Protein 5JBO (pdb70)

Secondary structure (DSSP, 8-state):
----TT-EEEEE--HHHH---TTSTTPPPBHHHHHTT-SS-SSTT---SSTT-HHHHHHHHHHHHHHTT-SEEEEE--HHHHSTT--TTSPP-HHHHHHHHHHHHHHHHTT-EEEEEEESS--BHHHHHHH-GGG-HHHHHHHHHHHHHHHHHHHTTT--EEEEEE-HHHHHHHHHTS--STT---SS-SS-----TTTHHHHHHHHHHHHHHHHHHHHHHHTHHHH--EEEEEE---EEEESSTT-HHHHHHHHHHHIIIIIHHHIIIII--PSPHHHHHHHGGGSPPPPHHHHHHHTT----EEEEE---EEEEEE--SPPPTT--S-SEEEESB-TT--BSSEE-SSTT-EE-HHHHHHHHHHHHHHH---EEEEEE--PPTTGGG--HHHHT--HHHHHHHHHHHHHHHHHHHHH---EEEEEEE-SS----GGGTT-S---SEEE-TTT--EEE-HHHHHHHHHHHHHH-

Organism: Trichoderma harzianum (NCBI:txid5544)

Solvent-accessible surface area: 16666 Å² total; per-residue (Å²): 109,84,6,54,92,120,10,40,20,0,0,0,1,0,3,8,2,4,7,3,11,27,92,76,11,44,20,6,76,0,2,1,16,64,9,7,80,52,157,112,48,73,0,115,62,11,46,0,45,84,6,0,18,3,27,102,80,44,75,72,0,0,77,14,0,84,104,0,36,9,51,0,0,0,8,2,0,1,0,0,1,0,0,29,77,0,2,79,167,15,99,54,20,92,104,0,8,95,11,0,16,55,3,0,68,7,0,76,162,56,60,2,48,2,0,0,0,0,0,3,19,0,0,0,24,19,0,38,101,124,44,16,0,0,30,46,21,159,52,0,13,50,3,0,43,62,0,0,83,14,0,0,91,87,1,0,111,65,0,67,14,0,0,0,0,1,15,1,10,15,3,0,0,80,0,0,0,33,0,48,13,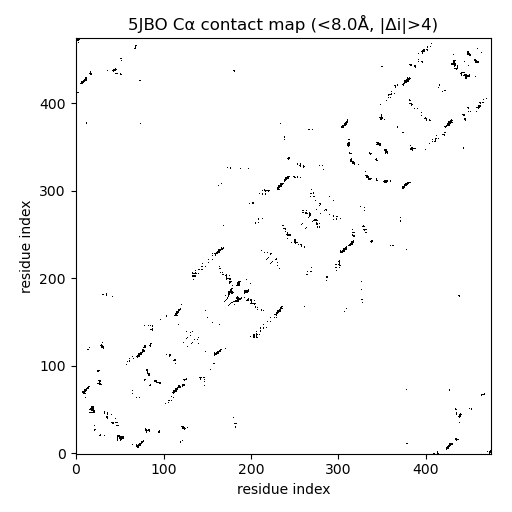0,24,7,48,0,63,87,38,193,63,121,40,136,28,54,0,28,46,18,0,0,58,0,0,19,0,0,0,0,0,2,4,56,0,5,18,7,0,31,167,61,20,58,93,91,13,100,13,33,0,0,1,0,4,24,4,29,20,4,38,20,73,30,66,81,21,92,126,0,101,116,0,4,61,41,5,5,47,0,10,2,1,1,1,0,21,0,4,11,79,49,49,53,5,10,67,25,0,102,189,44,4,42,150,62,8,23,74,16,56,118,69,15,46,61,37,8,96,64,12,74,4,39,0,1,0,1,1,0,24,1,0,27,16,0,62,18,61,118,54,133,58,65,55,44,23,30,36,0,10,7,65,68,55,42,98,31,97,107,36,49,92,10,16,110,110,13,24,32,153,104,0,16,17,4,35,105,17,0,62,90,1,0,30,36,1,55,62,70,12,57,35,39,0,8,0,0,8,0,0,0,3,6,60,44,2,97,88,55,79,37,89,100,1,41,92,5,84,35,0,32,103,3,0,45,17,0,0,38,5,0,6,68,0,43,89,118,45,47,2,80,5,82,0,0,0,0,9,0,2,0,0,3,0,27,18,18,68,2,51,35,22,27,6,0,0,0,16,0,46,64,129,85,21,120,9,28,36,0,102,0,0,62,34,0,65,84,26,0,59,108,18,55,117

CATH classification: 3.20.20.80

Sequence (475 aa):
LSLPKDFEWGFATAAYQIEGAVKEGGRGPSIWDTYCHLEPSRTNGANGDVACDHYHRYDEDFDLLTKYGAKAYRFSLSWSRIIPLGGRLDPINEEGIQFYSNLIDALLKRGVTPWVTLYHWDLPQALHDRYGGWLNVKEVQLDFERYARLCFERFGDRVKNWITINEPWIQSIYGYATGSNAPGRSSINKHSTEGDTTTEPWLAGKAQIMSHARAVAVYSKDFRASQKGQIGISLNGDYYEPWDSSDPRDKEAAERRMEFHIGWYANPIFLKKDYPASMRKQLGDRLPALTPADFAILNAGETDFYGMNYYTSQFARHYEGPVPKTDFLGAIHEHQENKDGSPVGEESGIFWLRSCPDMFRKHLARVHGLYGKPIYITENGCPCPGEDKMTCEEAINDPFRIQYFDSHLDSISKAISQDGVVVKGYFAWALLDNLEWSDGYGPRFGVTYTDYTTLKRTPKKSALVLKDMFADRQR

Foldseek 3Di:
DFDAPLAAEAFEDECLWAAACCVHLQFAAFLQQVQCPDVVHLQQNFGSNCWLNCLVVVLVLLVLRLLLVHQEYEYEQQCRLQFVLLALPGDGRVSSLVSVVVSLVSQVVSNHAYAYEHEELGHRVNCCVPPNALLPLVRNLNSLLSSLLVCCVSCLLRHFHYAYYAALLCCLCCDAQALSFPPRAHPPYPDDHHHYLLARSLSSLSSSLLSVLSSQLSCQVPNCVPSVHAYAHEHEDAQEDFLDNPDVLSRVQRVQLCLLRPVSRLCCQQVLDWRPPLCCVQNPVSNPGQDPVSSVSSVSGHHAAYAYAYFAHWYWYAADDDDDSSDRSRGTDTHQAGPVRHGQAPDACDHVGHQRLVSLLVVQLVVCVPRVHAYEHNEYFGHGHPVLVDDPVVRQACVPGLVSVVSNVVSVVCSVPPRVHRYRYHHYPRCWQTQPGSNGSSGTGHCWYADPVVSDTHGHPSSNCVVVSNVVSND

B-factor: mean 11.76, std 8.22, range [2.19, 51.19]

InterPro domains:
  IPR001360 Glycoside hydrolase family 1 [PF00232] (6-475)
  IPR001360 Glycoside hydrolase family 1 [PR00131] (306-320)
  IPR001360 Glycoside hydrolase family 1 [PR00131] (379-387)
  IPR001360 Glycoside hydrolase family 1 [PR00131] (402-413)
  IPR001360 Glycoside hydrolase family 1 [PR00131] (424-441)
  IPR001360 Glycoside hydrolase family 1 [PR00131] (448-460)
  IPR001360 Glycoside hydrolase family 1 [PTHR10353] (12-479)
  IPR017853 Glycoside hydrolase superfamily [SSF51445] (5-473)
  IPR033132 Glycosyl hydrolases family 1, N-terminal conserved site [PS00653] (11-25)

Nearest PDB structures (foldseek):
  5jbo-assembly1_A  TM=1.002E+00  e=4.110E-103  Trichoderma harzianum
  3wq4-assembly1_A  TM=9.571E-01  e=1.139E-53  Camellia sinensis
  7z1i-assembly2_C  TM=9.306E-01  e=2.490E-48  Arabidopsis thaliana
  1dwa-assembly1_M  TM=9.227E-01  e=1.539E-47  Sinapis alba
  1e4m-assembly1_M  TM=9.227E-01  e=2.166E-47  Sinapis alba

Structure (mmCIF, N/CA/C/O backbone):
data_5JBO
#
_entry.id   5JBO
#
_cell.length_a   57.519
_cell.length_b   78.142
_cell.length_c   100.272
_cell.angle_alpha   90.00
_cell.angle_beta   90.00
_cell.angle_gamma   90.00
#
_symmetry.space_group_name_H-M   'P 21 21 21'
#
loop_
_entity.id
_entity.type
_entity.pdbx_description
1 polymer Beta-glucosidase
2 water water
#
loop_
_atom_site.group_PDB
_atom_site.id
_atom_site.type_symbol
_atom_site.label_atom_id
_atom_site.label_alt_id
_atom_site.label_comp_id
_atom_site.label_asym_id
_atom_site.label_entity_id
_atom_site.label_seq_id
_atom_site.pdbx_PDB_ins_code
_atom_site.Cartn_x
_atom_site.Cartn_y
_atom_site.Cartn_z
_atom_site.occupancy
_atom_site.B_iso_or_equiv
_atom_site.auth_seq_id
_atom_site.auth_comp_id
_atom_site.auth_asym_id
_atom_site.auth_atom_id
_atom_site.pdbx_PDB_model_num
ATOM 1 N N . LEU A 1 6 ? 10.950 24.149 13.352 1.00 26.68 6 LEU A N 1
ATOM 2 C CA . LEU A 1 6 ? 11.599 23.355 12.314 1.00 25.98 6 LEU A CA 1
ATOM 3 C C . LEU A 1 6 ? 12.942 22.816 12.799 1.00 24.93 6 LEU A C 1
ATOM 4 O O . LEU A 1 6 ? 13.712 23.525 13.440 1.00 24.64 6 LEU A O 1
ATOM 9 N N . SER A 1 7 ? 13.217 21.560 12.463 1.00 25.11 7 SER A N 1
ATOM 10 C CA . SER A 1 7 ? 14.314 20.822 13.072 1.00 24.44 7 SER A CA 1
ATOM 11 C C . SER A 1 7 ? 15.675 21.259 12.531 1.00 21.97 7 SER A C 1
ATOM 12 O O . SER A 1 7 ? 15.805 21.765 11.414 1.00 20.75 7 SER A O 1
ATOM 15 N N . LEU A 1 8 ? 16.699 21.043 13.350 1.00 15.26 8 LEU A N 1
ATOM 16 C CA . LEU A 1 8 ? 18.088 21.285 13.002 1.00 14.64 8 LEU A CA 1
ATOM 17 C C . LEU A 1 8 ? 18.920 20.120 13.509 1.00 16.33 8 LEU A C 1
ATOM 18 O O . LEU A 1 8 ? 18.578 19.507 14.529 1.00 16.21 8 LEU A O 1
ATOM 23 N N . PRO A 1 9 ? 20.008 19.785 12.817 1.00 16.80 9 PRO A N 1
ATOM 24 C CA . PRO A 1 9 ? 20.827 18.643 13.236 1.00 17.90 9 PRO A CA 1
ATOM 25 C C . PRO A 1 9 ? 21.473 18.874 14.594 1.00 23.68 9 PRO A C 1
ATOM 26 O O . PRO A 1 9 ? 21.708 20.009 15.013 1.00 16.68 9 PRO A O 1
ATOM 30 N N . LYS A 1 10 ? 21.777 17.767 15.277 1.00 25.24 10 LYS A N 1
ATOM 31 C CA . LYS A 1 10 ? 22.318 17.851 16.630 1.00 26.39 10 LYS A CA 1
ATOM 32 C C . LYS A 1 10 ? 23.743 18.395 16.648 1.00 27.44 10 LYS A C 1
ATOM 33 O O . LYS A 1 10 ? 24.162 18.986 17.649 1.00 27.11 10 LYS A O 1
ATOM 35 N N . ASP A 1 11 ? 24.499 18.209 15.566 1.00 29.36 11 ASP A N 1
ATOM 36 C CA . ASP A 1 11 ? 25.876 18.688 15.477 1.00 32.03 11 ASP A CA 1
ATOM 37 C C . ASP A 1 11 ? 25.969 20.144 15.013 1.00 30.34 11 ASP A C 1
ATOM 38 O O . ASP A 1 11 ? 27.077 20.633 14.765 1.00 32.71 11 ASP A O 1
ATOM 43 N N . PHE A 1 12 ? 24.839 20.841 14.905 1.00 18.04 12 PHE A N 1
ATOM 44 C CA . PHE A 1 12 ? 24.828 22.225 14.447 1.00 15.97 12 PHE A CA 1
ATOM 45 C C . PHE A 1 12 ? 25.629 23.105 15.397 1.00 15.33 12 PHE A C 1
ATOM 46 O O . PHE A 1 12 ? 25.293 23.232 16.578 1.00 15.59 12 PHE A O 1
ATOM 54 N N . GLU A 1 13 ? 26.696 23.706 14.880 1.00 13.77 13 GLU A N 1
ATOM 55 C CA . GLU A 1 13 ? 27.621 24.492 15.688 1.00 12.99 13 GLU A CA 1
ATOM 56 C C . GLU A 1 13 ? 27.219 25.959 15.617 1.00 12.06 13 GLU A C 1
ATOM 57 O O . GLU A 1 13 ? 27.397 26.605 14.583 1.00 11.54 13 GLU A O 1
ATOM 63 N N . TRP A 1 14 ? 26.692 26.495 16.713 1.00 11.63 14 TRP A N 1
ATOM 64 C CA . TRP A 1 14 ? 26.170 27.852 16.701 1.00 10.91 14 TRP A CA 1
ATOM 65 C C . TRP A 1 14 ? 26.809 28.697 17.793 1.00 10.17 14 TRP A C 1
ATOM 66 O O . TRP A 1 14 ? 27.312 28.185 18.797 1.00 6.64 14 TRP A O 1
ATOM 77 N N . GLY A 1 15 ? 26.775 30.012 17.578 1.00 5.94 15 GLY A N 1
ATOM 78 C CA . GLY A 1 15 ? 27.322 30.950 18.538 1.00 5.67 15 GLY A CA 1
ATOM 79 C C . GLY A 1 15 ? 27.111 32.403 18.164 1.00 6.87 15 GLY A C 1
ATOM 80 O O . GLY A 1 15 ? 26.084 32.763 17.578 1.00 7.03 15 GLY A O 1
ATOM 81 N N . PHE A 1 16 ? 28.086 33.247 18.501 1.00 6.84 16 PHE A N 1
ATOM 82 C CA . PHE A 1 16 ? 28.016 34.680 18.256 1.00 5.63 16 PHE A CA 1
ATOM 83 C C . PHE A 1 16 ? 29.325 35.150 17.637 1.00 4.17 16 PHE A C 1
ATOM 84 O O . PHE A 1 16 ? 30.361 34.495 17.760 1.00 4.10 16 PHE A O 1
ATOM 92 N N . ALA A 1 17 ? 29.270 36.310 16.982 1.00 6.39 17 ALA A N 1
ATOM 93 C CA . ALA A 1 17 ? 30.383 36.827 16.200 1.00 5.83 17 ALA A CA 1
ATOM 94 C C . ALA A 1 17 ? 30.684 38.271 16.578 1.00 5.01 17 ALA A C 1
ATOM 95 O O . ALA A 1 17 ? 29.788 39.026 16.968 1.00 3.73 17 ALA A O 1
ATOM 97 N N . THR A 1 18 ? 31.963 38.642 16.460 1.00 4.57 18 THR A N 1
ATOM 98 C CA . THR A 1 18 ? 32.430 40.019 16.617 1.00 4.40 18 THR A CA 1
ATOM 99 C C . THR A 1 18 ? 33.542 40.278 15.605 1.00 4.17 18 THR A C 1
ATOM 100 O O . THR A 1 18 ? 33.946 39.386 14.853 1.00 4.04 18 THR A O 1
ATOM 104 N N . ALA A 1 19 ? 34.052 41.510 15.601 1.00 4.11 19 ALA A N 1
ATOM 105 C CA . ALA A 1 19 ? 35.207 41.885 14.796 1.00 4.26 19 ALA A CA 1
ATOM 106 C C . ALA A 1 19 ? 36.107 42.805 15.610 1.00 4.45 19 ALA A C 1
ATOM 107 O O . ALA A 1 19 ? 35.638 43.541 16.483 1.00 4.81 19 ALA A O 1
ATOM 109 N N . ALA A 1 20 ? 37.408 42.763 15.301 1.00 4.12 20 ALA A N 1
ATOM 110 C CA . ALA A 1 20 ? 38.416 43.376 16.166 1.00 3.24 20 ALA A CA 1
ATOM 111 C C . ALA A 1 20 ? 38.202 44.879 16.321 1.00 3.49 20 ALA A C 1
ATOM 112 O O . ALA A 1 20 ? 37.996 45.374 17.434 1.00 3.75 20 ALA A O 1
ATOM 114 N N . TYR A 1 21 ? 38.263 45.629 15.217 1.00 3.51 21 TYR A N 1
ATOM 115 C CA . TYR A 1 21 ? 38.168 47.083 15.323 1.00 13.41 21 TYR A CA 1
ATOM 116 C C . TYR A 1 21 ? 36.811 47.539 15.841 1.00 4.03 21 TYR A C 1
ATOM 117 O O . TYR A 1 21 ? 36.713 48.626 16.424 1.00 4.44 21 TYR A O 1
ATOM 126 N N . GLN A 1 22 ? 35.770 46.731 15.656 1.00 3.81 22 GLN A N 1
ATOM 127 C CA . GLN A 1 22 ? 34.441 47.123 16.095 1.00 5.36 22 GLN A CA 1
ATOM 128 C C . GLN A 1 22 ? 34.252 47.023 17.607 1.00 4.93 22 GLN A C 1
ATOM 129 O O . GLN A 1 22 ? 33.350 47.679 18.140 1.00 4.97 22 GLN A O 1
ATOM 135 N N . ILE A 1 23 ? 35.079 46.246 18.316 1.00 5.20 23 ILE A N 1
ATOM 136 C CA . ILE A 1 23 ? 34.844 46.034 19.745 1.00 5.57 23 ILE A CA 1
ATOM 137 C C . ILE A 1 23 ? 36.074 46.286 20.619 1.00 6.25 23 ILE A C 1
ATOM 138 O O . ILE A 1 23 ? 35.931 46.654 21.790 1.00 6.90 23 ILE A O 1
ATOM 143 N N . GLU A 1 24 ? 37.284 46.093 20.079 1.00 4.41 24 GLU A N 1
ATOM 144 C CA . GLU A 1 24 ? 38.465 45.958 20.938 1.00 4.61 24 GLU A CA 1
ATOM 145 C C . GLU A 1 24 ? 38.829 47.264 21.641 1.00 7.56 24 GLU A C 1
ATOM 146 O O . GLU A 1 24 ? 39.064 47.278 22.856 1.00 7.87 24 GLU A O 1
ATOM 152 N N . GLY A 1 25 ? 38.905 48.364 20.901 1.00 7.61 25 GLY A N 1
ATOM 153 C CA . GLY A 1 25 ? 39.555 49.519 21.491 1.00 5.86 25 GLY A CA 1
ATOM 154 C C . GLY A 1 25 ? 41.061 49.292 21.553 1.00 7.20 25 GLY A C 1
ATOM 155 O O . GLY A 1 25 ? 41.631 48.509 20.787 1.00 5.53 25 GLY A O 1
ATOM 156 N N . ALA A 1 26 ? 41.702 49.985 22.499 1.00 7.81 26 ALA A N 1
ATOM 157 C CA . ALA A 1 26 ? 43.145 49.866 22.737 1.00 6.74 26 ALA A CA 1
ATOM 158 C C . ALA A 1 26 ? 43.933 49.952 21.431 1.00 6.54 26 ALA A C 1
ATOM 159 O O . ALA A 1 26 ? 44.811 49.134 21.150 1.00 6.35 26 ALA A O 1
ATOM 161 N N . VAL A 1 27 ? 43.597 50.961 20.621 1.00 6.67 27 VAL A N 1
ATOM 162 C CA . VAL A 1 27 ? 44.123 51.047 19.259 1.00 9.41 27 VAL A CA 1
ATOM 163 C C . VAL A 1 27 ? 45.626 51.295 19.249 1.00 9.96 27 VAL A C 1
ATOM 164 O O . VAL A 1 27 ? 46.321 50.901 18.301 1.00 9.79 27 VAL A O 1
ATOM 168 N N . LYS A 1 28 ? 46.154 51.950 20.282 1.00 10.71 28 LYS A N 1
ATOM 169 C CA . LYS A 1 28 ? 47.574 52.267 20.370 1.00 11.53 28 LYS A CA 1
ATOM 170 C C . LYS A 1 28 ? 48.199 51.640 21.611 1.00 12.10 28 LYS A C 1
ATOM 171 O O . LYS A 1 28 ? 49.206 52.129 22.126 1.00 13.78 28 LYS A O 1
ATOM 173 N N . GLU A 1 29 ? 47.606 50.553 22.091 1.00 10.91 29 GLU A N 1
ATOM 174 C CA . GLU A 1 29 ? 48.035 49.866 23.298 1.00 10.73 29 GLU A CA 1
ATOM 175 C C . GLU A 1 29 ? 48.537 48.474 22.938 1.00 9.58 29 GLU A C 1
ATOM 176 O O . GLU A 1 29 ? 48.109 47.882 21.943 1.00 6.99 29 GLU A O 1
ATOM 182 N N . GLY A 1 30 ? 49.456 47.957 23.751 1.00 10.58 30 GLY A N 1
ATOM 183 C CA . GLY A 1 30 ? 49.973 46.624 23.524 1.00 7.69 30 GLY A CA 1
ATOM 184 C C . GLY A 1 30 ? 50.795 46.470 22.268 1.00 8.88 30 GLY A C 1
ATOM 185 O O . GLY A 1 30 ? 50.906 45.359 21.745 1.00 8.88 30 GLY A O 1
ATOM 186 N N . GLY A 1 31 ? 51.370 47.559 21.762 1.00 9.40 31 GLY A N 1
ATOM 187 C CA . GLY A 1 31 ? 52.219 47.505 20.590 1.00 9.80 31 GLY A CA 1
ATOM 188 C C . GLY A 1 31 ? 51.506 47.561 19.257 1.00 9.09 31 GLY A C 1
ATOM 189 O O . GLY A 1 31 ? 52.160 47.397 18.220 1.00 7.48 31 GLY A O 1
ATOM 190 N N . ARG A 1 32 ? 50.197 47.800 19.244 1.00 7.03 32 ARG A N 1
ATOM 191 C CA . ARG A 1 32 ? 49.450 47.786 17.994 1.00 6.54 32 ARG A CA 1
ATOM 192 C C . ARG A 1 32 ? 49.840 48.963 17.109 1.00 7.46 32 ARG A C 1
ATOM 193 O O . ARG A 1 32 ? 50.064 50.077 17.590 1.00 8.15 32 ARG A O 1
ATOM 201 N N . GLY A 1 33 ? 49.931 48.703 15.807 1.00 6.67 33 GLY A N 1
ATOM 202 C CA . GLY A 1 33 ? 50.121 49.743 14.825 1.00 7.23 33 GLY A CA 1
ATOM 203 C C . GLY A 1 33 ? 48.800 50.156 14.207 1.00 6.62 33 GLY A C 1
ATOM 204 O O . GLY A 1 33 ? 47.797 49.442 14.299 1.00 10.21 33 GLY A O 1
ATOM 205 N N . PRO A 1 34 ? 48.771 51.321 13.568 1.00 7.42 34 PRO A N 1
ATOM 206 C CA . PRO A 1 34 ? 47.502 51.832 13.038 1.00 6.79 34 PRO A CA 1
ATOM 207 C C . PRO A 1 34 ? 47.037 51.052 11.818 1.00 8.59 34 PRO A C 1
ATOM 208 O O . PRO A 1 34 ? 47.841 50.603 10.997 1.00 8.50 34 PRO A O 1
ATOM 212 N N . SER A 1 35 ? 45.721 50.892 11.715 1.00 5.89 35 SER A N 1
ATOM 213 C CA . SER A 1 35 ? 45.069 50.315 10.550 1.00 7.87 35 SER A CA 1
ATOM 214 C C . SER A 1 35 ? 44.482 51.422 9.682 1.00 7.79 35 SER A C 1
ATOM 215 O O . SER A 1 35 ? 44.427 52.590 10.072 1.00 7.91 35 SER A O 1
ATOM 218 N N . ILE A 1 36 ? 44.016 51.034 8.491 1.00 7.23 36 ILE A N 1
ATOM 219 C CA . ILE A 1 36 ? 43.406 52.006 7.593 1.00 5.94 36 ILE A CA 1
ATOM 220 C C . ILE A 1 36 ? 42.129 52.590 8.178 1.00 5.95 36 ILE A C 1
ATOM 221 O O . ILE A 1 36 ? 41.694 53.665 7.752 1.00 6.40 36 ILE A O 1
ATOM 226 N N . TRP A 1 37 ? 41.514 51.912 9.151 1.00 5.53 37 TRP A N 1
ATOM 227 C CA . TRP A 1 37 ? 40.345 52.474 9.818 1.00 6.45 37 TRP A CA 1
ATOM 228 C C . TRP A 1 37 ? 40.723 53.433 10.936 1.00 6.79 37 TRP A C 1
ATOM 229 O O . TRP A 1 37 ? 39.961 54.364 11.222 1.00 6.49 37 TRP A O 1
ATOM 240 N N . ASP A 1 38 ? 41.882 53.239 11.570 1.00 6.16 38 ASP A N 1
ATOM 241 C CA . ASP A 1 38 ? 42.384 54.266 12.476 1.00 9.66 38 ASP A CA 1
ATOM 242 C C . ASP A 1 38 ? 42.545 55.591 11.743 1.00 10.60 38 ASP A C 1
ATOM 243 O O . ASP A 1 38 ? 42.175 56.650 12.261 1.00 11.01 38 ASP A O 1
ATOM 248 N N . THR A 1 39 ? 43.074 55.545 10.521 1.00 10.53 39 THR A N 1
ATOM 249 C CA . THR A 1 39 ? 43.213 56.759 9.727 1.00 12.07 39 THR A CA 1
ATOM 250 C C . THR A 1 39 ? 41.857 57.265 9.250 1.00 11.63 39 THR A C 1
ATOM 251 O O . THR A 1 39 ? 41.568 58.463 9.347 1.00 9.02 39 THR A O 1
ATOM 255 N N . TYR A 1 40 ? 41.004 56.362 8.753 1.00 7.68 40 TYR A N 1
ATOM 256 C CA . TYR A 1 40 ? 39.739 56.779 8.154 1.00 7.83 40 TYR A CA 1
ATOM 257 C C . TYR A 1 40 ? 38.772 57.337 9.195 1.00 10.00 40 TYR A C 1
ATOM 258 O O . TYR A 1 40 ? 38.082 58.330 8.937 1.00 8.67 40 TYR A O 1
ATOM 267 N N . CYS A 1 41 ? 38.703 56.716 10.375 1.00 9.21 41 CYS A N 1
ATOM 268 C CA . CYS A 1 41 ? 37.808 57.198 11.422 1.00 9.10 41 CYS A CA 1
ATOM 269 C C . CYS A 1 41 ? 38.275 58.503 12.050 1.00 9.73 41 CYS A C 1
ATOM 270 O O . CYS A 1 41 ? 37.539 59.076 12.862 1.00 9.44 41 CYS A O 1
ATOM 273 N N . HIS A 1 42 ? 39.469 58.983 11.706 1.00 10.52 42 HIS A N 1
ATOM 274 C CA . HIS A 1 42 ? 40.007 60.207 12.280 1.00 11.40 42 HIS A CA 1
ATOM 275 C C . HIS A 1 42 ? 40.169 61.309 11.240 1.00 12.22 42 HIS A C 1
ATOM 276 O O . HIS A 1 42 ? 40.865 62.298 11.490 1.00 12.43 42 HIS A O 1
ATOM 283 N N . LEU A 1 43 ? 39.535 61.156 10.080 1.00 12.12 43 LEU A N 1
ATOM 284 C CA . LEU A 1 43 ? 39.471 62.243 9.115 1.00 12.83 43 LEU A CA 1
ATOM 285 C C . LEU A 1 43 ? 38.710 63.422 9.706 1.00 14.03 43 LEU A C 1
ATOM 286 O O . LEU A 1 43 ? 37.771 63.248 10.488 1.00 12.27 43 LEU A O 1
ATOM 291 N N . GLU A 1 44 ? 39.128 64.625 9.335 1.00 13.46 44 GLU A N 1
ATOM 292 C CA . GLU A 1 44 ? 38.510 65.848 9.824 1.00 14.52 44 GLU A CA 1
ATOM 293 C C . GLU A 1 44 ? 38.128 66.732 8.641 1.00 15.33 44 GLU A C 1
ATOM 294 O O . GLU A 1 44 ? 39.003 67.214 7.924 1.00 18.06 44 GLU A O 1
ATOM 300 N N . PRO A 1 45 ? 36.820 66.951 8.431 1.00 13.05 45 PRO A N 1
ATOM 301 C CA . PRO A 1 45 ? 35.715 66.462 9.267 1.00 12.64 45 PRO A CA 1
ATOM 302 C C . PRO A 1 45 ? 35.436 64.974 9.079 1.00 13.15 45 PRO A C 1
ATOM 303 O O . PRO A 1 45 ? 35.889 64.385 8.099 1.00 12.63 45 PRO A O 1
ATOM 307 N N . SER A 1 46 ? 34.697 64.385 10.015 1.00 12.59 46 SER A N 1
ATOM 308 C CA . SER A 1 46 ? 34.476 62.948 10.013 1.00 12.69 46 SER A CA 1
ATOM 309 C C . SER A 1 46 ? 33.684 62.505 8.787 1.00 13.30 46 SER A C 1
ATOM 310 O O . SER A 1 46 ? 32.803 63.214 8.296 1.00 14.12 46 SER A O 1
ATOM 313 N N . ARG A 1 47 ? 34.021 61.316 8.290 1.00 12.68 47 ARG A N 1
ATOM 314 C CA . ARG A 1 47 ? 33.205 60.610 7.312 1.00 12.75 47 ARG A CA 1
ATOM 315 C C . ARG A 1 47 ? 32.601 59.342 7.902 1.00 11.91 47 ARG A C 1
ATOM 316 O O . ARG A 1 47 ? 32.068 58.508 7.160 1.00 10.36 47 ARG A O 1
ATOM 324 N N . THR A 1 48 ? 32.681 59.175 9.219 1.00 11.10 48 THR A N 1
ATOM 325 C CA . THR A 1 48 ? 32.166 58.006 9.918 1.00 10.50 48 THR A CA 1
ATOM 326 C C . THR A 1 48 ? 31.183 58.423 11.005 1.00 10.17 48 THR A C 1
ATOM 327 O O . THR A 1 48 ? 31.168 57.863 12.104 1.00 9.20 48 THR A O 1
ATOM 331 N N . ASN A 1 49 ? 30.361 59.430 10.702 1.00 9.80 49 ASN A N 1
ATOM 332 C CA . ASN A 1 49 ? 29.341 59.934 11.620 1.00 13.31 49 ASN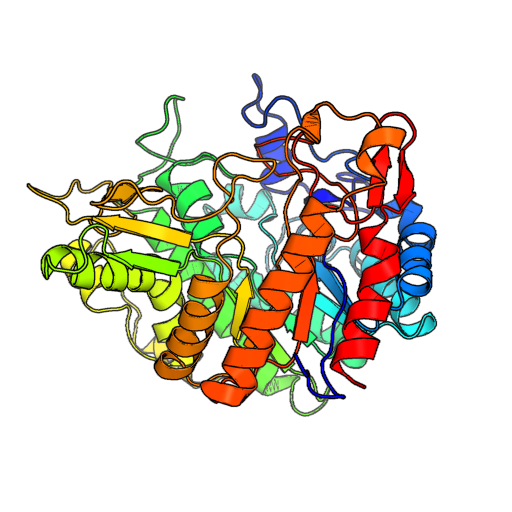 A CA 1
ATOM 333 C C . ASN A 1 49 ? 29.937 60.377 12.954 1.00 12.90 49 ASN A C 1
ATOM 334 O O . ASN A 1 49 ? 29.280 60.302 13.995 1.00 12.99 49 ASN A O 1
ATOM 339 N N . GLY A 1 50 ? 31.183 60.846 12.933 1.00 12.16 50 GLY A N 1
ATOM 340 C CA . GLY A 1 50 ? 31.830 61.311 14.142 1.00 11.99 50 GLY A CA 1
ATOM 341 C C . GLY A 1 50 ? 32.336 60.224 15.058 1.00 11.55 50 GLY A C 1
ATOM 342 O O . GLY A 1 50 ? 32.725 60.519 16.192 1.00 11.81 50 GLY A O 1
ATOM 343 N N . ALA A 1 51 ? 32.353 58.976 14.606 1.00 11.00 51 ALA A N 1
ATOM 344 C CA . ALA A 1 51 ? 32.729 57.848 15.441 1.00 10.92 51 ALA A CA 1
ATOM 345 C C . ALA A 1 51 ? 34.099 57.317 15.044 1.00 10.83 51 ALA A C 1
ATOM 346 O O . ALA A 1 51 ? 34.495 57.373 13.876 1.00 7.46 51 ALA A O 1
ATOM 348 N N . ASN A 1 52 ? 34.819 56.806 16.039 1.00 6.92 52 ASN A N 1
ATOM 349 C CA . ASN A 1 52 ? 36.067 56.094 15.822 1.00 6.70 52 ASN A CA 1
ATOM 350 C C . ASN A 1 52 ? 36.076 54.870 16.725 1.00 6.30 52 ASN A C 1
ATOM 351 O O . ASN A 1 52 ? 35.213 54.706 17.592 1.00 9.04 52 ASN A O 1
ATOM 356 N N . GLY A 1 53 ? 37.066 54.005 16.521 1.00 6.18 53 GLY A N 1
ATOM 357 C CA . GLY A 1 53 ? 37.161 52.804 17.327 1.00 5.91 53 GLY A CA 1
ATOM 358 C C . GLY A 1 53 ? 38.261 52.832 18.371 1.00 6.33 53 GLY A C 1
ATOM 359 O O . GLY A 1 53 ? 38.728 51.771 18.799 1.00 5.91 53 GLY A O 1
ATOM 360 N N . ASP A 1 54 ? 38.683 54.033 18.788 1.00 6.16 54 ASP A N 1
ATOM 361 C CA . ASP A 1 54 ? 39.763 54.145 19.768 1.00 6.34 54 ASP A CA 1
ATOM 362 C C . ASP A 1 54 ? 39.439 53.367 21.033 1.00 6.83 54 ASP A C 1
ATOM 363 O O . ASP A 1 54 ? 40.308 52.698 21.605 1.00 6.79 54 ASP A O 1
ATOM 368 N N . VAL A 1 55 ? 38.194 53.449 21.486 1.00 6.45 55 VAL A N 1
ATOM 369 C CA . VAL A 1 55 ? 37.718 52.718 22.651 1.00 6.38 55 VAL A CA 1
ATOM 370 C C . VAL A 1 55 ? 36.731 51.628 22.249 1.00 5.76 55 VAL A C 1
ATOM 371 O O . VAL A 1 55 ? 36.835 50.486 22.701 1.00 5.55 55 VAL A O 1
ATOM 375 N N . ALA A 1 56 ? 35.778 51.963 21.372 1.00 6.55 56 ALA A N 1
ATOM 376 C CA . ALA A 1 56 ? 34.721 51.044 20.965 1.00 10.61 56 ALA A CA 1
ATOM 377 C C . ALA A 1 56 ? 34.055 50.429 22.190 1.00 9.20 56 ALA A C 1
ATOM 378 O O . ALA A 1 56 ? 33.509 51.153 23.030 1.00 10.02 56 ALA A O 1
ATOM 380 N N . CYS A 1 57 ? 34.109 49.103 22.318 1.00 5.87 57 CYS A N 1
ATOM 381 C CA . CYS A 1 57 ? 33.566 48.424 23.489 1.00 5.64 57 CYS A CA 1
ATOM 382 C C . CYS A 1 57 ? 34.614 48.147 24.557 1.00 6.51 57 CYS A C 1
ATOM 383 O O . CYS A 1 57 ? 34.268 47.600 25.610 1.00 5.40 57 CYS A O 1
ATOM 386 N N . ASP A 1 58 ? 35.876 48.508 24.309 1.00 6.82 58 ASP A N 1
ATOM 387 C CA . ASP A 1 58 ? 36.983 48.219 25.225 1.00 6.64 58 ASP A CA 1
ATOM 388 C C . ASP A 1 58 ? 37.046 46.728 25.558 1.00 6.55 58 ASP A C 1
ATOM 389 O O . ASP A 1 58 ? 37.373 46.326 26.678 1.00 5.48 58 ASP A O 1
ATOM 394 N N . HIS A 1 59 ? 36.723 45.896 24.564 1.00 5.21 59 HIS A N 1
ATOM 395 C CA . HIS A 1 59 ? 36.811 44.449 24.738 1.00 5.43 59 HIS A CA 1
ATOM 396 C C . HIS A 1 59 ? 38.222 44.011 25.115 1.00 5.25 59 HIS A C 1
ATOM 397 O O . HIS A 1 59 ? 38.391 42.993 25.797 1.00 5.35 59 HIS A O 1
ATOM 404 N N . TYR A 1 60 ? 39.239 44.774 24.696 1.00 6.56 60 TYR A N 1
ATOM 405 C CA . TYR A 1 60 ? 40.627 44.437 25.010 1.00 6.73 60 TYR A CA 1
ATOM 406 C C . TYR A 1 60 ? 40.845 44.283 26.512 1.00 6.79 60 TYR A C 1
ATOM 407 O O . TYR A 1 60 ? 41.613 43.417 26.948 1.00 6.11 60 TYR A O 1
ATOM 416 N N . HIS A 1 61 ? 40.180 45.110 27.319 1.00 5.88 61 HIS A N 1
ATOM 417 C CA . HIS A 1 61 ? 40.312 45.060 28.770 1.00 6.21 61 HIS A CA 1
ATOM 418 C C . HIS A 1 61 ? 39.143 44.371 29.459 1.00 6.22 61 HIS A C 1
ATOM 419 O O . HIS A 1 61 ? 39.146 44.264 30.687 1.00 6.77 61 HIS A O 1
ATOM 426 N N . ARG A 1 62 ? 38.145 43.900 28.708 1.00 5.96 62 ARG A N 1
ATOM 427 C CA . ARG A 1 62 ? 36.913 43.404 29.313 1.00 7.79 62 ARG A CA 1
ATOM 428 C C . ARG A 1 62 ? 36.492 42.049 28.755 1.00 7.50 62 ARG A C 1
ATOM 429 O O . ARG A 1 62 ? 35.308 41.701 28.824 1.00 7.20 62 ARG A O 1
ATOM 437 N N . TYR A 1 63 ? 37.430 41.267 28.214 1.00 6.94 63 TYR A N 1
ATOM 438 C CA . TYR A 1 63 ? 37.021 40.057 27.512 1.00 6.70 63 TYR A CA 1
ATOM 439 C C . TYR A 1 63 ? 36.561 38.965 28.469 1.00 6.87 63 TYR A C 1
ATOM 440 O O . TYR A 1 63 ? 35.719 38.140 28.097 1.00 7.18 63 TYR A O 1
ATOM 449 N N . ASP A 1 64 ? 37.085 38.941 29.698 1.00 5.80 64 ASP A N 1
ATOM 450 C CA . ASP A 1 64 ? 36.585 37.988 30.685 1.00 7.61 64 ASP A CA 1
ATOM 451 C C . ASP A 1 64 ? 35.087 38.155 30.898 1.00 6.18 64 ASP A C 1
ATOM 452 O O . ASP A 1 64 ? 34.346 37.167 30.946 1.00 6.25 64 ASP A O 1
ATOM 457 N N . GLU A 1 65 ? 34.620 39.400 31.006 1.00 7.57 65 GLU A N 1
ATOM 458 C CA . GLU A 1 65 ? 33.186 39.630 31.134 1.00 8.20 65 GLU A CA 1
ATOM 459 C C . GLU A 1 65 ? 32.445 39.205 29.873 1.00 6.17 65 GLU A C 1
ATOM 460 O O . GLU A 1 65 ? 31.400 38.547 29.952 1.00 6.31 65 GLU A O 1
ATOM 466 N N . ASP A 1 66 ? 32.970 39.566 28.701 1.00 5.85 66 ASP A N 1
ATOM 467 C CA . ASP A 1 66 ? 32.266 39.261 27.460 1.00 7.57 66 ASP A CA 1
ATOM 468 C C . ASP A 1 66 ? 32.212 37.758 27.203 1.00 7.87 66 ASP A C 1
ATOM 469 O O . ASP A 1 66 ? 31.206 37.247 26.700 1.00 5.64 66 ASP A O 1
ATOM 474 N N . PHE A 1 67 ? 33.273 37.031 27.557 1.00 5.57 67 PHE A N 1
ATOM 475 C CA . PHE A 1 67 ? 33.258 35.584 27.382 1.00 5.61 67 PHE A CA 1
ATOM 476 C C . PHE A 1 67 ? 32.416 34.891 28.449 1.00 14.13 67 PHE A C 1
ATOM 477 O O . PHE A 1 67 ? 31.893 33.796 28.204 1.00 6.11 67 PHE A O 1
ATOM 485 N N . ASP A 1 68 ? 32.273 35.501 29.630 1.00 6.22 68 ASP A N 1
ATOM 486 C CA . ASP A 1 68 ? 31.317 34.980 30.599 1.00 7.78 68 ASP A CA 1
ATOM 487 C C . ASP A 1 68 ? 29.890 35.091 30.078 1.00 7.62 68 ASP A C 1
ATOM 488 O O . ASP A 1 68 ? 29.033 34.282 30.446 1.00 8.15 68 ASP A O 1
ATOM 493 N N . LEU A 1 69 ? 29.620 36.080 29.223 1.00 7.39 69 LEU A N 1
ATOM 494 C CA . LEU A 1 69 ? 28.307 36.177 28.593 1.00 6.59 69 LEU A CA 1
ATOM 495 C C . LEU A 1 69 ? 28.069 35.014 27.638 1.00 6.52 69 LEU A C 1
ATOM 496 O O . LEU A 1 69 ? 26.946 34.505 27.541 1.00 8.49 69 LEU A O 1
ATOM 501 N N . LEU A 1 70 ? 29.111 34.587 26.918 1.00 8.51 70 LEU A N 1
ATOM 502 C CA . LEU A 1 70 ? 28.981 33.420 26.051 1.00 8.71 70 LEU A CA 1
ATOM 503 C C . LEU A 1 70 ? 28.541 32.198 26.845 1.00 6.60 70 LEU A C 1
ATOM 504 O O . LEU A 1 70 ? 27.746 31.384 26.362 1.00 6.81 70 LEU A O 1
ATOM 509 N N . THR A 1 71 ? 29.046 32.058 28.072 1.00 8.02 71 THR A N 1
ATOM 510 C CA . THR A 1 71 ? 28.604 30.964 28.930 1.00 9.39 71 THR A CA 1
ATOM 511 C C . THR A 1 71 ? 27.147 31.143 29.339 1.00 9.91 71 THR A C 1
ATOM 512 O O . THR A 1 71 ? 26.370 30.182 29.327 1.00 10.78 71 THR A O 1
ATOM 516 N N . LYS A 1 72 ? 26.756 32.370 29.695 1.00 9.61 72 LYS A N 1
ATOM 517 C CA . LYS A 1 72 ? 25.367 32.635 30.056 1.00 10.28 72 LYS A CA 1
ATOM 518 C C . LYS A 1 72 ? 24.425 32.405 28.879 1.00 10.63 72 LYS A C 1
ATOM 519 O O . LYS A 1 72 ? 23.276 31.988 29.073 1.00 11.02 72 LYS A O 1
ATOM 525 N N . TYR A 1 73 ? 24.891 32.658 27.659 1.00 9.60 73 TYR A N 1
ATOM 526 C CA . TYR A 1 73 ? 24.077 32.483 26.464 1.00 9.25 73 TYR A CA 1
ATOM 527 C C . TYR A 1 73 ? 24.150 31.068 25.898 1.00 9.18 73 TYR A C 1
ATOM 528 O O . TYR A 1 73 ? 23.468 30.780 24.909 1.00 9.81 73 TYR A O 1
ATOM 537 N N . GLY A 1 74 ? 24.970 30.190 26.481 1.00 8.34 74 GLY A N 1
ATOM 538 C CA . GLY A 1 74 ? 25.042 28.803 26.052 1.00 7.97 74 GLY A CA 1
ATOM 539 C C . GLY A 1 74 ? 25.710 28.563 24.715 1.00 7.62 74 GLY A C 1
ATOM 540 O O . GLY A 1 74 ? 25.488 27.514 24.103 1.00 9.69 74 GLY A O 1
ATOM 541 N N . ALA A 1 75 ? 26.537 29.498 24.247 1.00 8.80 75 ALA A N 1
ATOM 542 C CA . ALA A 1 75 ? 27.216 29.323 22.969 1.00 9.31 75 ALA A CA 1
ATOM 543 C C . ALA A 1 75 ? 28.343 28.310 23.072 1.00 10.29 75 ALA A C 1
ATOM 544 O O . ALA A 1 75 ? 29.079 28.247 24.065 1.00 11.35 75 ALA A O 1
ATOM 546 N N . LYS A 1 76 ? 28.468 27.516 22.022 1.00 11.26 76 LYS A N 1
ATOM 547 C CA . LYS A 1 76 ? 29.546 26.558 21.918 1.00 12.15 76 LYS A CA 1
ATOM 548 C C . LYS A 1 76 ? 30.653 27.065 21.024 1.00 10.31 76 LYS A C 1
ATOM 549 O O . LYS A 1 76 ? 31.737 26.490 21.039 1.00 10.80 76 LYS A O 1
ATOM 551 N N . ALA A 1 77 ? 30.413 28.141 20.278 1.00 9.10 77 ALA A N 1
ATOM 552 C CA . ALA A 1 77 ? 31.408 28.706 19.379 1.00 8.35 77 ALA A CA 1
ATOM 553 C C . ALA A 1 77 ? 31.328 30.232 19.378 1.00 8.01 77 ALA A C 1
ATOM 554 O O . ALA A 1 77 ? 30.291 30.830 19.682 1.00 5.43 77 ALA A O 1
ATOM 556 N N . TYR A 1 78 ? 32.440 30.860 19.014 1.00 5.04 78 TYR A N 1
ATOM 557 C CA . TYR A 1 78 ? 32.526 32.309 19.036 1.00 4.78 78 TYR A CA 1
ATOM 558 C C . TYR A 1 78 ? 33.478 32.713 17.929 1.00 4.50 78 TYR A C 1
ATOM 559 O O . TYR A 1 78 ? 34.616 32.236 17.891 1.00 4.46 78 TYR A O 1
ATOM 568 N N . ARG A 1 79 ? 32.995 33.548 17.019 1.00 4.36 79 ARG A N 1
ATOM 569 C CA . ARG A 1 79 ? 33.790 34.036 15.904 1.00 4.13 79 ARG A CA 1
ATOM 570 C C . ARG A 1 79 ? 34.289 35.438 16.217 1.00 4.90 79 ARG A C 1
ATOM 571 O O . ARG A 1 79 ? 33.495 36.329 16.536 1.00 4.00 79 ARG A O 1
ATOM 579 N N . PHE A 1 80 ? 35.605 35.621 16.139 1.00 3.85 80 PHE A N 1
ATOM 580 C CA . PHE A 1 80 ? 36.233 36.922 16.312 1.00 4.63 80 PHE A CA 1
ATOM 581 C C . PHE A 1 80 ? 37.346 37.056 15.282 1.00 4.71 80 PHE A C 1
ATOM 582 O O . PHE A 1 80 ? 37.724 36.088 14.618 1.00 4.86 80 PHE A O 1
ATOM 590 N N . SER A 1 81 ? 37.872 38.269 15.140 1.00 5.00 81 SER A N 1
ATOM 591 C CA . SER A 1 81 ? 38.925 38.527 14.171 1.00 5.75 81 SER A CA 1
ATOM 592 C C . SER A 1 81 ? 40.192 38.985 14.879 1.00 6.66 81 SER A C 1
ATOM 593 O O . SER A 1 81 ? 40.147 39.517 15.994 1.00 3.67 81 SER A O 1
ATOM 596 N N . LEU A 1 82 ? 41.322 38.757 14.219 1.00 6.32 82 LEU A N 1
ATOM 597 C CA . LEU A 1 82 ? 42.625 39.193 14.698 1.00 5.87 82 LEU A CA 1
ATOM 598 C C . LEU A 1 82 ? 43.000 40.490 14.002 1.00 5.51 82 LEU A C 1
ATOM 599 O O . LEU A 1 82 ? 42.915 40.586 12.774 1.00 3.70 82 LEU A O 1
ATOM 604 N N . SER A 1 83 ? 43.420 41.481 14.782 1.00 5.27 83 SER A N 1
ATOM 605 C CA . SER A 1 83 ? 43.928 42.717 14.200 1.00 5.24 83 SER A CA 1
ATOM 606 C C . SER A 1 83 ? 45.314 42.460 13.623 1.00 5.47 83 SER A C 1
ATOM 607 O O . SER A 1 83 ? 46.270 42.226 14.369 1.00 4.31 83 SER A O 1
ATOM 610 N N . TRP A 1 84 ? 45.411 42.491 12.292 1.00 6.40 84 TRP A N 1
ATOM 611 C CA . TRP A 1 84 ? 46.682 42.287 11.602 1.00 7.27 84 TRP A CA 1
ATOM 612 C C . TRP A 1 84 ? 47.764 43.218 12.146 1.00 6.70 84 TRP A C 1
ATOM 613 O O . TRP A 1 84 ? 48.894 42.790 12.410 1.00 6.57 84 TRP A O 1
ATOM 624 N N . SER A 1 85 ? 47.428 44.495 12.339 1.00 4.68 85 SER A N 1
ATOM 625 C CA . SER A 1 85 ? 48.390 45.464 12.852 1.00 5.04 85 SER A CA 1
ATOM 626 C C . SER A 1 85 ? 48.620 45.345 14.354 1.00 7.09 85 SER A C 1
ATOM 627 O O . SER A 1 85 ? 49.498 46.033 14.884 1.00 6.74 85 SER A O 1
ATOM 630 N N . ARG A 1 86 ? 47.852 44.511 15.054 1.00 6.79 86 ARG A N 1
ATOM 631 C CA . ARG A 1 86 ? 48.206 44.182 16.429 1.00 7.27 86 ARG A CA 1
ATOM 632 C C . ARG A 1 86 ? 49.254 43.077 16.485 1.00 7.34 86 ARG A C 1
ATOM 633 O O . ARG A 1 86 ? 50.062 43.037 17.418 1.00 7.50 86 ARG A O 1
ATOM 641 N N . ILE A 1 87 ? 49.270 42.200 15.485 1.00 6.59 87 ILE A N 1
ATOM 642 C CA . ILE A 1 87 ? 50.212 41.084 15.435 1.00 6.70 87 ILE A CA 1
ATOM 643 C C . ILE A 1 87 ? 51.492 41.460 14.695 1.00 7.41 87 ILE A C 1
ATOM 644 O O . ILE A 1 87 ? 52.592 41.125 15.143 1.00 7.77 87 ILE A O 1
ATOM 649 N N . ILE A 1 88 ? 51.367 42.156 13.568 1.00 7.37 88 ILE A N 1
ATOM 650 C CA . ILE A 1 88 ? 52.506 42.711 12.835 1.00 7.38 88 ILE A CA 1
ATOM 651 C C . ILE A 1 88 ? 52.219 44.188 12.594 1.00 7.52 88 ILE A C 1
ATOM 652 O O . ILE A 1 88 ? 51.539 44.531 11.614 1.00 7.58 88 ILE A O 1
ATOM 657 N N . PRO A 1 89 ? 52.705 45.089 13.455 1.00 6.07 89 PRO A N 1
ATOM 658 C CA . PRO A 1 89 ? 52.261 46.495 13.391 1.00 7.61 89 PRO A CA 1
ATOM 659 C C . PRO A 1 89 ? 52.408 47.155 12.029 1.00 7.31 89 PRO A C 1
ATOM 660 O O . PRO A 1 89 ? 51.519 47.915 11.629 1.00 7.38 89 PRO A O 1
ATOM 664 N N . LEU A 1 90 ? 53.494 46.897 11.303 1.00 6.55 90 LEU A N 1
ATOM 665 C CA . LEU A 1 90 ? 53.628 47.437 9.954 1.00 6.68 90 LEU A CA 1
ATOM 666 C C . LEU A 1 90 ? 53.047 46.514 8.888 1.00 6.30 90 LEU A C 1
ATOM 667 O O . LEU A 1 90 ? 52.866 46.949 7.745 1.00 6.34 90 LEU A O 1
ATOM 672 N N . GLY A 1 91 ? 52.755 45.257 9.232 1.00 5.98 91 GLY A N 1
ATOM 673 C CA . GLY A 1 91 ? 52.010 44.361 8.373 1.00 5.63 91 GLY A CA 1
ATOM 674 C C . GLY A 1 91 ? 52.831 43.553 7.385 1.00 7.66 91 GLY A C 1
ATOM 675 O O . GLY A 1 91 ? 52.377 42.485 6.956 1.00 7.92 91 GLY A O 1
ATOM 676 N N . GLY A 1 92 ? 54.024 44.021 7.013 1.00 7.72 92 GLY A N 1
ATOM 677 C CA . GLY A 1 92 ? 54.755 43.400 5.929 1.00 6.38 92 GLY A CA 1
ATOM 678 C C . GLY A 1 92 ? 55.476 42.128 6.338 1.00 8.94 92 GLY A C 1
ATOM 679 O O . GLY A 1 92 ? 55.749 41.875 7.510 1.00 8.67 92 GLY A O 1
ATOM 680 N N . ARG A 1 93 ? 55.800 41.317 5.328 1.00 8.91 93 ARG A N 1
ATOM 681 C CA . ARG A 1 93 ? 56.437 40.029 5.576 1.00 6.68 93 ARG A CA 1
ATOM 682 C C . ARG A 1 93 ? 57.851 40.173 6.123 1.00 8.61 93 ARG A C 1
ATOM 683 O O . ARG A 1 93 ? 58.370 39.222 6.718 1.00 8.12 93 ARG A O 1
ATOM 691 N N . LEU A 1 94 ? 58.482 41.331 5.943 1.00 7.51 94 LEU A N 1
ATOM 692 C CA . LEU A 1 94 ? 59.807 41.591 6.488 1.00 9.81 94 LEU A CA 1
ATOM 693 C C . LEU A 1 94 ? 59.772 42.400 7.778 1.00 9.49 94 LEU A C 1
ATOM 694 O O . LEU A 1 94 ? 60.825 42.604 8.392 1.00 9.58 94 LEU A O 1
ATOM 699 N N . ASP A 1 95 ? 58.591 42.853 8.208 1.00 9.00 95 ASP A N 1
ATOM 700 C CA . ASP A 1 95 ? 58.468 43.700 9.384 1.00 9.22 95 ASP A CA 1
ATOM 701 C C . ASP A 1 95 ? 58.450 42.864 10.663 1.00 9.27 95 ASP A C 1
ATOM 702 O O . ASP A 1 95 ? 58.067 41.692 10.641 1.00 9.11 95 ASP A O 1
ATOM 707 N N . PRO A 1 96 ? 58.862 43.444 11.790 1.00 10.27 96 PRO A N 1
ATOM 708 C CA . PRO A 1 96 ? 58.924 42.670 13.034 1.00 10.54 96 PRO A CA 1
ATOM 709 C C . PRO A 1 96 ? 57.544 42.354 13.589 1.00 9.91 96 PRO A C 1
ATOM 710 O O . PRO A 1 96 ? 56.598 43.137 13.472 1.00 9.04 96 PRO A O 1
ATOM 714 N N . ILE A 1 97 ? 57.441 41.180 14.203 1.00 10.14 97 ILE A N 1
ATOM 715 C CA . ILE A 1 97 ? 56.202 40.779 14.853 1.00 10.18 97 ILE A CA 1
ATOM 716 C C . ILE A 1 97 ? 56.113 41.424 16.234 1.00 10.28 97 ILE A C 1
ATOM 717 O O . ILE A 1 97 ? 57.118 41.812 16.837 1.00 10.34 97 ILE A O 1
ATOM 722 N N . ASN A 1 98 ? 54.884 41.538 16.736 1.00 9.59 98 ASN A N 1
ATOM 723 C CA . ASN A 1 98 ? 54.601 42.097 18.058 1.00 9.48 98 ASN A CA 1
ATOM 724 C C . ASN A 1 98 ? 54.151 40.954 18.964 1.00 8.77 98 ASN A C 1
ATOM 725 O O . ASN A 1 98 ? 52.986 40.548 18.929 1.00 8.06 98 ASN A O 1
ATOM 730 N N . GLU A 1 99 ? 55.077 40.442 19.781 1.00 8.69 99 GLU A N 1
ATOM 731 C CA . GLU A 1 99 ? 54.759 39.296 20.630 1.00 8.69 99 GLU A CA 1
ATOM 732 C C . GLU A 1 99 ? 53.662 39.619 21.636 1.00 9.15 99 GLU A C 1
ATOM 733 O O . GLU A 1 99 ? 52.888 38.730 22.015 1.00 9.02 99 GLU A O 1
ATOM 739 N N . GLU A 1 100 ? 53.572 40.875 22.078 1.00 9.18 100 GLU A N 1
ATOM 740 C CA . GLU A 1 100 ? 52.506 41.247 23.001 1.00 8.58 100 GLU A CA 1
ATOM 741 C C . GLU A 1 100 ? 51.139 41.187 22.329 1.00 7.80 100 GLU A C 1
ATOM 742 O O . GLU A 1 100 ? 50.143 40.854 22.981 1.00 7.61 100 GLU A O 1
ATOM 748 N N . GLY A 1 101 ? 51.068 41.499 21.034 1.00 7.41 101 GLY A N 1
ATOM 749 C CA . GLY A 1 101 ? 49.815 41.340 20.317 1.00 5.49 101 GLY A CA 1
ATOM 750 C C . GLY A 1 101 ? 49.462 39.883 20.087 1.00 7.68 101 GLY A C 1
ATOM 751 O O . GLY A 1 101 ? 48.302 39.485 20.231 1.00 5.04 101 GLY A O 1
ATOM 752 N N . ILE A 1 102 ? 50.453 39.071 19.710 1.00 5.43 102 ILE A N 1
ATOM 753 C CA . ILE A 1 102 ? 50.243 37.629 19.605 1.00 5.35 102 ILE A CA 1
ATOM 754 C C . ILE A 1 102 ? 49.781 37.064 20.940 1.00 5.42 102 ILE A C 1
ATOM 755 O O . ILE A 1 102 ? 48.889 36.208 20.996 1.00 5.57 102 ILE A O 1
ATOM 760 N N . GLN A 1 103 ? 50.373 37.542 22.037 1.00 5.71 103 GLN A N 1
ATOM 761 C CA . GLN A 1 103 ? 50.008 37.036 23.357 1.00 7.53 103 GLN A CA 1
ATOM 762 C C . GLN A 1 103 ? 48.559 37.359 23.694 1.00 6.93 103 GLN A C 1
ATOM 763 O O . GLN A 1 103 ? 47.870 36.553 24.329 1.00 7.34 103 GLN A O 1
ATOM 769 N N . PHE A 1 104 ? 48.078 38.534 23.279 1.00 6.65 104 PHE A N 1
ATOM 770 C CA . PHE A 1 104 ? 46.696 38.909 23.570 1.00 6.31 104 PHE A CA 1
ATOM 771 C C . PHE A 1 104 ? 45.717 37.918 22.954 1.00 5.73 104 PHE A C 1
ATOM 772 O O . PHE A 1 104 ? 44.793 37.441 23.624 1.00 5.51 104 PHE A O 1
ATOM 780 N N . TYR A 1 105 ? 45.906 37.592 21.674 1.00 4.80 105 TYR A N 1
ATOM 781 C CA . TYR A 1 105 ? 45.002 36.652 21.023 1.00 4.61 105 TYR A CA 1
ATOM 782 C C . TYR A 1 105 ? 45.210 35.232 21.531 1.00 4.78 105 TYR A C 1
ATOM 783 O O . TYR A 1 105 ? 44.253 34.452 21.589 1.00 5.04 105 TYR A O 1
ATOM 792 N N . SER A 1 106 ? 46.438 34.883 21.917 1.00 5.03 106 SER A N 1
ATOM 793 C CA . SER A 1 106 ? 46.657 33.609 22.593 1.00 5.28 106 SER A CA 1
ATOM 794 C C . SER A 1 106 ? 45.856 33.541 23.888 1.00 8.50 106 SER A C 1
ATOM 795 O O . SER A 1 106 ? 45.305 32.489 24.233 1.00 5.48 106 SER A O 1
ATOM 798 N N . ASN A 1 107 ? 45.767 34.663 24.607 1.00 7.80 107 ASN A N 1
ATOM 799 C CA . ASN A 1 107 ? 44.976 34.697 25.834 1.00 7.76 107 ASN A CA 1
ATOM 800 C C . ASN A 1 107 ? 43.487 34.548 25.543 1.00 7.10 107 ASN A C 1
ATOM 801 O O . ASN A 1 107 ? 42.776 33.843 26.272 1.00 7.22 107 ASN A O 1
ATOM 806 N N . LEU A 1 108 ? 42.991 35.206 24.492 1.00 6.43 108 LEU A N 1
ATOM 807 C CA . LEU A 1 108 ? 41.585 35.051 24.131 1.00 6.65 108 LEU A CA 1
ATOM 808 C C . LEU A 1 108 ? 41.265 33.601 23.793 1.00 6.76 108 LEU A C 1
ATOM 809 O O . LEU A 1 108 ? 40.237 33.065 24.223 1.00 5.00 108 LEU A O 1
ATOM 814 N N . ILE A 1 109 ? 42.141 32.953 23.023 1.00 6.60 109 ILE A N 1
ATOM 815 C CA . ILE A 1 109 ? 41.927 31.560 22.640 1.00 6.54 109 ILE A CA 1
ATOM 816 C C . ILE A 1 109 ? 41.878 30.664 23.872 1.00 7.23 109 ILE A C 1
ATOM 817 O O . ILE A 1 109 ? 41.006 29.796 23.994 1.00 7.35 109 ILE A O 1
ATOM 822 N N . ASP A 1 110 ? 42.813 30.859 24.806 1.00 5.56 110 ASP A N 1
ATOM 823 C CA . ASP A 1 110 ? 42.799 30.058 26.029 1.00 5.93 110 ASP A CA 1
ATOM 824 C C . ASP A 1 110 ? 41.570 30.365 26.875 1.00 5.95 110 ASP A C 1
ATOM 825 O O . ASP A 1 110 ? 40.982 29.458 27.477 1.00 6.22 110 ASP A O 1
ATOM 830 N N . ALA A 1 111 ? 41.171 31.638 26.935 1.00 5.73 111 ALA A N 1
ATOM 831 C CA . ALA A 1 111 ? 40.001 32.015 27.722 1.00 6.43 111 ALA A CA 1
ATOM 832 C C . ALA A 1 111 ? 38.737 31.365 27.177 1.00 5.77 111 ALA A C 1
ATOM 833 O O . ALA A 1 111 ? 37.853 30.966 27.944 1.00 6.00 111 ALA A O 1
ATOM 835 N N . LEU A 1 112 ? 38.636 31.243 25.853 1.00 5.53 112 LEU A N 1
ATOM 836 C CA . LEU A 1 112 ? 37.470 30.600 25.256 1.00 7.84 112 LEU A CA 1
ATOM 837 C C . LEU A 1 112 ? 37.484 29.095 25.501 1.00 7.99 112 LEU A C 1
ATOM 838 O O . LEU A 1 112 ? 36.475 28.517 25.921 1.00 8.11 112 LEU A O 1
ATOM 843 N N . LEU A 1 113 ? 38.623 28.444 25.249 1.00 7.95 113 LEU A N 1
ATOM 844 C CA . LEU A 1 113 ? 38.710 26.999 25.440 1.00 8.01 113 LEU A CA 1
ATOM 845 C C . LEU A 1 113 ? 38.506 26.608 26.900 1.00 6.76 113 LEU A C 1
ATOM 846 O O . LEU A 1 113 ? 37.911 25.563 27.186 1.00 7.13 113 LEU A O 1
ATOM 851 N N . LYS A 1 114 ? 38.986 27.432 27.832 1.00 6.72 114 LYS A N 1
ATOM 852 C CA . LYS A 1 114 ? 38.754 27.168 29.248 1.00 12.93 114 LYS A CA 1
ATOM 853 C C . LYS A 1 114 ? 37.267 27.170 29.581 1.00 11.98 114 LYS A C 1
ATOM 854 O O . LYS A 1 114 ? 36.825 26.429 30.466 1.00 7.62 114 LYS A O 1
ATOM 860 N N . ARG A 1 115 ? 36.485 27.987 28.882 1.00 10.89 115 ARG A N 1
ATOM 861 C CA . ARG A 1 115 ? 35.040 28.042 29.047 1.00 10.43 115 ARG A CA 1
ATOM 862 C C . ARG A 1 115 ? 34.305 27.046 28.156 1.00 10.02 115 ARG A C 1
ATOM 863 O O . ARG A 1 115 ? 33.070 27.056 28.121 1.00 9.40 115 ARG A O 1
ATOM 871 N N . GLY A 1 116 ? 35.031 26.202 27.427 1.00 9.68 116 GLY A N 1
ATOM 872 C CA . GLY A 1 116 ? 34.398 25.233 26.553 1.00 9.19 116 GLY A CA 1
ATOM 873 C C . GLY A 1 116 ? 33.759 25.820 25.315 1.00 8.68 116 GLY A C 1
ATOM 874 O O . GLY A 1 116 ? 32.814 25.235 24.779 1.00 8.46 116 GLY A O 1
ATOM 875 N N . VAL A 1 117 ? 34.249 26.964 24.844 1.00 7.62 117 VAL A N 1
ATOM 876 C CA . VAL A 1 117 ? 33.738 27.621 23.645 1.00 7.82 117 VAL A CA 1
ATOM 877 C C . VAL A 1 117 ? 34.759 27.441 22.531 1.00 8.53 117 VAL A C 1
ATOM 878 O O . VAL A 1 117 ? 35.950 27.711 22.724 1.00 8.61 117 VAL A O 1
ATOM 882 N N . THR A 1 118 ? 34.296 26.985 21.370 1.00 9.04 118 THR A N 1
ATOM 883 C CA . THR A 1 118 ? 35.194 26.740 20.245 1.00 8.36 118 THR A CA 1
ATOM 884 C C . THR A 1 118 ? 35.539 28.053 19.550 1.00 5.41 118 THR A C 1
ATOM 885 O O . THR A 1 118 ? 34.634 28.745 19.075 1.00 5.26 118 THR A O 1
ATOM 889 N N . PRO A 1 119 ? 36.817 28.430 19.469 1.00 5.43 119 PRO A N 1
ATOM 890 C CA . PRO A 1 119 ? 37.176 29.714 18.847 1.00 5.54 119 PRO A CA 1
ATOM 891 C C . PRO A 1 119 ? 37.196 29.620 17.327 1.00 6.20 119 PRO A C 1
ATOM 892 O O . PRO A 1 119 ? 37.875 28.765 16.752 1.00 7.05 119 PRO A O 1
ATOM 896 N N . TRP A 1 120 ? 36.442 30.510 16.682 1.00 5.84 120 TRP A N 1
ATOM 897 C CA . TRP A 1 120 ? 36.459 30.696 15.237 1.00 5.45 120 TRP A CA 1
ATOM 898 C C . TRP A 1 120 ? 37.157 32.014 14.933 1.00 5.53 120 TRP A C 1
ATOM 899 O O . TRP A 1 120 ? 36.764 33.061 15.458 1.00 5.00 120 TRP A O 1
ATOM 910 N N . VAL A 1 121 ? 38.181 31.968 14.085 1.00 4.07 121 VAL A N 1
ATOM 911 C CA . VAL A 1 121 ? 39.127 33.071 13.953 1.00 3.90 121 VAL A CA 1
ATOM 912 C C . VAL A 1 121 ? 39.122 33.592 12.521 1.00 7.23 121 VAL A C 1
ATOM 913 O O . VAL A 1 121 ? 39.429 32.849 11.579 1.00 6.97 121 VAL A O 1
ATOM 917 N N . THR A 1 122 ? 38.796 34.875 12.366 1.00 3.63 122 THR A N 1
ATOM 918 C CA . THR A 1 122 ? 38.912 35.576 11.095 1.00 5.09 122 THR A CA 1
ATOM 919 C C . THR A 1 122 ? 40.271 36.265 11.027 1.00 4.74 122 THR A C 1
ATOM 920 O O . THR A 1 122 ? 40.615 37.053 11.912 1.00 4.89 122 THR A O 1
ATOM 924 N N . LEU A 1 123 ? 41.041 35.969 9.978 1.00 3.56 123 LEU A N 1
ATOM 925 C CA . LEU A 1 123 ? 42.363 36.578 9.852 1.00 4.26 123 LEU A CA 1
ATOM 926 C C . LEU A 1 123 ? 42.264 38.057 9.490 1.00 4.67 123 LEU A C 1
ATOM 927 O O . LEU A 1 123 ? 42.961 38.896 10.074 1.00 4.81 123 LEU A O 1
ATOM 932 N N . TYR A 1 124 ? 41.411 38.398 8.522 1.00 4.56 124 TYR A N 1
ATOM 933 C CA . TYR A 1 124 ? 41.299 39.774 8.052 1.00 4.68 124 TYR A CA 1
ATOM 934 C C . TYR A 1 124 ? 39.852 40.238 8.097 1.00 3.46 124 TYR A C 1
ATOM 935 O O . TYR A 1 124 ? 38.982 39.641 7.457 1.00 3.44 124 TYR A O 1
ATOM 944 N N . HIS A 1 125 ? 39.604 41.327 8.822 1.00 3.49 125 HIS A N 1
ATOM 945 C CA . HIS A 1 125 ? 38.273 41.899 8.923 1.00 3.51 125 HIS A CA 1
ATOM 946 C C . HIS A 1 125 ? 38.352 43.417 8.730 1.00 3.64 125 HIS A C 1
ATOM 947 O O . HIS A 1 125 ? 37.979 44.206 9.596 1.00 3.73 125 HIS A O 1
ATOM 954 N N . TRP A 1 126 ? 38.872 43.820 7.568 1.00 3.71 126 TRP A N 1
ATOM 955 C CA . TRP A 1 126 ? 38.844 45.169 6.994 1.00 5.83 126 TRP A CA 1
ATOM 956 C C . TRP A 1 126 ? 39.908 46.095 7.573 1.00 6.57 126 TRP A C 1
ATOM 957 O O . TRP A 1 126 ? 39.982 47.252 7.142 1.00 4.28 126 TRP A O 1
ATOM 968 N N . ASP A 1 127 ? 40.730 45.639 8.515 1.00 6.05 127 ASP A N 1
ATOM 969 C CA . ASP A 1 127 ? 41.658 46.517 9.230 1.00 6.24 127 ASP A CA 1
ATOM 970 C C . ASP A 1 127 ? 43.089 46.344 8.716 1.00 4.30 127 ASP A C 1
ATOM 971 O O . ASP A 1 127 ? 44.014 46.001 9.458 1.00 4.34 127 ASP A O 1
ATOM 976 N N . LEU A 1 128 ? 43.261 46.604 7.423 1.00 4.38 128 LEU A N 1
ATOM 977 C CA . LEU A 1 128 ? 44.578 46.501 6.811 1.00 6.29 128 LEU A CA 1
ATOM 978 C C . LEU A 1 128 ? 45.561 47.421 7.531 1.00 4.83 128 LEU A C 1
ATOM 979 O O . LEU A 1 128 ? 45.208 48.555 7.868 1.00 5.03 128 LEU A O 1
ATOM 984 N N . PRO A 1 129 ? 46.785 46.967 7.799 1.00 6.14 129 PRO A N 1
ATOM 985 C CA . PRO A 1 129 ? 47.783 47.861 8.404 1.00 5.30 129 PRO A CA 1
ATOM 986 C C . PRO A 1 129 ? 48.045 49.066 7.512 1.00 5.65 129 PRO A C 1
ATOM 987 O O . PRO A 1 129 ? 48.266 48.931 6.306 1.00 5.68 129 PRO A O 1
ATOM 991 N N . GLN A 1 130 ? 48.009 50.255 8.121 1.00 5.95 130 GLN A N 1
ATOM 992 C CA . GLN A 1 130 ? 48.168 51.488 7.355 1.00 10.66 130 GLN A CA 1
ATOM 993 C C . GLN A 1 130 ? 49.489 51.524 6.602 1.00 10.40 130 GLN A C 1
ATOM 994 O O . GLN A 1 130 ? 49.562 52.097 5.508 1.00 6.90 130 GLN A O 1
ATOM 1000 N N . ALA A 1 131 ? 50.539 50.925 7.167 1.00 9.52 131 ALA A N 1
ATOM 1001 C CA . ALA A 1 131 ? 51.851 50.981 6.534 1.00 9.12 131 ALA A CA 1
ATOM 1002 C C . ALA A 1 131 ? 51.832 50.331 5.156 1.00 8.11 131 ALA A C 1
ATOM 1003 O O . ALA A 1 131 ? 52.487 50.814 4.225 1.00 8.21 131 ALA A O 1
ATOM 1005 N N . LEU A 1 132 ? 51.081 49.238 5.006 1.00 7.27 132 LEU A N 1
ATOM 1006 C CA . LEU A 1 132 ? 50.987 48.565 3.714 1.00 7.09 132 LEU A CA 1
ATOM 1007 C C . LEU A 1 132 ? 50.268 49.429 2.689 1.00 7.51 132 LEU A C 1
ATOM 1008 O O . LEU A 1 132 ? 50.610 49.407 1.501 1.00 6.61 132 LEU A O 1
ATOM 1013 N N . HIS A 1 133 ? 49.260 50.184 3.125 1.00 7.32 133 HIS A N 1
ATOM 1014 C CA . HIS A 1 133 ? 48.646 51.151 2.225 1.00 8.52 133 HIS A CA 1
ATOM 1015 C C . HIS A 1 133 ? 49.645 52.229 1.821 1.00 9.36 133 HIS A C 1
ATOM 1016 O O . HIS A 1 133 ? 49.752 52.570 0.639 1.00 9.92 133 HIS A O 1
ATOM 1023 N N . ASP A 1 134 ? 50.406 52.752 2.787 1.00 9.27 134 ASP A N 1
ATOM 1024 C CA . ASP A 1 134 ? 51.368 53.810 2.491 1.00 9.48 134 ASP A CA 1
ATOM 1025 C C . ASP A 1 134 ? 52.492 53.319 1.584 1.00 9.20 134 ASP A C 1
ATOM 1026 O O . ASP A 1 134 ? 52.949 54.056 0.703 1.00 8.78 134 ASP A O 1
ATOM 1031 N N . ARG A 1 135 ? 52.961 52.088 1.790 1.00 9.13 135 ARG A N 1
ATOM 1032 C CA . ARG A 1 135 ? 54.128 51.600 1.058 1.00 10.59 135 ARG A CA 1
ATOM 1033 C C . ARG A 1 135 ? 53.819 51.385 -0.415 1.00 10.94 135 ARG A C 1
ATOM 1034 O O . ARG A 1 135 ? 54.526 51.893 -1.293 1.00 12.24 135 ARG A O 1
ATOM 1042 N N . TYR A 1 136 ? 52.781 50.602 -0.706 1.00 10.01 136 TYR A N 1
ATOM 1043 C CA . TYR A 1 136 ? 52.536 50.178 -2.077 1.00 9.86 136 TYR A CA 1
ATOM 1044 C C . TYR A 1 136 ? 51.063 50.214 -2.463 1.00 9.32 136 TYR A C 1
ATOM 1045 O O . TYR A 1 136 ? 50.705 49.666 -3.513 1.00 9.68 136 TYR A O 1
ATOM 1054 N N . GLY A 1 137 ? 50.203 50.833 -1.663 1.00 9.37 137 GLY A N 1
ATOM 1055 C CA . GLY A 1 137 ? 48.795 50.904 -1.987 1.00 9.40 137 GLY A CA 1
ATOM 1056 C C . GLY A 1 137 ? 47.944 49.773 -1.457 1.00 9.31 137 GLY A C 1
ATOM 1057 O O . GLY A 1 137 ? 46.778 49.669 -1.848 1.00 9.83 137 GLY A O 1
ATOM 1058 N N . GLY A 1 138 ? 48.484 48.924 -0.596 1.00 6.21 138 GLY A N 1
ATOM 1059 C CA . GLY A 1 138 ? 47.681 47.892 0.044 1.00 5.74 138 GLY A CA 1
ATOM 1060 C C . GLY A 1 138 ? 47.066 46.939 -0.966 1.00 5.55 138 GLY A C 1
ATOM 1061 O O . GLY A 1 138 ? 47.764 46.338 -1.795 1.00 5.67 138 GLY A O 1
ATOM 1062 N N . TRP A 1 139 ? 45.736 46.799 -0.914 1.00 5.30 139 TRP A N 1
ATOM 1063 C CA . TRP A 1 139 ? 45.042 45.854 -1.781 1.00 5.14 139 TRP A CA 1
ATOM 1064 C C . TRP A 1 139 ? 45.144 46.210 -3.261 1.00 5.42 139 TRP A C 1
ATOM 1065 O O . TRP A 1 139 ? 44.784 45.380 -4.102 1.00 6.05 139 TRP A O 1
ATOM 1076 N N . LEU A 1 140 ? 45.615 47.413 -3.602 1.00 5.76 140 LEU A N 1
ATOM 1077 C CA . LEU A 1 140 ? 45.807 47.764 -5.005 1.00 6.08 140 LEU A CA 1
ATOM 1078 C C . LEU A 1 140 ? 47.008 47.060 -5.621 1.00 14.19 140 LEU A C 1
ATOM 1079 O O . LEU A 1 140 ? 47.065 46.913 -6.847 1.00 6.44 140 LEU A O 1
ATOM 1084 N N . ASN A 1 141 ? 47.972 46.636 -4.808 1.00 6.20 141 ASN A N 1
ATOM 1085 C CA . ASN A 1 141 ? 49.171 45.966 -5.305 1.00 6.41 141 ASN A CA 1
ATOM 1086 C C . ASN A 1 141 ? 48.956 44.468 -5.116 1.00 6.98 141 ASN A C 1
ATOM 1087 O O . ASN A 1 141 ? 49.297 43.892 -4.082 1.00 5.94 141 ASN A O 1
ATOM 1092 N N . VAL A 1 142 ? 48.368 43.841 -6.140 1.00 7.13 142 VAL A N 1
ATOM 1093 C CA . VAL A 1 142 ? 48.036 42.421 -6.078 1.00 7.34 142 VAL A CA 1
ATOM 1094 C C . VAL A 1 142 ? 49.273 41.593 -5.760 1.00 7.41 142 VAL A C 1
ATOM 1095 O O . VAL A 1 142 ? 49.226 40.658 -4.950 1.00 5.82 142 VAL A O 1
ATOM 1099 N N . LYS A 1 143 ? 50.404 41.948 -6.368 1.00 7.78 143 LYS A N 1
ATOM 1100 C CA . LYS A 1 143 ? 51.626 41.168 -6.214 1.00 8.99 143 LYS A CA 1
ATOM 1101 C C . LYS A 1 143 ? 52.134 41.203 -4.775 1.00 8.41 143 LYS A C 1
ATOM 1102 O O . LYS A 1 143 ? 52.419 40.155 -4.181 1.00 8.21 143 LYS A O 1
ATOM 1108 N N . GLU A 1 144 ? 52.232 42.399 -4.191 1.00 7.90 144 GLU A N 1
ATOM 1109 C CA . GLU A 1 144 ? 52.856 42.546 -2.878 1.00 7.87 144 GLU A CA 1
ATOM 1110 C C . GLU A 1 144 ? 51.935 42.112 -1.743 1.00 7.98 144 GLU A C 1
ATOM 1111 O O . GLU A 1 144 ? 52.380 41.431 -0.812 1.00 7.80 144 GLU A O 1
ATOM 1117 N N . VAL A 1 145 ? 50.658 42.498 -1.797 1.00 7.27 145 VAL A N 1
ATOM 1118 C CA . VAL A 1 145 ? 49.788 42.285 -0.643 1.00 6.10 145 VAL A CA 1
ATOM 1119 C C . VAL A 1 145 ? 49.530 40.801 -0.409 1.00 5.23 145 VAL A C 1
ATOM 1120 O O . VAL A 1 145 ? 49.390 40.369 0.742 1.00 5.06 145 VAL A O 1
ATOM 1124 N N . GLN A 1 146 ? 49.480 39.988 -1.468 1.00 5.32 146 GLN A N 1
ATOM 1125 C CA . GLN A 1 146 ? 49.205 38.571 -1.252 1.00 6.30 146 GLN A CA 1
ATOM 1126 C C . GLN A 1 146 ? 50.381 37.879 -0.575 1.00 6.64 146 GLN A C 1
ATOM 1127 O O . GLN A 1 146 ? 50.183 36.916 0.175 1.00 6.25 146 GLN A O 1
ATOM 1133 N N . LEU A 1 147 ? 51.599 38.372 -0.801 1.00 7.25 147 LEU A N 1
ATOM 1134 C CA . LEU A 1 147 ? 52.763 37.822 -0.114 1.00 8.18 147 LEU A CA 1
ATOM 1135 C C . LEU A 1 147 ? 52.762 38.200 1.362 1.00 8.35 147 LEU A C 1
ATOM 1136 O O . LEU A 1 147 ? 53.114 37.382 2.218 1.00 5.82 147 LEU A O 1
ATOM 1141 N N . ASP A 1 148 ? 52.378 39.437 1.682 1.00 5.66 148 ASP A N 1
ATOM 1142 C CA . ASP A 1 148 ? 52.316 39.833 3.086 1.00 7.22 148 ASP A CA 1
ATOM 1143 C C . ASP A 1 148 ? 51.198 39.099 3.815 1.00 7.26 148 ASP A C 1
ATOM 1144 O O . ASP A 1 148 ? 51.353 38.725 4.983 1.00 5.14 148 ASP A O 1
ATOM 1149 N N . PHE A 1 149 ? 50.066 38.880 3.145 1.00 4.95 149 PHE A N 1
ATOM 1150 C CA . PHE A 1 149 ? 48.990 38.130 3.784 1.00 4.68 149 PHE A CA 1
ATOM 1151 C C . PHE A 1 149 ? 49.371 36.669 3.986 1.00 4.79 149 PHE A C 1
ATOM 1152 O O . PHE A 1 149 ? 48.988 36.065 4.995 1.00 4.68 149 PHE A O 1
ATOM 1160 N N . GLU A 1 150 ? 50.127 36.092 3.047 1.00 5.05 150 GLU A N 1
ATOM 1161 C CA . GLU A 1 150 ? 50.584 34.713 3.188 1.00 5.25 150 GLU A CA 1
ATOM 1162 C C . GLU A 1 150 ? 51.440 34.542 4.436 1.00 5.38 150 GLU A C 1
ATOM 1163 O O . GLU A 1 150 ? 51.222 33.620 5.230 1.00 5.63 150 GLU A O 1
ATOM 1169 N N . ARG A 1 151 ? 52.431 35.420 4.618 1.00 7.73 151 ARG A N 1
ATOM 1170 C CA . ARG A 1 151 ? 53.242 35.384 5.831 1.00 8.41 151 ARG A CA 1
ATOM 1171 C C . ARG A 1 151 ? 52.369 35.536 7.070 1.00 8.22 151 ARG A C 1
ATOM 1172 O O . ARG A 1 151 ? 52.504 34.777 8.037 1.00 6.84 151 ARG A O 1
ATOM 1180 N N . TYR A 1 152 ? 51.475 36.526 7.055 1.00 5.12 152 TYR A N 1
ATOM 1181 C CA . TYR A 1 152 ? 50.606 36.788 8.199 1.00 4.87 152 TYR A CA 1
ATOM 1182 C C . TYR A 1 152 ? 49.764 35.565 8.542 1.00 4.74 152 TYR A C 1
ATOM 1183 O O . TYR A 1 152 ? 49.696 35.151 9.706 1.00 4.75 152 TYR A O 1
ATOM 1192 N N . ALA A 1 153 ? 49.135 34.957 7.533 1.00 5.42 153 ALA A N 1
ATOM 1193 C CA . ALA A 1 153 ? 48.346 33.751 7.769 1.00 5.51 153 ALA A CA 1
ATOM 1194 C C . ALA A 1 153 ? 49.209 32.623 8.325 1.0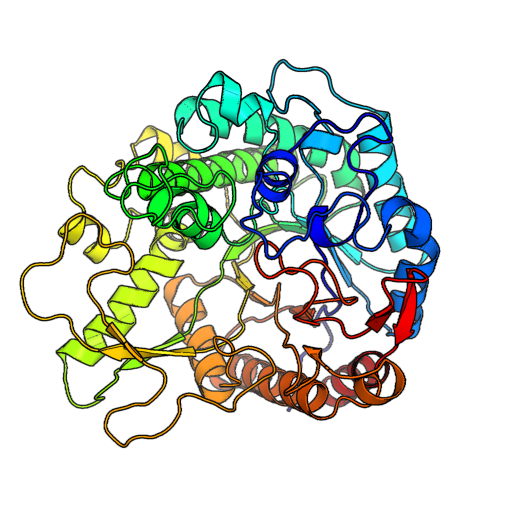0 4.93 153 ALA A C 1
ATOM 1195 O O . ALA A 1 153 ? 48.824 31.950 9.288 1.00 4.94 153 ALA A O 1
ATOM 1197 N N . ARG A 1 154 ? 50.385 32.402 7.729 1.00 5.23 154 ARG A N 1
ATOM 1198 C CA . ARG A 1 154 ? 51.248 31.315 8.184 1.00 8.76 154 ARG A CA 1
ATOM 1199 C C . ARG A 1 154 ? 51.654 31.504 9.640 1.00 5.63 154 ARG A C 1
ATOM 1200 O O . ARG A 1 154 ? 51.681 30.541 10.415 1.00 5.81 154 ARG A O 1
ATOM 1208 N N . LEU A 1 155 ? 51.971 32.740 10.027 1.00 5.53 155 LEU A N 1
ATOM 1209 C CA . LEU A 1 155 ? 52.314 33.023 11.414 1.00 6.69 155 LEU A CA 1
ATOM 1210 C C . LEU A 1 155 ? 51.169 32.666 12.353 1.00 6.23 155 LEU A C 1
ATOM 1211 O O . LEU A 1 155 ? 51.391 32.089 13.425 1.00 6.39 155 LEU A O 1
ATOM 1216 N N . CYS A 1 156 ? 49.934 32.996 11.967 1.00 5.04 156 CYS A N 1
ATOM 1217 C CA . CYS A 1 156 ? 48.788 32.680 12.813 1.00 4.87 156 CYS A CA 1
ATOM 1218 C C . CYS A 1 156 ? 48.565 31.176 12.909 1.00 6.48 156 CYS A C 1
ATOM 1219 O O . CYS A 1 156 ? 48.208 30.664 13.977 1.00 6.57 156 CYS A O 1
ATOM 1222 N N . PHE A 1 157 ? 48.765 30.454 11.804 1.00 6.33 157 PHE A N 1
ATOM 1223 C CA . PHE A 1 157 ? 48.679 28.998 11.851 1.00 7.05 157 PHE A CA 1
ATOM 1224 C C . PHE A 1 157 ? 49.719 28.424 12.806 1.00 7.34 157 PHE A C 1
ATOM 1225 O O . PHE A 1 157 ? 49.426 27.502 13.579 1.00 6.03 157 PHE A O 1
ATOM 1233 N N . GLU A 1 158 ? 50.938 28.968 12.776 1.00 7.60 158 GLU A N 1
ATOM 1234 C CA . GLU A 1 158 ? 52.001 28.461 13.637 1.00 9.27 158 GLU A CA 1
ATOM 1235 C C . GLU A 1 158 ? 51.696 28.714 15.108 1.00 9.51 158 GLU A C 1
ATOM 1236 O O . GLU A 1 158 ? 51.840 27.811 15.940 1.00 6.61 158 GLU A O 1
ATOM 1242 N N . ARG A 1 159 ? 51.275 29.933 15.447 1.00 8.29 159 ARG A N 1
ATOM 1243 C CA . ARG A 1 159 ? 51.134 30.300 16.853 1.00 8.34 159 ARG A CA 1
ATOM 1244 C C . ARG A 1 159 ? 49.836 29.780 17.457 1.00 8.08 159 ARG A C 1
ATOM 1245 O O . ARG A 1 159 ? 49.808 29.409 18.634 1.00 6.01 159 ARG A O 1
ATOM 1253 N N . PHE A 1 160 ? 48.754 29.751 16.679 1.00 5.56 160 PHE A N 1
ATOM 1254 C CA . PHE A 1 160 ? 47.432 29.461 17.219 1.00 6.93 160 PHE A CA 1
ATOM 1255 C C . PHE A 1 160 ? 46.841 28.146 16.731 1.00 7.26 160 PHE A C 1
ATOM 1256 O O . PHE A 1 160 ? 45.871 27.667 17.329 1.00 6.84 160 PHE A O 1
ATOM 1264 N N . GLY A 1 161 ? 47.408 27.542 15.684 1.00 7.57 161 GLY A N 1
ATOM 1265 C CA . GLY A 1 161 ? 46.754 26.439 15.001 1.00 7.73 161 GLY A CA 1
ATOM 1266 C C . GLY A 1 161 ? 46.661 25.150 15.795 1.00 8.18 161 GLY A C 1
ATOM 1267 O O . GLY A 1 161 ? 45.852 24.284 15.447 1.00 7.49 161 GLY A O 1
ATOM 1268 N N . ASP A 1 162 ? 47.474 24.990 16.840 1.00 9.12 162 ASP A N 1
ATOM 1269 C CA . ASP A 1 162 ? 47.326 23.822 17.703 1.00 9.93 162 ASP A CA 1
ATOM 1270 C C . ASP A 1 162 ? 46.052 23.890 18.535 1.00 8.33 162 ASP A C 1
ATOM 1271 O O . ASP A 1 162 ? 45.569 22.852 18.996 1.00 8.01 162 ASP A O 1
ATOM 1276 N N . ARG A 1 163 ? 45.505 25.087 18.733 1.00 7.09 163 ARG A N 1
ATOM 1277 C CA . ARG A 1 163 ? 44.268 25.313 19.468 1.00 6.29 163 ARG A CA 1
ATOM 1278 C C . ARG A 1 163 ? 43.098 25.693 18.575 1.00 9.31 163 ARG A C 1
ATOM 1279 O O . ARG A 1 163 ? 41.980 25.228 18.803 1.00 9.82 163 ARG A O 1
ATOM 1287 N N . VAL A 1 164 ? 43.325 26.531 17.569 1.00 8.26 164 VAL A N 1
ATOM 1288 C CA . VAL A 1 164 ? 42.262 26.998 16.685 1.00 7.72 164 VAL A CA 1
ATOM 1289 C C . VAL A 1 164 ? 42.128 26.017 15.529 1.00 8.21 164 VAL A C 1
ATOM 1290 O O . VAL A 1 164 ? 43.105 25.732 14.828 1.00 8.62 164 VAL A O 1
ATOM 1294 N N . LYS A 1 165 ? 40.916 25.496 15.333 1.00 7.81 165 LYS A N 1
ATOM 1295 C CA . LYS A 1 165 ? 40.647 24.497 14.307 1.00 7.91 165 LYS A CA 1
ATOM 1296 C C . LYS A 1 165 ? 39.665 24.988 13.254 1.00 7.60 165 LYS A C 1
ATOM 1297 O O . LYS A 1 165 ? 39.240 24.196 12.405 1.00 7.95 165 LYS A O 1
ATOM 1303 N N . ASN A 1 166 ? 39.286 26.263 13.288 1.00 7.06 166 ASN A N 1
ATOM 1304 C CA . ASN A 1 166 ? 38.286 26.798 12.367 1.00 7.48 166 ASN A CA 1
ATOM 1305 C C . ASN A 1 166 ? 38.710 28.203 11.970 1.00 5.86 166 ASN A C 1
ATOM 1306 O O . ASN A 1 166 ? 38.645 29.127 12.785 1.00 4.82 166 ASN A O 1
ATOM 1311 N N . TRP A 1 167 ? 39.141 28.359 10.720 1.00 5.85 167 TRP A N 1
ATOM 1312 C CA . TRP A 1 167 ? 39.745 29.588 10.230 1.00 5.86 167 TRP A CA 1
ATOM 1313 C C . TRP A 1 167 ? 38.892 30.218 9.139 1.00 5.95 167 TRP A C 1
ATOM 1314 O O . TRP A 1 167 ? 38.311 29.522 8.301 1.00 5.96 167 TRP A O 1
ATOM 1325 N N . ILE A 1 168 ? 38.844 31.547 9.151 1.00 4.07 168 ILE A N 1
ATOM 1326 C CA . ILE A 1 168 ? 38.266 32.335 8.071 1.00 5.99 168 ILE A CA 1
ATOM 1327 C C . ILE A 1 168 ? 39.334 33.316 7.610 1.00 6.83 168 ILE A C 1
ATOM 1328 O O . ILE A 1 168 ? 39.855 34.091 8.419 1.00 3.71 168 ILE A O 1
ATOM 1333 N N . THR A 1 169 ? 39.678 33.270 6.322 1.00 3.89 169 THR A N 1
ATOM 1334 C CA . THR A 1 169 ? 40.768 34.107 5.826 1.00 3.83 169 THR A CA 1
ATOM 1335 C C . THR A 1 169 ? 40.365 35.574 5.793 1.00 3.67 169 THR A C 1
ATOM 1336 O O . THR A 1 169 ? 41.034 36.427 6.385 1.00 3.61 169 THR A O 1
ATOM 1340 N N . ILE A 1 170 ? 39.279 35.884 5.084 1.00 5.76 170 ILE A N 1
ATOM 1341 C CA . ILE A 1 170 ? 38.899 37.254 4.756 1.00 5.68 170 ILE A CA 1
ATOM 1342 C C . ILE A 1 170 ? 37.390 37.396 4.906 1.00 5.70 170 ILE A C 1
ATOM 1343 O O . ILE A 1 170 ? 36.626 36.533 4.462 1.00 3.70 170 ILE A O 1
ATOM 1348 N N . ASN A 1 171 ? 36.963 38.490 5.531 1.00 5.47 171 ASN A N 1
ATOM 1349 C CA . ASN A 1 171 ? 35.553 38.769 5.772 1.00 5.86 171 ASN A CA 1
ATOM 1350 C C . ASN A 1 171 ? 35.045 39.767 4.738 1.00 6.35 171 ASN A C 1
ATOM 1351 O O . ASN A 1 171 ? 35.585 40.873 4.623 1.00 6.58 171 ASN A O 1
ATOM 1356 N N . GLU A 1 172 ? 34.002 39.374 3.999 1.00 3.70 172 GLU A N 1
ATOM 1357 C CA . GLU A 1 172 ? 33.303 40.211 3.025 1.00 8.14 172 GLU A CA 1
ATOM 1358 C C . GLU A 1 172 ? 34.270 40.952 2.106 1.00 3.53 172 GLU A C 1
ATOM 1359 O O . GLU A 1 172 ? 34.380 42.183 2.179 1.00 3.60 172 GLU A O 1
ATOM 1365 N N . PRO A 1 173 ? 34.979 40.245 1.225 1.00 3.34 173 PRO A N 1
ATOM 1366 C CA . PRO A 1 173 ? 35.899 40.938 0.309 1.00 3.20 173 PRO A CA 1
ATOM 1367 C C . PRO A 1 173 ? 35.202 41.870 -0.665 1.00 5.80 173 PRO A C 1
ATOM 1368 O O . PRO A 1 173 ? 35.834 42.821 -1.144 1.00 5.42 173 PRO A O 1
ATOM 1372 N N . TRP A 1 174 ? 33.929 41.632 -0.987 1.00 5.82 174 TRP A N 1
ATOM 1373 C CA . TRP A 1 174 ? 33.221 42.554 -1.871 1.00 3.87 174 TRP A CA 1
ATOM 1374 C C . TRP A 1 174 ? 33.164 43.950 -1.268 1.00 8.67 174 TRP A C 1
ATOM 1375 O O . TRP A 1 174 ? 33.415 44.943 -1.959 1.00 8.85 174 TRP A O 1
ATOM 1386 N N . ILE A 1 175 ? 32.853 44.044 0.028 1.00 4.08 175 ILE A N 1
ATOM 1387 C CA . ILE A 1 175 ? 32.748 45.351 0.672 1.00 5.49 175 ILE A CA 1
ATOM 1388 C C . ILE A 1 175 ? 34.096 46.058 0.667 1.00 5.29 175 ILE A C 1
ATOM 1389 O O . ILE A 1 175 ? 34.195 47.244 0.334 1.00 6.06 175 ILE A O 1
ATOM 1394 N N . GLN A 1 176 ? 35.156 45.340 1.044 1.00 5.42 176 GLN A N 1
ATOM 1395 C CA . GLN A 1 176 ? 36.486 45.942 1.039 1.00 3.75 176 GLN A CA 1
ATOM 1396 C C . GLN A 1 176 ? 36.871 46.426 -0.355 1.00 5.40 176 GLN A C 1
ATOM 1397 O O . GLN A 1 176 ? 37.496 47.483 -0.502 1.00 5.10 176 GLN A O 1
ATOM 1403 N N . SER A 1 177 ? 36.496 45.676 -1.392 1.00 3.71 177 SER A N 1
ATOM 1404 C CA . SER A 1 177 ? 36.819 46.095 -2.752 1.00 3.84 177 SER A CA 1
ATOM 1405 C C . SER A 1 177 ? 35.973 47.287 -3.176 1.00 4.70 177 SER A C 1
ATOM 1406 O O . SER A 1 177 ? 36.493 48.278 -3.702 1.00 4.45 177 SER A O 1
ATOM 1409 N N . ILE A 1 178 ? 34.664 47.209 -2.946 1.00 4.37 178 ILE A N 1
ATOM 1410 C CA . ILE A 1 178 ? 33.738 48.171 -3.532 1.00 4.81 178 ILE A CA 1
ATOM 1411 C C . ILE A 1 178 ? 33.619 49.420 -2.667 1.00 5.72 178 ILE A C 1
ATOM 1412 O O . ILE A 1 178 ? 33.780 50.545 -3.150 1.00 6.36 178 ILE A O 1
ATOM 1417 N N . TYR A 1 179 ? 33.322 49.258 -1.379 1.00 5.10 179 TYR A N 1
ATOM 1418 C CA . TYR A 1 179 ? 33.223 50.443 -0.535 1.00 10.21 179 TYR A CA 1
ATOM 1419 C C . TYR A 1 179 ? 34.588 51.065 -0.267 1.00 5.45 179 TYR A C 1
ATOM 1420 O O . TYR A 1 179 ? 34.664 52.268 0.004 1.00 5.91 179 TYR A O 1
ATOM 1429 N N . GLY A 1 180 ? 35.665 50.292 -0.374 1.00 5.56 180 GLY A N 1
ATOM 1430 C CA . GLY A 1 180 ? 36.989 50.831 -0.137 1.00 5.04 180 GLY A CA 1
ATOM 1431 C C . GLY A 1 180 ? 37.619 51.512 -1.337 1.00 5.24 180 GLY A C 1
ATOM 1432 O O . GLY A 1 180 ? 38.414 52.443 -1.175 1.00 5.55 180 GLY A O 1
ATOM 1433 N N . TYR A 1 181 ? 37.277 51.065 -2.547 1.00 5.39 181 TYR A N 1
ATOM 1434 C CA . TYR A 1 181 ? 37.967 51.527 -3.743 1.00 5.36 181 TYR A CA 1
ATOM 1435 C C . TYR A 1 181 ? 37.050 51.888 -4.908 1.00 5.67 181 TYR A C 1
ATOM 1436 O O . TYR A 1 181 ? 37.547 52.374 -5.929 1.00 5.97 181 TYR A O 1
ATOM 1445 N N . ALA A 1 182 ? 35.739 51.674 -4.796 1.00 5.70 182 ALA A N 1
ATOM 1446 C CA . ALA A 1 182 ? 34.796 52.121 -5.817 1.00 6.12 182 ALA A CA 1
ATOM 1447 C C . ALA A 1 182 ? 33.987 53.323 -5.345 1.00 6.66 182 ALA A C 1
ATOM 1448 O O . ALA A 1 182 ? 33.995 54.373 -5.993 1.00 7.18 182 ALA A O 1
ATOM 1450 N N . THR A 1 183 ? 33.283 53.195 -4.222 1.00 6.63 183 THR A N 1
ATOM 1451 C CA . THR A 1 183 ? 32.555 54.317 -3.646 1.00 8.61 183 THR A CA 1
ATOM 1452 C C . THR A 1 183 ? 33.385 55.119 -2.653 1.00 7.40 183 THR A C 1
ATOM 1453 O O . THR A 1 183 ? 33.056 56.282 -2.391 1.00 8.05 183 THR A O 1
ATOM 1457 N N . GLY A 1 184 ? 34.437 54.528 -2.089 1.00 8.69 184 GLY A N 1
ATOM 1458 C CA . GLY A 1 184 ? 35.259 55.240 -1.128 1.00 7.11 184 GLY A CA 1
ATOM 1459 C C . GLY A 1 184 ? 34.595 55.530 0.197 1.00 7.42 184 GLY A C 1
ATOM 1460 O O . GLY A 1 184 ? 35.101 56.351 0.967 1.00 8.07 184 GLY A O 1
ATOM 1461 N N . SER A 1 185 ? 33.473 54.875 0.493 1.00 7.34 185 SER A N 1
ATOM 1462 C CA . SER A 1 185 ? 32.763 55.115 1.744 1.00 10.19 185 SER A CA 1
ATOM 1463 C C . SER A 1 185 ? 33.325 54.312 2.912 1.00 9.62 185 SER A C 1
ATOM 1464 O O . SER A 1 185 ? 33.010 54.621 4.067 1.00 7.79 185 SER A O 1
ATOM 1467 N N . ASN A 1 186 ? 34.126 53.286 2.644 1.00 8.87 186 ASN A N 1
ATOM 1468 C CA . ASN A 1 186 ? 34.875 52.579 3.672 1.00 8.59 186 ASN A CA 1
ATOM 1469 C C . ASN A 1 186 ? 36.361 52.862 3.499 1.00 7.59 186 ASN A C 1
ATOM 1470 O O . ASN A 1 186 ? 36.804 53.339 2.452 1.00 7.98 186 ASN A O 1
ATOM 1475 N N . ALA A 1 187 ? 37.131 52.574 4.544 1.00 6.14 187 ALA A N 1
ATOM 1476 C CA . ALA A 1 187 ? 38.582 52.716 4.466 1.00 6.06 187 ALA A CA 1
ATOM 1477 C C . ALA A 1 187 ? 39.114 51.804 3.364 1.00 5.49 187 ALA A C 1
ATOM 1478 O O . ALA A 1 187 ? 38.613 50.693 3.190 1.00 5.10 187 ALA A O 1
ATOM 1480 N N . PRO A 1 188 ? 40.136 52.261 2.618 1.00 5.59 188 PRO A N 1
ATOM 1481 C CA . PRO A 1 188 ? 40.863 53.527 2.783 1.00 6.17 188 PRO A CA 1
ATOM 1482 C C . PRO A 1 188 ? 40.256 54.731 2.056 1.00 7.34 188 PRO A C 1
ATOM 1483 O O . PRO A 1 188 ? 40.961 55.718 1.847 1.00 8.02 188 PRO A O 1
ATOM 1487 N N . GLY A 1 189 ? 38.990 54.645 1.660 1.00 6.61 189 GLY A N 1
ATOM 1488 C CA . GLY A 1 189 ? 38.281 55.803 1.134 1.00 9.63 189 GLY A CA 1
ATOM 1489 C C . GLY A 1 189 ? 38.742 56.309 -0.217 1.00 10.22 189 GLY A C 1
ATOM 1490 O O . GLY A 1 189 ? 38.837 57.528 -0.417 1.00 10.50 189 GLY A O 1
ATOM 1491 N N . ARG A 1 190 ? 39.020 55.406 -1.154 1.00 9.42 190 ARG A N 1
ATOM 1492 C CA . ARG A 1 190 ? 39.464 55.777 -2.489 1.00 9.76 190 ARG A CA 1
ATOM 1493 C C . ARG A 1 190 ? 38.324 55.615 -3.485 1.00 10.10 190 ARG A C 1
ATOM 1494 O O . ARG A 1 190 ? 37.548 54.659 -3.408 1.00 6.66 190 ARG A O 1
ATOM 1502 N N . SER A 1 191 ? 38.224 56.561 -4.413 1.00 11.20 191 SER A N 1
ATOM 1503 C CA . SER A 1 191 ? 37.130 56.593 -5.373 1.00 11.04 191 SER A CA 1
ATOM 1504 C C . SER A 1 191 ? 37.417 57.679 -6.398 1.00 8.51 191 SER A C 1
ATOM 1505 O O . SER A 1 191 ? 38.265 58.550 -6.186 1.00 9.13 191 SER A O 1
ATOM 1508 N N . SER A 1 192 ? 36.701 57.612 -7.519 1.00 8.69 192 SER A N 1
ATOM 1509 C CA . SER A 1 192 ? 36.653 58.715 -8.472 1.00 13.77 192 SER A CA 1
ATOM 1510 C C . SER A 1 192 ? 35.238 59.258 -8.631 1.00 9.95 192 SER A C 1
ATOM 1511 O O . SER A 1 192 ? 35.003 60.107 -9.500 1.00 10.67 192 SER A O 1
ATOM 1514 N N . ILE A 1 193 ? 34.294 58.794 -7.810 1.00 9.66 193 ILE A N 1
ATOM 1515 C CA . ILE A 1 193 ? 32.904 59.231 -7.879 1.00 12.26 193 ILE A CA 1
ATOM 1516 C C . ILE A 1 193 ? 32.438 59.698 -6.507 1.00 12.11 193 ILE A C 1
ATOM 1517 O O . ILE A 1 193 ? 31.233 59.802 -6.255 1.00 10.69 193 ILE A O 1
ATOM 1522 N N . ASN A 1 194 ? 33.383 59.986 -5.614 1.00 10.26 194 ASN A N 1
ATOM 1523 C CA . ASN A 1 194 ? 33.047 60.400 -4.258 1.00 11.05 194 ASN A CA 1
ATOM 1524 C C . ASN A 1 194 ? 32.750 61.896 -4.205 1.00 11.56 194 ASN A C 1
ATOM 1525 O O . ASN A 1 194 ? 33.326 62.694 -4.951 1.00 12.04 194 ASN A O 1
ATOM 1530 N N . LYS A 1 195 ? 31.834 62.278 -3.310 1.00 13.84 195 LYS A N 1
ATOM 1531 C CA . LYS A 1 195 ? 31.505 63.694 -3.173 1.00 13.16 195 LYS A CA 1
ATOM 1532 C C . LYS A 1 195 ? 32.657 64.495 -2.580 1.00 13.50 195 LYS A C 1
ATOM 1533 O O . LYS A 1 195 ? 32.723 65.710 -2.792 1.00 14.46 195 LYS A O 1
ATOM 1539 N N . HIS A 1 196 ? 33.551 63.846 -1.838 1.00 12.83 196 HIS A N 1
ATOM 1540 C CA . HIS A 1 196 ? 34.776 64.469 -1.368 1.00 14.31 196 HIS A CA 1
ATOM 1541 C C . HIS A 1 196 ? 35.854 64.385 -2.447 1.00 12.86 196 HIS A C 1
ATOM 1542 O O . HIS A 1 196 ? 35.797 63.550 -3.353 1.00 12.22 196 HIS A O 1
ATOM 1549 N N . SER A 1 197 ? 36.850 65.259 -2.334 1.00 14.40 197 SER A N 1
ATOM 1550 C CA . SER A 1 197 ? 38.037 65.151 -3.175 1.00 15.42 197 SER A CA 1
ATOM 1551 C C . SER A 1 197 ? 38.842 63.943 -2.717 1.00 14.28 197 SER A C 1
ATOM 1552 O O . SER A 1 197 ? 39.432 63.956 -1.632 1.00 12.34 197 SER A O 1
ATOM 1555 N N . THR A 1 198 ? 38.849 62.889 -3.527 1.00 13.36 198 THR A N 1
ATOM 1556 C CA . THR A 1 198 ? 39.521 61.647 -3.184 1.00 13.01 198 THR A CA 1
ATOM 1557 C C . THR A 1 198 ? 40.410 61.207 -4.337 1.00 12.96 198 THR A C 1
ATOM 1558 O O . THR A 1 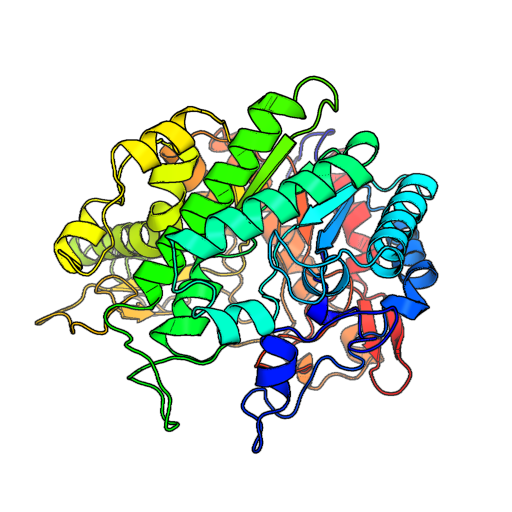198 ? 40.173 61.544 -5.499 1.00 12.88 198 THR A O 1
ATOM 1562 N N . GLU A 1 199 ? 41.438 60.441 -3.995 1.00 12.42 199 GLU A N 1
ATOM 1563 C CA . GLU A 1 199 ? 42.259 59.769 -4.987 1.00 12.54 199 GLU A CA 1
ATOM 1564 C C . GLU A 1 199 ? 41.659 58.406 -5.303 1.00 11.23 199 GLU A C 1
ATOM 1565 O O . GLU A 1 199 ? 40.956 57.812 -4.481 1.00 10.65 199 GLU A O 1
ATOM 1571 N N . GLY A 1 200 ? 41.937 57.913 -6.505 1.00 11.18 200 GLY A N 1
ATOM 1572 C CA . GLY A 1 200 ? 41.503 56.590 -6.883 1.00 8.14 200 GLY A CA 1
ATOM 1573 C C . GLY A 1 200 ? 40.892 56.580 -8.263 1.00 8.71 200 GLY A C 1
ATOM 1574 O O . GLY A 1 200 ? 40.939 57.566 -9.006 1.00 9.31 200 GLY A O 1
ATOM 1575 N N . ASP A 1 201 ? 40.306 55.432 -8.609 1.00 7.83 201 ASP A N 1
ATOM 1576 C CA . ASP A 1 201 ? 39.729 55.226 -9.937 1.00 10.05 201 ASP A CA 1
ATOM 1577 C C . ASP A 1 201 ? 38.686 54.117 -9.799 1.00 9.45 201 ASP A C 1
ATOM 1578 O O . ASP A 1 201 ? 39.044 52.940 -9.714 1.00 6.99 201 ASP A O 1
ATOM 1583 N N . THR A 1 202 ? 37.409 54.506 -9.780 1.00 7.64 202 THR A N 1
ATOM 1584 C CA . THR A 1 202 ? 36.328 53.538 -9.633 1.00 8.32 202 THR A CA 1
ATOM 1585 C C . THR A 1 202 ? 36.270 52.556 -10.803 1.00 8.53 202 THR A C 1
ATOM 1586 O O . THR A 1 202 ? 35.723 51.456 -10.654 1.00 6.82 202 THR A O 1
ATOM 1590 N N . THR A 1 203 ? 36.853 52.904 -11.952 1.00 7.66 203 THR A N 1
ATOM 1591 C CA . THR A 1 203 ? 36.819 52.006 -13.101 1.00 11.75 203 THR A CA 1
ATOM 1592 C C . THR A 1 203 ? 37.824 50.865 -12.999 1.00 10.13 203 THR A C 1
ATOM 1593 O O . THR A 1 203 ? 37.685 49.877 -13.728 1.00 7.86 203 THR A O 1
ATOM 1597 N N . THR A 1 204 ? 38.832 50.975 -12.130 1.00 7.06 204 THR A N 1
ATOM 1598 C CA . THR A 1 204 ? 39.900 49.978 -12.085 1.00 6.81 204 THR A CA 1
ATOM 1599 C C . THR A 1 204 ? 40.173 49.457 -10.678 1.00 8.86 204 THR A C 1
ATOM 1600 O O . THR A 1 204 ? 40.325 48.247 -10.481 1.00 8.48 204 THR A O 1
ATOM 1604 N N . GLU A 1 205 ? 40.246 50.358 -9.700 1.00 8.78 205 GLU A N 1
ATOM 1605 C CA . GLU A 1 205 ? 40.773 49.984 -8.389 1.00 7.90 205 GLU A CA 1
ATOM 1606 C C . GLU A 1 205 ? 39.948 48.935 -7.646 1.00 7.00 205 GLU A C 1
ATOM 1607 O O . GLU A 1 205 ? 40.561 48.076 -6.986 1.00 6.25 205 GLU A O 1
ATOM 1613 N N . PRO A 1 206 ? 38.608 48.933 -7.684 1.00 6.60 206 PRO A N 1
ATOM 1614 C CA . PRO A 1 206 ? 37.880 47.836 -7.020 1.00 4.77 206 PRO A CA 1
ATOM 1615 C C . PRO A 1 206 ? 38.224 46.461 -7.562 1.00 4.60 206 PRO A C 1
ATOM 1616 O O . PRO A 1 206 ? 38.284 45.498 -6.788 1.00 5.00 206 PRO A O 1
ATOM 1620 N N . TRP A 1 207 ? 38.465 46.334 -8.868 1.00 4.91 207 TRP A N 1
ATOM 1621 C CA . TRP A 1 207 ? 38.764 45.022 -9.430 1.00 4.88 207 TRP A CA 1
ATOM 1622 C C . TRP A 1 207 ? 40.182 44.571 -9.099 1.00 4.78 207 TRP A C 1
ATOM 1623 O O . TRP A 1 207 ? 40.440 43.365 -9.015 1.00 5.13 207 TRP A O 1
ATOM 1634 N N . LEU A 1 208 ? 41.106 45.511 -8.903 1.00 4.92 208 LEU A N 1
ATOM 1635 C CA . LEU A 1 208 ? 42.420 45.146 -8.383 1.00 4.87 208 LEU A CA 1
ATOM 1636 C C . LEU A 1 208 ? 42.311 44.628 -6.955 1.00 4.40 208 LEU A C 1
ATOM 1637 O O . LEU A 1 208 ? 42.887 43.589 -6.611 1.00 4.28 208 LEU A O 1
ATOM 1642 N N . ALA A 1 209 ? 41.573 45.349 -6.108 1.00 4.23 209 ALA A N 1
ATOM 1643 C CA . ALA A 1 209 ? 41.401 44.926 -4.722 1.00 7.29 209 ALA A CA 1
ATOM 1644 C C . ALA A 1 209 ? 40.706 43.576 -4.629 1.00 6.79 209 ALA A C 1
ATOM 1645 O O . ALA A 1 209 ? 41.016 42.775 -3.739 1.00 3.44 209 ALA A O 1
ATOM 1647 N N . GLY A 1 210 ? 39.768 43.305 -5.537 1.00 6.10 210 GLY A N 1
ATOM 1648 C CA . GLY A 1 210 ? 39.117 42.006 -5.542 1.00 5.02 210 GLY A CA 1
ATOM 1649 C C . GLY A 1 210 ? 40.085 40.876 -5.835 1.00 5.20 210 GLY A C 1
ATOM 1650 O O . GLY A 1 210 ? 40.116 39.870 -5.122 1.00 3.55 210 GLY A O 1
ATOM 1651 N N . LYS A 1 211 ? 40.897 41.029 -6.885 1.00 4.75 211 LYS A N 1
ATOM 1652 C CA . LYS A 1 211 ? 41.836 39.965 -7.233 1.00 5.40 211 LYS A CA 1
ATOM 1653 C C . LYS A 1 211 ? 42.895 39.784 -6.152 1.00 5.47 211 LYS A C 1
ATOM 1654 O O . LYS A 1 211 ? 43.316 38.656 -5.870 1.00 4.87 211 LYS A O 1
ATOM 1660 N N . ALA A 1 212 ? 43.338 40.883 -5.541 1.00 3.94 212 ALA A N 1
ATOM 1661 C CA . ALA A 1 212 ? 44.321 40.797 -4.466 1.00 4.56 212 ALA A CA 1
ATOM 1662 C C . ALA A 1 212 ? 43.798 39.960 -3.304 1.00 4.71 212 ALA A C 1
ATOM 1663 O O . ALA A 1 212 ? 44.505 39.094 -2.777 1.00 3.62 212 ALA A O 1
ATOM 1665 N N . GLN A 1 213 ? 42.554 40.204 -2.893 1.00 4.49 213 GLN A N 1
ATOM 1666 C CA . GLN A 1 213 ? 41.973 39.407 -1.819 1.00 4.79 213 GLN A CA 1
ATOM 1667 C C . GLN A 1 213 ? 41.778 37.955 -2.237 1.00 4.50 213 GLN A C 1
ATOM 1668 O O . GLN A 1 213 ? 41.916 37.051 -1.405 1.00 3.82 213 GLN A O 1
ATOM 1674 N N . ILE A 1 214 ? 41.466 37.711 -3.512 1.00 4.31 214 ILE A N 1
ATOM 1675 C CA . ILE A 1 214 ? 41.320 36.339 -3.992 1.00 4.07 214 ILE A CA 1
ATOM 1676 C C . ILE A 1 214 ? 42.641 35.591 -3.871 1.00 4.35 214 ILE A C 1
ATOM 1677 O O . ILE A 1 214 ? 42.703 34.479 -3.331 1.00 5.24 214 ILE A O 1
ATOM 1682 N N . MET A 1 215 ? 43.723 36.195 -4.364 1.00 4.02 215 MET A N 1
ATOM 1683 C CA . MET A 1 215 ? 45.011 35.515 -4.335 1.00 5.02 215 MET A CA 1
ATOM 1684 C C . MET A 1 215 ? 45.603 35.488 -2.931 1.00 4.48 215 MET A C 1
ATOM 1685 O O . MET A 1 215 ? 46.361 34.570 -2.601 1.00 4.45 215 MET A O 1
ATOM 1690 N N . SER A 1 216 ? 45.258 36.465 -2.090 1.00 4.70 216 SER A N 1
ATOM 1691 C CA . SER A 1 216 ? 45.644 36.389 -0.683 1.00 4.92 216 SER A CA 1
ATOM 1692 C C . SER A 1 216 ? 44.991 35.192 -0.006 1.00 5.38 216 SER A C 1
ATOM 1693 O O . SER A 1 216 ? 45.650 34.444 0.727 1.00 3.87 216 SER A O 1
ATOM 1696 N N . HIS A 1 217 ? 43.691 34.997 -0.240 1.00 3.54 217 HIS A N 1
ATOM 1697 C CA . HIS A 1 217 ? 43.029 33.781 0.219 1.00 5.53 217 HIS A CA 1
ATOM 1698 C C . HIS A 1 217 ? 43.701 32.541 -0.350 1.00 5.93 217 HIS A C 1
ATOM 1699 O O . HIS A 1 217 ? 43.929 31.562 0.371 1.00 5.53 217 HIS A O 1
ATOM 1706 N N . ALA A 1 218 ? 44.029 32.567 -1.645 1.00 6.40 218 ALA A N 1
ATOM 1707 C CA . ALA A 1 218 ? 44.602 31.392 -2.294 1.00 4.73 218 ALA A CA 1
ATOM 1708 C C . ALA A 1 218 ? 45.921 30.985 -1.653 1.00 5.82 218 ALA A C 1
ATOM 1709 O O . ALA A 1 218 ? 46.171 29.795 -1.432 1.00 6.28 218 ALA A O 1
ATOM 1711 N N . ARG A 1 219 ? 46.782 31.959 -1.355 1.00 4.89 219 ARG A N 1
ATOM 1712 C CA . ARG A 1 219 ? 48.070 31.630 -0.757 1.00 6.79 219 ARG A CA 1
ATOM 1713 C C . ARG A 1 219 ? 47.905 31.121 0.670 1.00 6.82 219 ARG A C 1
ATOM 1714 O O . ARG A 1 219 ? 48.602 30.189 1.085 1.00 6.60 219 ARG A O 1
ATOM 1722 N N . ALA A 1 220 ? 46.984 31.712 1.433 1.00 7.14 220 ALA A N 1
ATOM 1723 C CA . ALA A 1 220 ? 46.765 31.261 2.803 1.00 7.14 220 ALA A CA 1
ATOM 1724 C C . ALA A 1 220 ? 46.202 29.846 2.836 1.00 8.27 220 ALA A C 1
ATOM 1725 O O . ALA A 1 220 ? 46.620 29.023 3.657 1.00 7.49 220 ALA A O 1
ATOM 1727 N N . VAL A 1 221 ? 45.252 29.545 1.950 1.00 6.88 221 VAL A N 1
ATOM 1728 C CA . VAL A 1 221 ? 44.690 28.200 1.894 1.00 7.16 221 VAL A CA 1
ATOM 1729 C C . VAL A 1 221 ? 45.733 27.203 1.403 1.00 7.93 221 VAL A C 1
ATOM 1730 O O . VAL A 1 221 ? 45.777 26.054 1.863 1.00 8.15 221 VAL A O 1
ATOM 1734 N N . ALA A 1 222 ? 46.601 27.624 0.478 1.00 5.97 222 ALA A N 1
ATOM 1735 C CA . ALA A 1 222 ? 47.673 26.743 0.023 1.00 6.65 222 ALA A CA 1
ATOM 1736 C C . ALA A 1 222 ? 48.640 26.422 1.155 1.00 6.91 222 ALA A C 1
ATOM 1737 O O . ALA A 1 222 ? 49.059 25.270 1.317 1.00 8.81 222 ALA A O 1
ATOM 1739 N N . VAL A 1 223 ? 49.010 27.433 1.944 1.00 7.97 223 VAL A N 1
ATOM 1740 C CA . VAL A 1 223 ? 49.831 27.196 3.130 1.00 11.44 223 VAL A CA 1
ATOM 1741 C C . VAL A 1 223 ? 49.139 26.214 4.066 1.00 11.86 223 VAL A C 1
ATOM 1742 O O . VAL A 1 223 ? 49.731 25.220 4.504 1.00 8.37 223 VAL A O 1
ATOM 1746 N N . TYR A 1 224 ? 47.868 26.477 4.379 1.00 11.12 224 TYR A N 1
ATOM 1747 C CA . TYR A 1 224 ? 47.157 25.631 5.332 1.00 11.35 224 TYR A CA 1
ATOM 1748 C C . TYR A 1 224 ? 47.017 24.203 4.816 1.00 11.83 224 TYR A C 1
ATOM 1749 O O . TYR A 1 224 ? 47.218 23.244 5.571 1.00 12.07 224 TYR A O 1
ATOM 1758 N N . SER A 1 225 ? 46.681 24.041 3.533 1.00 9.12 225 SER A N 1
ATOM 1759 C CA . SER A 1 225 ? 46.550 22.703 2.963 1.00 12.52 225 SER A CA 1
ATOM 1760 C C . SER A 1 225 ? 47.879 21.958 2.982 1.00 10.91 225 SER A C 1
ATOM 1761 O O . SER A 1 225 ? 47.925 20.760 3.287 1.00 16.64 225 SER A O 1
ATOM 1764 N N . LYS A 1 226 ? 48.972 22.654 2.667 1.00 15.41 226 LYS A N 1
ATOM 1765 C CA . LYS A 1 226 ? 50.269 22.003 2.531 1.00 17.49 226 LYS A CA 1
ATOM 1766 C C . LYS A 1 226 ? 50.916 21.700 3.879 1.00 18.58 226 LYS A C 1
ATOM 1767 O O . LYS A 1 226 ? 51.621 20.694 4.009 1.00 19.38 226 LYS A O 1
ATOM 1773 N N . ASP A 1 227 ? 50.692 22.537 4.893 1.00 18.31 227 ASP A N 1
ATOM 1774 C CA . ASP A 1 227 ? 51.482 22.460 6.116 1.00 19.46 227 ASP A CA 1
ATOM 1775 C C . ASP A 1 227 ? 50.693 22.357 7.413 1.00 17.47 227 ASP A C 1
ATOM 1776 O O . ASP A 1 227 ? 51.312 22.107 8.453 1.00 18.16 227 ASP A O 1
ATOM 1781 N N . PHE A 1 228 ? 49.370 22.534 7.405 1.00 19.21 228 PHE A N 1
ATOM 1782 C CA . PHE A 1 228 ? 48.681 22.653 8.685 1.00 17.64 228 PHE A CA 1
ATOM 1783 C C . PHE A 1 228 ? 47.417 21.809 8.813 1.00 18.31 228 PHE A C 1
ATOM 1784 O O . PHE A 1 228 ? 47.101 21.347 9.914 1.00 17.33 228 PHE A O 1
ATOM 1792 N N . ARG A 1 229 ? 46.687 21.588 7.717 1.00 19.23 229 ARG A N 1
ATOM 1793 C CA . ARG A 1 229 ? 45.420 20.865 7.831 1.00 20.51 229 ARG A CA 1
ATOM 1794 C C . ARG A 1 229 ? 45.627 19.445 8.343 1.00 22.96 229 ARG A C 1
ATOM 1795 O O . ARG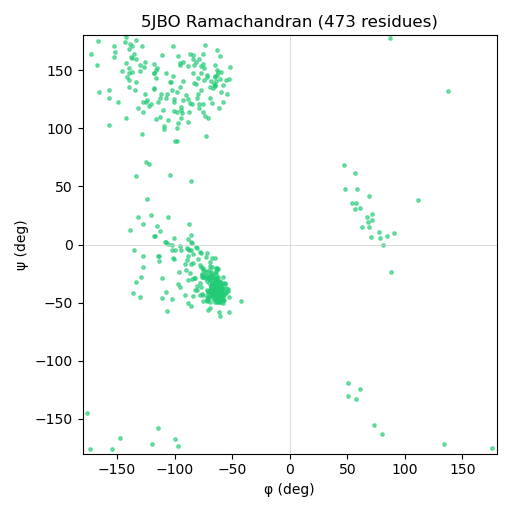 A 1 229 ? 44.832 18.947 9.148 1.00 24.08 229 ARG A O 1
ATOM 1803 N N . ALA A 1 230 ? 46.696 18.782 7.901 1.00 23.79 230 ALA A N 1
ATOM 1804 C CA . ALA A 1 230 ? 46.899 17.385 8.273 1.00 24.87 230 ALA A CA 1
ATOM 1805 C C . ALA A 1 230 ? 47.299 17.251 9.737 1.00 24.08 230 ALA A C 1
ATOM 1806 O O . ALA A 1 230 ? 46.730 16.437 10.475 1.00 25.11 230 ALA A O 1
ATOM 1808 N N . SER A 1 231 ? 48.277 18.044 10.179 1.00 21.89 231 SER A N 1
ATOM 1809 C CA . SER A 1 231 ? 48.756 17.921 11.550 1.00 20.68 231 SER A CA 1
ATOM 1810 C C . SER A 1 231 ? 47.785 18.539 12.550 1.00 17.98 231 SER A C 1
ATOM 1811 O O . SER A 1 231 ? 47.523 17.952 13.604 1.00 17.45 231 SER A O 1
ATOM 1814 N N . GLN A 1 232 ? 47.240 19.715 12.242 1.00 15.95 232 GLN A N 1
ATOM 1815 C CA . GLN A 1 232 ? 46.360 20.414 13.169 1.00 12.76 232 GLN A CA 1
ATOM 1816 C C . GLN A 1 232 ? 44.907 19.967 13.073 1.00 13.48 232 GLN A C 1
ATOM 1817 O O . GLN A 1 232 ? 44.129 20.256 13.988 1.00 13.10 232 GLN A O 1
ATOM 1823 N N . LYS A 1 233 ? 44.526 19.285 11.993 1.00 16.27 233 LYS A N 1
ATOM 1824 C CA . LYS A 1 233 ? 43.190 18.702 11.850 1.00 17.78 233 LYS A CA 1
ATOM 1825 C C . LYS A 1 233 ? 42.098 19.767 11.969 1.00 17.36 233 LYS A C 1
ATOM 1826 O O . LYS A 1 233 ? 41.111 19.606 12.688 1.00 18.84 233 LYS A O 1
ATOM 1829 N N . GLY A 1 234 ? 42.287 20.870 11.251 1.00 8.35 234 GLY A N 1
ATOM 1830 C CA . GLY A 1 234 ? 41.308 21.940 11.247 1.00 7.90 234 GLY A CA 1
ATOM 1831 C C . GLY A 1 234 ? 40.742 22.209 9.868 1.00 7.53 234 GLY A C 1
ATOM 1832 O O . GLY A 1 234 ? 41.000 21.454 8.928 1.00 5.77 234 GLY A O 1
ATOM 1833 N N . GLN A 1 235 ? 39.967 23.281 9.733 1.00 7.74 235 GLN A N 1
ATOM 1834 C CA . GLN A 1 235 ? 39.357 23.640 8.461 1.00 7.69 235 GLN A CA 1
ATOM 1835 C C . GLN A 1 235 ? 39.481 25.141 8.259 1.00 7.52 235 GLN A C 1
ATOM 1836 O O . GLN A 1 235 ? 39.689 25.899 9.211 1.00 4.88 235 GLN A O 1
ATOM 1842 N N . ILE A 1 236 ? 39.353 25.566 7.004 1.00 6.93 236 ILE A N 1
ATOM 1843 C CA . ILE A 1 236 ? 39.548 26.963 6.642 1.00 4.50 236 ILE A CA 1
ATOM 1844 C C . ILE A 1 236 ? 38.526 27.352 5.580 1.00 5.23 236 ILE A C 1
ATOM 1845 O O . ILE A 1 236 ? 38.166 26.545 4.715 1.00 5.15 236 ILE A O 1
ATOM 1850 N N . GLY A 1 237 ? 38.047 28.590 5.659 1.00 4.24 237 GLY A N 1
ATOM 1851 C CA . GLY A 1 237 ? 37.109 29.098 4.679 1.00 4.61 237 GLY A CA 1
ATOM 1852 C C . GLY A 1 237 ? 37.265 30.581 4.415 1.00 4.56 237 GLY A C 1
ATOM 1853 O O . GLY A 1 237 ? 38.272 31.191 4.789 1.00 4.09 237 GLY A O 1
ATOM 1854 N N . ILE A 1 238 ? 36.270 31.168 3.755 1.00 3.96 238 ILE A N 1
ATOM 1855 C CA . ILE A 1 238 ? 36.207 32.602 3.509 1.00 3.94 238 ILE A CA 1
ATOM 1856 C C . ILE A 1 238 ? 34.760 33.028 3.706 1.00 3.93 238 ILE A C 1
ATOM 1857 O O . ILE A 1 238 ? 33.835 32.251 3.462 1.00 5.41 238 ILE A O 1
ATOM 1862 N N . SER A 1 239 ? 34.561 34.256 4.179 1.00 4.03 239 SER A N 1
ATOM 1863 C CA . SER A 1 239 ? 33.226 34.750 4.508 1.00 5.67 239 SER A CA 1
ATOM 1864 C C . SER A 1 239 ? 32.768 35.734 3.436 1.00 5.55 239 SER A C 1
ATOM 1865 O O . SER A 1 239 ? 33.250 36.870 3.374 1.00 4.19 239 SER A O 1
ATOM 1868 N N . LEU A 1 240 ? 31.821 35.299 2.609 1.00 3.98 240 LEU A N 1
ATOM 1869 C CA . LEU A 1 240 ? 31.281 36.112 1.530 1.00 3.96 240 LEU A CA 1
ATOM 1870 C C . LEU A 1 240 ? 29.917 36.657 1.931 1.00 5.46 240 LEU A C 1
ATOM 1871 O O . LEU A 1 240 ? 29.073 35.914 2.444 1.00 4.20 240 LEU A O 1
ATOM 1876 N N . ASN A 1 241 ? 29.710 37.951 1.707 1.00 5.25 241 ASN A N 1
ATOM 1877 C CA . ASN A 1 241 ? 28.404 38.553 1.888 1.00 5.99 241 ASN A CA 1
ATOM 1878 C C . ASN A 1 241 ? 27.699 38.620 0.537 1.00 6.44 241 ASN A C 1
ATOM 1879 O O . ASN A 1 241 ? 28.191 38.110 -0.475 1.00 5.92 241 ASN A O 1
ATOM 1884 N N . GLY A 1 242 ? 26.539 39.265 0.515 1.00 7.04 242 GLY A N 1
ATOM 1885 C CA . GLY A 1 242 ? 25.769 39.415 -0.700 1.00 7.69 242 GLY A CA 1
ATOM 1886 C C . GLY A 1 242 ? 24.296 39.178 -0.457 1.00 8.55 242 GLY A C 1
ATOM 1887 O O . GLY A 1 242 ? 23.918 38.203 0.198 1.00 9.51 242 GLY A O 1
ATOM 1888 N N . ASP A 1 243 ? 23.454 40.071 -0.961 1.00 8.29 243 ASP A N 1
ATOM 1889 C CA . ASP A 1 243 ? 22.018 39.876 -0.857 1.00 8.47 243 ASP A CA 1
ATOM 1890 C C . ASP A 1 243 ? 21.551 38.855 -1.885 1.00 8.64 243 ASP A C 1
ATOM 1891 O O . ASP A 1 243 ? 22.175 38.668 -2.934 1.00 4.74 243 ASP A O 1
ATOM 1896 N N . TYR A 1 244 ? 20.447 38.185 -1.572 1.00 5.29 244 TYR A N 1
ATOM 1897 C CA . TYR A 1 244 ? 19.739 37.434 -2.594 1.00 6.97 244 TYR A CA 1
ATOM 1898 C C . TYR A 1 244 ? 18.899 38.399 -3.416 1.00 5.46 244 TYR A C 1
ATOM 1899 O O . TYR A 1 244 ? 18.364 39.376 -2.887 1.00 5.68 244 TYR A O 1
ATOM 1908 N N . TYR A 1 245 ? 18.807 38.142 -4.718 1.00 5.37 245 TYR A N 1
ATOM 1909 C CA . TYR A 1 245 ? 18.052 38.996 -5.627 1.00 8.33 245 TYR A CA 1
ATOM 1910 C C . TYR A 1 245 ? 17.016 38.166 -6.366 1.00 8.67 245 TYR A C 1
ATOM 1911 O O . TYR A 1 245 ? 17.359 37.167 -7.007 1.00 8.14 245 TYR A O 1
ATOM 1920 N N . GLU A 1 246 ? 15.744 38.583 -6.268 1.00 9.42 246 GLU A N 1
ATOM 1921 C CA . GLU A 1 246 ? 14.666 38.156 -7.140 1.00 9.93 246 GLU A CA 1
ATOM 1922 C C . GLU A 1 246 ? 14.495 39.162 -8.270 1.00 9.65 246 GLU A C 1
ATOM 1923 O O . GLU A 1 246 ? 14.856 40.334 -8.121 1.00 6.23 246 GLU A O 1
ATOM 1929 N N . PRO A 1 247 ? 13.956 38.746 -9.414 1.00 6.57 247 PRO A N 1
ATOM 1930 C CA . PRO A 1 247 ? 13.670 39.715 -10.479 1.00 6.58 247 PRO A CA 1
ATOM 1931 C C . PRO A 1 247 ? 12.591 40.699 -10.055 1.00 10.26 247 PRO A C 1
ATOM 1932 O O . PRO A 1 247 ? 11.598 40.325 -9.427 1.00 10.51 247 PRO A O 1
ATOM 1936 N N . TRP A 1 248 ? 12.803 41.973 -10.394 1.00 10.41 248 TRP A N 1
ATOM 1937 C CA . TRP A 1 248 ? 11.807 42.995 -10.084 1.00 7.11 248 TRP A CA 1
ATOM 1938 C C . TRP A 1 248 ? 10.470 42.661 -10.733 1.00 7.55 248 TRP A C 1
ATOM 1939 O O . TRP A 1 248 ? 9.417 42.717 -10.086 1.00 8.00 248 TRP A O 1
ATOM 1950 N N . ASP A 1 249 ? 10.497 42.306 -12.015 1.00 7.51 249 ASP A N 1
ATOM 1951 C CA . ASP A 1 249 ? 9.343 41.775 -12.729 1.00 10.42 249 ASP A CA 1
ATOM 1952 C C . ASP A 1 249 ? 9.685 40.349 -13.139 1.00 10.67 249 ASP A C 1
ATOM 1953 O O . ASP A 1 249 ? 10.500 40.137 -14.045 1.00 7.72 249 ASP A O 1
ATOM 1958 N N . SER A 1 250 ? 9.058 39.378 -12.468 1.00 11.61 250 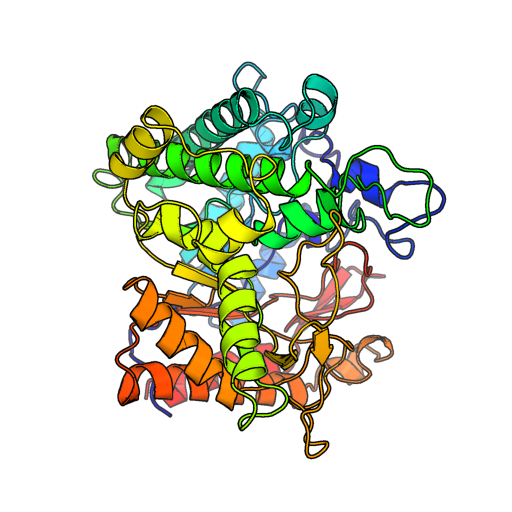SER A N 1
ATOM 1959 C CA . SER A 1 250 ? 9.349 37.970 -12.708 1.00 12.75 250 SER A CA 1
ATOM 1960 C C . SER A 1 250 ? 9.013 37.530 -14.128 1.00 12.45 250 SER A C 1
ATOM 1961 O O . SER A 1 250 ? 9.538 36.512 -14.590 1.00 8.81 250 SER A O 1
ATOM 1964 N N . SER A 1 251 ? 8.149 38.260 -14.828 1.00 11.73 251 SER A N 1
ATOM 1965 C CA . SER A 1 251 ? 7.816 37.920 -16.203 1.00 12.43 251 SER A CA 1
ATOM 1966 C C . SER A 1 251 ? 8.758 38.562 -17.211 1.00 11.64 251 SER A C 1
ATOM 1967 O O . SER A 1 251 ? 8.713 38.201 -18.391 1.00 9.21 251 SER A O 1
ATOM 1970 N N . ASP A 1 252 ? 9.615 39.489 -16.772 1.00 10.36 252 ASP A N 1
ATOM 1971 C CA . ASP A 1 252 ? 10.592 40.112 -17.654 1.00 9.78 252 ASP A CA 1
ATOM 1972 C C . ASP A 1 252 ? 11.852 39.255 -17.673 1.00 9.63 252 ASP A C 1
ATOM 1973 O O . ASP A 1 252 ? 12.530 39.151 -16.639 1.00 9.26 252 ASP A O 1
ATOM 1978 N N . PRO A 1 253 ? 12.206 38.635 -18.802 1.00 9.51 253 PRO A N 1
ATOM 1979 C CA . PRO A 1 253 ? 13.440 37.832 -18.840 1.00 9.03 253 PRO A CA 1
ATOM 1980 C C . PRO A 1 253 ? 14.689 38.624 -18.514 1.00 7.44 253 PRO A C 1
ATOM 1981 O O . PRO A 1 253 ? 15.632 38.065 -17.939 1.00 7.20 253 PRO A O 1
ATOM 1985 N N . ARG A 1 254 ? 14.729 39.907 -18.879 1.00 7.36 254 ARG A N 1
ATOM 1986 C CA . ARG A 1 254 ? 15.886 40.731 -18.555 1.00 7.02 254 ARG A CA 1
ATOM 1987 C C . ARG A 1 254 ? 16.046 40.886 -17.048 1.00 12.41 254 ARG A C 1
ATOM 1988 O O . ARG A 1 254 ? 17.171 40.950 -16.539 1.00 6.37 254 ARG A O 1
ATOM 1996 N N . ASP A 1 255 ? 14.929 40.942 -16.320 1.00 6.70 255 ASP A N 1
ATOM 1997 C CA . ASP A 1 255 ? 14.995 41.055 -14.865 1.00 6.45 255 ASP A CA 1
ATOM 1998 C C . ASP A 1 255 ? 15.466 39.755 -14.226 1.00 9.33 255 ASP A C 1
ATOM 1999 O O . ASP A 1 255 ? 16.219 39.776 -13.243 1.00 8.67 255 ASP A O 1
ATOM 2004 N N . LYS A 1 256 ? 15.021 38.613 -14.755 1.00 6.63 256 LYS A N 1
ATOM 2005 C CA . LYS A 1 256 ? 15.492 37.337 -14.228 1.00 6.62 256 LYS A CA 1
ATOM 2006 C C . LYS A 1 256 ? 16.990 37.174 -14.455 1.00 11.02 256 LYS A C 1
ATOM 2007 O O . LYS A 1 256 ? 17.717 36.720 -13.563 1.00 6.11 256 LYS A O 1
ATOM 2013 N N . GLU A 1 257 ? 17.473 37.571 -15.634 1.00 6.41 257 GLU A N 1
ATOM 2014 C CA . GLU A 1 257 ? 18.905 37.507 -15.908 1.00 9.25 257 GLU A CA 1
ATOM 2015 C C . GLU A 1 257 ? 19.682 38.546 -15.106 1.00 5.88 257 GLU A C 1
ATOM 2016 O O . GLU A 1 257 ? 20.827 38.291 -14.711 1.00 5.70 257 GLU A O 1
ATOM 2022 N N . ALA A 1 258 ? 19.087 39.715 -14.855 1.00 5.83 258 ALA A N 1
ATOM 2023 C CA . ALA A 1 258 ? 19.782 40.742 -14.085 1.00 6.26 258 ALA A CA 1
ATOM 2024 C C . ALA A 1 258 ? 20.004 40.297 -12.646 1.00 6.31 258 ALA A C 1
ATOM 2025 O O . ALA A 1 258 ? 21.072 40.544 -12.071 1.00 5.17 258 ALA A O 1
ATOM 2027 N N . ALA A 1 259 ? 19.009 39.636 -12.048 1.00 5.41 259 ALA A N 1
ATOM 2028 C CA . ALA A 1 259 ? 19.160 39.150 -10.681 1.00 5.27 259 ALA A CA 1
ATOM 2029 C C . ALA A 1 259 ? 20.298 38.144 -10.579 1.00 5.11 259 ALA A C 1
ATOM 2030 O O . ALA A 1 259 ? 21.100 38.193 -9.637 1.00 4.90 259 ALA A O 1
ATOM 2032 N N . GLU A 1 260 ? 20.392 37.228 -11.545 1.00 5.91 260 GLU A N 1
ATOM 2033 C CA . GLU A 1 260 ? 21.490 36.267 -11.541 1.00 6.24 260 GLU A CA 1
ATOM 2034 C C . GLU A 1 260 ? 22.824 36.957 -11.807 1.00 6.30 260 GLU A C 1
ATOM 2035 O O . GLU A 1 260 ? 23.824 36.665 -11.139 1.00 4.89 260 GLU A O 1
ATOM 2041 N N . ARG A 1 261 ? 22.850 37.893 -12.759 1.00 5.17 261 ARG A N 1
ATOM 2042 C CA . ARG A 1 261 ? 24.083 38.618 -13.055 1.00 5.16 261 ARG A CA 1
ATOM 2043 C C . ARG A 1 261 ? 24.583 39.381 -11.835 1.00 7.69 261 ARG A C 1
ATOM 2044 O O . ARG A 1 261 ? 25.788 39.405 -11.558 1.00 8.12 261 ARG A O 1
ATOM 2052 N N . ARG A 1 262 ? 23.668 40.007 -11.093 1.00 4.85 262 ARG A N 1
ATOM 2053 C CA . ARG A 1 262 ? 24.058 40.740 -9.893 1.00 4.73 262 ARG A CA 1
ATOM 2054 C C . ARG A 1 262 ? 24.718 39.824 -8.868 1.00 4.53 262 ARG A C 1
ATOM 2055 O O . ARG A 1 262 ? 25.748 40.177 -8.280 1.00 4.47 262 ARG A O 1
ATOM 2063 N N . MET A 1 263 ? 24.143 38.641 -8.644 1.00 4.49 263 MET A N 1
ATOM 2064 C CA . MET A 1 263 ? 24.730 37.714 -7.682 1.00 7.09 263 MET A CA 1
ATOM 2065 C C . MET A 1 263 ? 26.032 37.115 -8.201 1.00 6.69 263 MET A C 1
ATOM 2066 O O . MET A 1 263 ? 26.917 36.775 -7.405 1.00 6.30 263 MET A O 1
ATOM 2071 N N . GLU A 1 264 ? 26.168 36.984 -9.524 1.00 6.44 264 GLU A N 1
ATOM 2072 C CA . GLU A 1 264 ? 27.455 36.619 -10.109 1.00 6.76 264 GLU A CA 1
ATOM 2073 C C . GLU A 1 264 ? 28.505 37.691 -9.837 1.00 4.59 264 GLU A C 1
ATOM 2074 O O . GLU A 1 264 ? 29.647 37.378 -9.478 1.00 4.88 264 GLU A O 1
ATOM 2080 N N . PHE A 1 265 ? 28.131 38.964 -10.002 1.00 6.24 265 PHE A N 1
ATOM 2081 C CA . PHE A 1 265 ? 29.061 40.067 -9.771 1.00 5.94 265 PHE A CA 1
ATOM 2082 C C . PHE A 1 265 ? 29.449 40.190 -8.303 1.00 5.35 265 PHE A C 1
ATOM 2083 O O . PHE A 1 265 ? 30.553 40.652 -7.991 1.00 4.57 265 PHE A O 1
ATOM 2091 N N . HIS A 1 266 ? 28.558 39.809 -7.391 1.00 5.00 266 HIS A N 1
ATOM 2092 C CA . HIS A 1 266 ? 28.830 39.979 -5.970 1.00 4.40 266 HIS A CA 1
ATOM 2093 C C . HIS A 1 266 ? 29.560 38.778 -5.379 1.00 4.47 266 HIS A C 1
ATOM 2094 O O . HIS A 1 266 ? 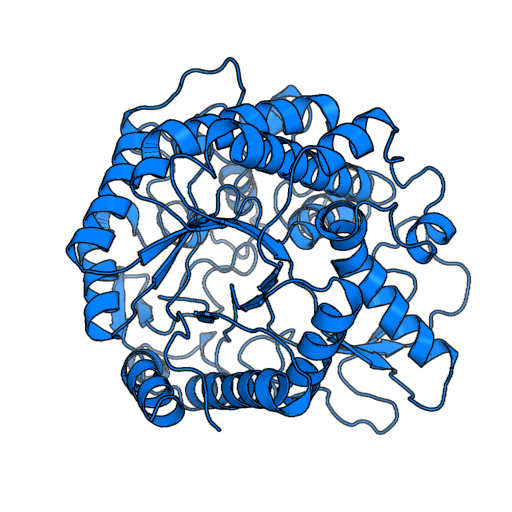30.586 38.935 -4.710 1.00 4.12 266 HIS A O 1
ATOM 2101 N N . ILE A 1 267 ? 29.041 37.581 -5.621 1.00 4.82 267 ILE A N 1
ATOM 2102 C CA . ILE A 1 267 ? 29.537 36.358 -5.004 1.00 5.32 267 ILE A CA 1
ATOM 2103 C C . ILE A 1 267 ? 30.406 35.559 -5.964 1.00 6.19 267 ILE A C 1
ATOM 2104 O O . ILE A 1 267 ? 31.494 35.111 -5.600 1.00 6.46 267 ILE A O 1
ATOM 2109 N N . GLY A 1 268 ? 29.936 35.374 -7.202 1.00 6.03 268 GLY A N 1
ATOM 2110 C CA . GLY A 1 268 ? 30.692 34.592 -8.167 1.00 4.50 268 GLY A CA 1
ATOM 2111 C C . GLY A 1 268 ? 32.059 35.174 -8.457 1.00 4.31 268 GLY A C 1
ATOM 2112 O O . GLY A 1 268 ? 33.000 34.435 -8.755 1.00 4.67 268 GLY A O 1
ATOM 2113 N N . TRP A 1 269 ? 32.180 36.503 -8.385 1.00 5.07 269 TRP A N 1
ATOM 2114 C CA . TRP A 1 269 ? 33.465 37.192 -8.474 1.00 5.31 269 TRP A CA 1
ATOM 2115 C C . TRP A 1 269 ? 34.540 36.469 -7.671 1.00 5.19 269 TRP A C 1
ATOM 2116 O O . TRP A 1 269 ? 35.636 36.191 -8.172 1.00 4.14 269 TRP A O 1
ATOM 2127 N N . TYR A 1 270 ? 34.221 36.126 -6.428 1.00 3.86 270 TYR A N 1
ATOM 2128 C CA . TYR A 1 270 ? 35.145 35.442 -5.537 1.00 7.14 270 TYR A CA 1
ATOM 2129 C C . TYR A 1 270 ? 34.969 33.931 -5.534 1.00 8.32 270 TYR A C 1
ATOM 2130 O O . TYR A 1 270 ? 35.966 33.207 -5.464 1.00 4.66 270 TYR A O 1
ATOM 2139 N N . ALA A 1 271 ? 33.733 33.433 -5.632 1.00 4.44 271 ALA A N 1
ATOM 2140 C CA . ALA A 1 271 ? 33.507 32.003 -5.453 1.00 4.87 271 ALA A CA 1
ATOM 2141 C C . ALA A 1 271 ? 33.952 31.176 -6.655 1.00 5.26 271 ALA A C 1
ATOM 2142 O O . ALA A 1 271 ? 34.293 30.001 -6.487 1.00 7.36 271 ALA A O 1
ATOM 2144 N N . ASN A 1 272 ? 33.948 31.753 -7.861 1.00 5.20 272 ASN A N 1
ATOM 2145 C CA . ASN A 1 272 ? 34.403 31.001 -9.035 1.00 8.48 272 ASN A CA 1
ATOM 2146 C C . ASN A 1 272 ? 35.860 30.576 -8.911 1.00 8.47 272 ASN A C 1
ATOM 2147 O O . ASN A 1 272 ? 36.136 29.363 -8.967 1.00 6.41 272 ASN A O 1
ATOM 2152 N N . PRO A 1 273 ? 36.836 31.476 -8.731 1.00 8.62 273 PRO A N 1
ATOM 2153 C CA . PRO A 1 273 ? 38.224 31.002 -8.604 1.00 5.99 273 PRO A CA 1
ATOM 2154 C C . PRO A 1 273 ? 38.481 30.227 -7.324 1.00 7.11 273 PRO A C 1
ATOM 2155 O O . PRO A 1 273 ? 39.245 29.254 -7.349 1.00 7.46 273 PRO A O 1
ATOM 2159 N N . ILE A 1 274 ? 37.850 30.611 -6.213 1.00 6.71 274 ILE A N 1
ATOM 2160 C CA . ILE A 1 274 ? 38.164 30.003 -4.924 1.00 6.07 274 ILE A CA 1
ATOM 2161 C C . ILE A 1 274 ? 37.562 28.606 -4.813 1.00 8.03 274 ILE A C 1
ATOM 2162 O O . ILE A 1 274 ? 38.245 27.651 -4.428 1.00 7.08 274 ILE A O 1
ATOM 2167 N N . PHE A 1 275 ? 36.275 28.461 -5.135 1.00 6.42 275 PHE A N 1
ATOM 2168 C CA . PHE A 1 275 ? 35.595 27.188 -4.926 1.00 9.88 275 PHE A CA 1
ATOM 2169 C C . PHE A 1 275 ? 35.518 26.320 -6.173 1.00 10.63 275 PHE A C 1
ATOM 2170 O O . PHE A 1 275 ? 35.581 25.093 -6.057 1.00 8.10 275 PHE A O 1
ATOM 2178 N N . LEU A 1 276 ? 35.388 26.914 -7.360 1.00 9.86 276 LEU A N 1
ATOM 2179 C CA . LEU A 1 276 ? 35.291 26.143 -8.594 1.00 10.35 276 LEU A CA 1
ATOM 2180 C C . LEU A 1 276 ? 36.590 26.111 -9.391 1.00 10.92 276 LEU A C 1
ATOM 2181 O O . LEU A 1 276 ? 36.654 25.407 -10.405 1.00 8.69 276 LEU A O 1
ATOM 2186 N N . LYS A 1 277 ? 37.615 26.847 -8.959 1.00 7.74 277 LYS A N 1
ATOM 2187 C CA . LYS A 1 277 ? 38.912 26.887 -9.638 1.00 14.14 277 LYS A CA 1
ATOM 2188 C C . LYS A 1 277 ? 38.771 27.335 -11.094 1.00 8.12 277 LYS A C 1
ATOM 2189 O O . LYS A 1 277 ? 39.490 26.865 -11.978 1.00 8.71 277 LYS A O 1
ATOM 2195 N N . LYS A 1 278 ? 37.846 28.257 -11.350 1.00 7.61 278 LYS A N 1
ATOM 2196 C CA . LYS A 1 278 ? 37.608 28.747 -12.701 1.00 10.66 278 LYS A CA 1
ATOM 2197 C C . LYS A 1 278 ? 37.658 30.271 -12.728 1.00 9.54 278 LYS A C 1
ATOM 2198 O O . LYS A 1 278 ? 37.703 30.938 -11.693 1.00 8.20 278 LYS A O 1
ATOM 2201 N N . ASP A 1 279 ? 37.647 30.813 -13.945 1.00 9.68 279 ASP A N 1
ATOM 2202 C CA . ASP A 1 279 ? 37.735 32.247 -14.181 1.00 6.87 279 ASP A CA 1
ATOM 2203 C C . ASP A 1 279 ? 36.524 32.969 -13.583 1.00 6.30 279 ASP A C 1
ATOM 2204 O O . ASP A 1 279 ? 35.522 32.355 -13.202 1.00 6.31 279 ASP A O 1
ATOM 2209 N N . TYR A 1 280 ? 36.624 34.303 -13.512 1.00 5.90 280 TYR A N 1
ATOM 2210 C CA . TYR A 1 280 ? 35.499 35.148 -13.123 1.00 5.48 280 TYR A CA 1
ATOM 2211 C C . TYR A 1 280 ? 34.279 34.815 -13.973 1.00 9.29 280 TYR A C 1
ATOM 2212 O O . TYR A 1 280 ? 34.430 34.367 -15.118 1.00 6.38 280 TYR A O 1
ATOM 2221 N N . PRO A 1 281 ? 33.065 35.032 -13.464 1.00 7.81 281 PRO A N 1
ATOM 2222 C CA . PRO A 1 281 ? 31.871 34.803 -14.285 1.00 8.67 281 PRO A CA 1
ATOM 2223 C C . PRO A 1 281 ? 31.955 35.549 -15.609 1.00 8.32 281 PRO A C 1
ATOM 2224 O O . PRO A 1 281 ? 32.465 36.668 -15.681 1.00 6.13 281 PRO A O 1
ATOM 2228 N N . ALA A 1 282 ? 31.457 34.904 -16.668 1.00 9.31 282 ALA A N 1
ATOM 2229 C CA . ALA A 1 282 ? 31.522 35.494 -18.003 1.00 8.99 282 ALA A CA 1
ATOM 2230 C C . ALA A 1 282 ? 30.863 36.868 -18.049 1.00 7.40 282 ALA A C 1
ATOM 2231 O O . ALA A 1 282 ? 31.308 37.743 -18.799 1.00 7.58 282 ALA A O 1
ATOM 2233 N N . SER A 1 283 ? 29.813 37.077 -17.249 1.00 7.11 283 SER A N 1
ATOM 2234 C CA . SER A 1 283 ? 29.123 38.364 -17.239 1.00 7.00 283 SER A CA 1
ATOM 2235 C C . SER A 1 283 ? 30.048 39.491 -16.802 1.00 6.46 283 SER A C 1
ATOM 2236 O O . SER A 1 283 ? 29.965 40.608 -17.326 1.00 7.76 283 SER A O 1
ATOM 2239 N N . MET A 1 284 ? 30.933 39.221 -15.841 1.00 5.92 284 MET A N 1
ATOM 2240 C CA . MET A 1 284 ? 31.868 40.247 -15.390 1.00 5.53 284 MET A CA 1
ATOM 2241 C C . MET A 1 284 ? 32.892 40.569 -16.469 1.00 5.90 284 MET A C 1
ATOM 2242 O O . MET A 1 284 ? 33.194 41.739 -16.728 1.00 5.94 284 MET A O 1
ATOM 2247 N N . ARG A 1 285 ? 33.445 39.540 -17.104 1.00 12.31 285 ARG A N 1
ATOM 2248 C CA . ARG A 1 285 ? 34.461 39.776 -18.122 1.00 14.18 285 ARG A CA 1
ATOM 2249 C C . ARG A 1 285 ? 33.871 40.422 -19.369 1.00 15.06 285 ARG A C 1
ATOM 2250 O O . ARG A 1 285 ? 34.562 41.186 -20.054 1.00 7.65 285 ARG A O 1
ATOM 2258 N N . LYS A 1 286 ? 32.597 40.157 -19.664 1.00 8.05 286 LYS A N 1
ATOM 2259 C CA . LYS A 1 286 ? 31.959 40.818 -20.799 1.00 9.87 286 LYS A CA 1
ATOM 2260 C C . LYS A 1 286 ? 31.773 42.307 -20.539 1.00 9.37 286 LYS A C 1
ATOM 2261 O O . LYS A 1 286 ? 31.924 43.127 -21.452 1.00 9.72 286 LYS A O 1
ATOM 2267 N N . GLN A 1 287 ? 31.453 42.680 -19.302 1.00 7.96 287 GLN A N 1
ATOM 2268 C CA . GLN A 1 287 ? 31.210 44.087 -19.009 1.00 7.83 287 GLN A CA 1
ATOM 2269 C C . GLN A 1 287 ? 32.508 44.850 -18.767 1.00 7.29 287 GLN A C 1
ATOM 2270 O O . GLN A 1 287 ? 32.650 45.993 -19.216 1.00 7.44 287 GLN A O 1
ATOM 2276 N N . LEU A 1 288 ? 33.467 44.233 -18.078 1.00 6.76 288 LEU A N 1
ATOM 2277 C CA . LEU A 1 288 ? 34.637 44.954 -17.586 1.00 6.54 288 LEU A CA 1
ATOM 2278 C C . LEU A 1 288 ? 35.846 44.856 -18.509 1.00 7.29 288 LEU A C 1
ATOM 2279 O O . LEU A 1 288 ? 36.723 45.724 -18.451 1.00 6.27 288 LEU A O 1
ATOM 2284 N N . GLY A 1 289 ? 35.922 43.825 -19.348 1.00 6.71 289 GLY A N 1
ATOM 2285 C CA . GLY A 1 289 ? 37.039 43.709 -20.276 1.00 6.94 289 GLY A CA 1
ATOM 2286 C C . GLY A 1 289 ? 38.384 43.700 -19.570 1.00 8.84 289 GLY A C 1
ATOM 2287 O O . GLY A 1 289 ? 38.588 42.998 -18.574 1.00 8.26 289 GLY A O 1
ATOM 2288 N N . ASP A 1 290 ? 39.316 44.508 -20.085 1.00 9.41 290 ASP A N 1
ATOM 2289 C CA . ASP A 1 290 ? 40.675 44.554 -19.552 1.00 9.77 290 ASP A CA 1
ATOM 2290 C C . ASP A 1 290 ? 40.743 45.183 -18.167 1.00 8.72 290 ASP A C 1
ATOM 2291 O O . ASP A 1 290 ? 41.766 45.044 -17.487 1.00 5.70 290 ASP A O 1
ATOM 2296 N N . ARG A 1 291 ? 39.686 45.870 -17.729 1.00 5.80 291 ARG A N 1
ATOM 2297 C CA . ARG A 1 291 ? 39.694 46.447 -16.390 1.00 5.44 291 ARG A CA 1
ATOM 2298 C C . ARG A 1 291 ? 39.547 45.396 -15.294 1.00 6.33 291 ARG A C 1
ATOM 2299 O O . ARG A 1 291 ? 39.750 45.719 -14.118 1.00 4.83 291 ARG A O 1
ATOM 2307 N N . LEU A 1 292 ? 39.207 44.156 -15.648 1.00 5.10 292 LEU A N 1
ATOM 2308 C CA . LEU A 1 292 ? 39.127 43.072 -14.682 1.00 4.86 292 LEU A CA 1
ATOM 2309 C C . LEU A 1 292 ? 40.431 42.290 -14.724 1.00 4.83 292 LEU A C 1
ATOM 2310 O O . LEU A 1 292 ? 40.640 41.515 -15.667 1.00 5.11 292 LEU A O 1
ATOM 2315 N N . PRO A 1 293 ? 41.323 42.445 -13.743 1.00 4.63 293 PRO A N 1
ATOM 2316 C CA . PRO A 1 293 ? 42.680 41.872 -13.854 1.00 4.72 293 PRO A CA 1
ATOM 2317 C C . PRO A 1 293 ? 42.642 40.366 -14.050 1.00 4.83 293 PRO A C 1
ATOM 2318 O O . PRO A 1 293 ? 42.077 39.630 -13.238 1.00 4.71 293 PRO A O 1
ATOM 2322 N N . ALA A 1 294 ? 43.251 39.914 -15.144 1.00 5.16 294 ALA A N 1
ATOM 2323 C CA . ALA A 1 294 ? 43.152 38.519 -15.544 1.00 6.62 294 ALA A CA 1
ATOM 2324 C C . ALA A 1 294 ? 43.811 37.599 -14.526 1.00 6.89 294 ALA A C 1
ATOM 2325 O O . ALA A 1 294 ? 44.898 37.883 -14.014 1.00 6.18 294 ALA A O 1
ATOM 2327 N N . LEU A 1 295 ? 43.140 36.490 -14.236 1.00 7.12 295 LEU A N 1
ATOM 2328 C CA . LEU A 1 295 ? 43.748 35.403 -13.481 1.00 7.68 295 LEU A CA 1
ATOM 2329 C C . LEU A 1 295 ? 44.706 34.653 -14.400 1.00 8.01 295 LEU A C 1
ATOM 2330 O O . LEU A 1 295 ? 44.291 34.143 -15.445 1.00 6.40 295 LEU A O 1
ATOM 2335 N N . THR A 1 296 ? 45.996 34.598 -14.018 1.00 7.71 296 THR A N 1
ATOM 2336 C CA . THR A 1 296 ? 47.049 34.016 -14.838 1.00 7.77 296 THR A CA 1
ATOM 2337 C C . THR A 1 296 ? 47.165 32.516 -14.599 1.00 7.80 296 THR A C 1
ATOM 2338 O O . THR A 1 296 ? 46.629 31.987 -13.617 1.00 7.27 296 THR A O 1
ATOM 2342 N N . PRO A 1 297 ? 47.848 31.791 -15.495 1.00 8.83 297 PRO A N 1
ATOM 2343 C CA . PRO A 1 297 ? 48.131 30.374 -15.213 1.00 9.33 297 PRO A CA 1
ATOM 2344 C C . PRO A 1 297 ? 48.823 30.154 -13.882 1.00 9.68 297 PRO A C 1
ATOM 2345 O O . PRO A 1 297 ? 48.516 29.182 -13.181 1.00 10.22 297 PRO A O 1
ATOM 2349 N N . ALA A 1 298 ? 49.751 31.040 -13.510 1.00 9.30 298 ALA A N 1
ATOM 2350 C CA . ALA A 1 298 ? 50.377 30.937 -12.198 1.00 9.96 298 ALA A CA 1
ATOM 2351 C C . ALA A 1 298 ? 49.366 31.148 -11.076 1.00 9.39 298 ALA A C 1
ATOM 2352 O O . ALA A 1 298 ? 49.447 30.488 -10.033 1.00 7.42 298 ALA A O 1
ATOM 2354 N N . ASP A 1 299 ? 48.398 32.047 -11.280 1.00 8.49 299 ASP A N 1
ATOM 2355 C CA . ASP A 1 299 ? 47.347 32.247 -10.284 1.00 6.40 299 ASP A CA 1
ATOM 2356 C C . ASP A 1 299 ? 46.520 30.982 -10.097 1.00 8.96 299 ASP A C 1
ATOM 2357 O O . ASP A 1 299 ? 46.259 30.560 -8.964 1.00 8.87 299 ASP A O 1
ATOM 2362 N N . PHE A 1 300 ? 46.089 30.366 -11.202 1.00 8.96 300 PHE A N 1
ATOM 2363 C CA . PHE A 1 300 ? 45.299 29.142 -11.099 1.00 9.67 300 PHE A CA 1
ATOM 2364 C C . PHE A 1 300 ? 46.107 28.000 -10.496 1.00 10.36 300 PHE A C 1
ATOM 2365 O O . PHE A 1 300 ? 45.543 27.132 -9.817 1.00 10.15 300 PHE A O 1
ATOM 2373 N N . ALA A 1 301 ? 47.422 27.981 -10.731 1.00 8.09 301 ALA A N 1
ATOM 2374 C CA . ALA A 1 301 ? 48.258 26.945 -10.135 1.00 8.66 301 ALA A CA 1
ATOM 2375 C C . ALA A 1 301 ? 48.226 27.021 -8.615 1.00 11.72 301 ALA A C 1
ATOM 2376 O O . ALA A 1 301 ? 48.200 25.989 -7.932 1.00 11.76 301 ALA A O 1
ATOM 2378 N N . ILE A 1 302 ? 48.219 28.235 -8.065 1.00 7.94 302 ILE A N 1
ATOM 2379 C CA . ILE A 1 302 ? 48.097 28.383 -6.620 1.00 7.89 302 ILE A CA 1
ATOM 2380 C C . ILE A 1 302 ? 46.705 27.967 -6.160 1.00 7.88 302 ILE A C 1
ATOM 2381 O O . ILE A 1 302 ? 46.555 27.259 -5.157 1.00 13.37 302 ILE A O 1
ATOM 2386 N N . LEU A 1 303 ? 45.669 28.393 -6.888 1.00 7.65 303 LEU A N 1
ATOM 2387 C CA . LEU A 1 303 ? 44.302 28.011 -6.545 1.00 7.64 303 LEU A CA 1
ATOM 2388 C C . LEU A 1 303 ? 44.111 26.501 -6.570 1.00 8.38 303 LEU A C 1
ATOM 2389 O O . LEU A 1 303 ? 43.355 25.957 -5.758 1.00 8.85 303 LEU A O 1
ATOM 2394 N N . ASN A 1 304 ? 44.784 25.808 -7.484 1.00 11.28 304 ASN A N 1
ATOM 2395 C CA . ASN A 1 304 ? 44.690 24.359 -7.584 1.00 12.48 304 ASN A CA 1
ATOM 2396 C C . ASN A 1 304 ? 45.645 23.629 -6.645 1.00 13.02 304 ASN A C 1
ATOM 2397 O O . ASN A 1 304 ? 45.676 22.395 -6.655 1.00 14.17 304 ASN A O 1
ATOM 2402 N N . ALA A 1 305 ? 46.415 24.350 -5.833 1.00 12.52 305 ALA A N 1
ATOM 2403 C CA . ALA A 1 305 ? 47.319 23.742 -4.867 1.00 10.25 305 ALA A CA 1
ATOM 2404 C C . ALA A 1 305 ? 46.750 23.745 -3.456 1.00 10.37 305 ALA A C 1
ATOM 2405 O O . ALA A 1 305 ? 47.448 23.360 -2.512 1.00 16.07 305 ALA A O 1
ATOM 2407 N N . GLY A 1 306 ? 45.503 24.176 -3.292 1.00 11.16 306 GLY A N 1
ATOM 2408 C CA . GLY A 1 306 ? 44.854 24.175 -1.997 1.00 11.95 306 GLY A CA 1
ATOM 2409 C C . GLY A 1 306 ? 43.361 24.024 -2.182 1.00 13.33 306 GLY A C 1
ATOM 2410 O O . GLY A 1 306 ? 42.830 24.173 -3.285 1.00 13.65 306 GLY A O 1
ATOM 2411 N N . GLU A 1 307 ? 42.682 23.718 -1.081 1.00 14.44 307 GLU A N 1
ATOM 2412 C CA . GLU A 1 307 ? 41.237 23.550 -1.103 1.00 15.53 307 GLU A CA 1
ATOM 2413 C C . GLU A 1 307 ? 40.636 24.286 0.082 1.00 15.41 307 GLU A C 1
ATOM 2414 O O . GLU A 1 307 ? 41.132 24.170 1.207 1.00 15.47 307 GLU A O 1
ATOM 2420 N N . THR A 1 308 ? 39.586 25.056 -0.182 1.00 6.06 308 THR A N 1
ATOM 2421 C CA . THR A 1 308 ? 38.845 25.755 0.857 1.00 7.19 308 THR A CA 1
ATOM 2422 C C . THR A 1 308 ? 37.727 24.844 1.352 1.00 7.21 308 THR A C 1
ATOM 2423 O O . THR A 1 308 ? 36.972 24.287 0.548 1.00 7.12 308 THR A O 1
ATOM 2427 N N . ASP A 1 309 ? 37.644 24.669 2.673 1.00 6.24 309 ASP A N 1
ATOM 2428 C CA . ASP A 1 309 ? 36.777 23.633 3.229 1.00 8.14 309 ASP A CA 1
ATOM 2429 C C . ASP A 1 309 ? 35.304 24.017 3.174 1.00 7.49 309 ASP A C 1
ATOM 2430 O O . ASP A 1 309 ? 34.458 23.180 2.841 1.00 7.73 309 ASP A O 1
ATOM 2435 N N . PHE A 1 310 ? 34.962 25.258 3.509 1.00 5.74 310 PHE A N 1
ATOM 2436 C CA . PHE A 1 310 ? 33.557 25.621 3.609 1.00 5.47 310 PHE A CA 1
ATOM 2437 C C . PHE A 1 310 ? 33.307 26.990 2.994 1.00 4.98 310 PHE A C 1
ATOM 2438 O O . PHE A 1 310 ? 34.223 27.793 2.797 1.00 4.87 310 PHE A O 1
ATOM 2446 N N . TYR A 1 311 ? 32.035 27.228 2.684 1.00 4.76 311 TYR A N 1
ATOM 2447 C CA . TYR A 1 311 ? 31.547 28.528 2.241 1.00 6.13 311 TYR A CA 1
ATOM 2448 C C . TYR A 1 311 ? 31.047 29.277 3.470 1.00 6.21 311 TYR A C 1
ATOM 2449 O O . TYR A 1 311 ? 30.062 28.869 4.093 1.00 6.07 311 TYR A O 1
ATOM 2458 N N . GLY A 1 312 ? 31.729 30.358 3.830 1.00 4.32 312 GLY A N 1
ATOM 2459 C CA . GLY A 1 312 ? 31.232 31.212 4.890 1.00 4.35 312 GLY A CA 1
ATOM 2460 C C . GLY A 1 312 ? 30.235 32.215 4.345 1.00 4.08 312 GLY A C 1
ATOM 2461 O O . GLY A 1 312 ? 30.567 32.998 3.449 1.00 3.84 312 GLY A O 1
ATOM 2462 N N . MET A 1 313 ? 29.009 32.200 4.862 1.00 4.77 313 MET A N 1
ATOM 2463 C CA . MET A 1 313 ? 27.952 33.075 4.374 1.00 4.81 313 MET A CA 1
ATOM 2464 C C . MET A 1 313 ? 27.625 34.134 5.414 1.00 5.30 313 MET A C 1
ATOM 2465 O O . MET A 1 313 ? 27.139 33.812 6.506 1.00 5.60 313 MET A O 1
ATOM 2470 N N . ASN A 1 314 ? 27.884 35.391 5.068 1.00 3.92 314 ASN A N 1
ATOM 2471 C CA . ASN A 1 314 ? 27.331 36.538 5.776 1.00 4.01 314 ASN A CA 1
ATOM 2472 C C . ASN A 1 314 ? 26.063 36.952 5.034 1.00 4.54 314 ASN A C 1
ATOM 2473 O O . ASN A 1 314 ? 26.126 37.344 3.866 1.00 5.10 314 ASN A O 1
ATOM 2478 N N . TYR A 1 315 ? 24.910 36.842 5.693 1.00 5.01 315 TYR A N 1
ATOM 2479 C CA . TYR A 1 315 ? 23.642 37.193 5.066 1.00 4.65 315 TYR A CA 1
ATOM 2480 C C . TYR A 1 315 ? 22.801 38.046 6.002 1.00 4.93 315 TYR A C 1
ATOM 2481 O O . TYR A 1 315 ? 22.713 37.767 7.201 1.00 4.76 315 TYR A O 1
ATOM 2490 N N . TYR A 1 316 ? 22.141 39.058 5.431 1.00 4.60 316 TYR A N 1
ATOM 2491 C CA . TYR A 1 316 ? 21.275 39.941 6.205 1.00 4.92 316 TYR A CA 1
ATOM 2492 C C . TYR A 1 316 ? 19.945 40.237 5.519 1.00 5.15 316 TYR A C 1
ATOM 2493 O O . TYR A 1 316 ? 18.902 40.248 6.180 1.00 5.51 316 TYR A O 1
ATOM 2502 N N . THR A 1 317 ? 19.960 40.483 4.207 1.00 5.00 317 THR A N 1
ATOM 2503 C CA . THR A 1 317 ? 18.791 41.039 3.536 1.00 5.88 317 THR A CA 1
ATOM 2504 C C . THR A 1 317 ? 18.773 40.616 2.071 1.00 6.25 317 THR A C 1
ATOM 2505 O O . THR A 1 317 ? 19.735 40.047 1.551 1.00 5.76 317 THR A O 1
ATOM 2509 N N . SER A 1 318 ? 17.655 40.909 1.407 1.00 6.78 318 SER A N 1
ATOM 2510 C CA . SER A 1 318 ? 17.482 40.608 -0.008 1.00 7.28 318 SER A CA 1
ATOM 2511 C C . SER A 1 318 ? 16.861 41.811 -0.708 1.00 8.22 318 SER A C 1
ATOM 2512 O O . SER A 1 318 ? 16.311 42.708 -0.067 1.00 8.53 318 SER A O 1
ATOM 2515 N N . GLN A 1 319 ? 16.955 41.820 -2.040 1.00 7.96 319 GLN A N 1
ATOM 2516 C CA . GLN A 1 319 ? 16.442 42.919 -2.850 1.00 8.07 319 GLN A CA 1
ATOM 2517 C C . GLN A 1 319 ? 15.842 42.381 -4.141 1.00 7.50 319 GLN A C 1
ATOM 2518 O O . GLN A 1 319 ? 15.937 41.192 -4.450 1.00 7.17 319 GLN A O 1
ATOM 2524 N N . PHE A 1 320 ? 15.232 43.286 -4.902 1.00 6.50 320 PHE A N 1
ATOM 2525 C CA . PHE A 1 320 ? 14.796 43.010 -6.263 1.00 6.67 320 PHE A CA 1
ATOM 2526 C C . PHE A 1 320 ? 15.769 43.647 -7.247 1.00 8.74 320 PHE A C 1
ATOM 2527 O O . PHE A 1 320 ? 16.245 44.766 -7.032 1.00 8.53 320 PHE A O 1
ATOM 2535 N N . ALA A 1 321 ? 16.059 42.932 -8.328 1.00 8.64 321 ALA A N 1
ATOM 2536 C CA . ALA A 1 321 ? 16.949 43.413 -9.374 1.00 8.14 321 ALA A CA 1
ATOM 2537 C C . ALA A 1 321 ? 16.148 43.673 -10.642 1.00 8.40 321 ALA A C 1
ATOM 2538 O O . ALA A 1 321 ? 15.379 42.813 -11.083 1.00 6.78 321 ALA A O 1
ATOM 2540 N N . ARG A 1 322 ? 16.331 44.856 -11.218 1.00 6.87 322 ARG A N 1
ATOM 2541 C CA . ARG A 1 322 ? 15.673 45.249 -12.453 1.00 10.60 322 ARG A CA 1
ATOM 2542 C C . ARG A 1 322 ? 16.721 45.507 -13.528 1.00 10.01 322 ARG A C 1
ATOM 2543 O O . ARG A 1 322 ? 17.839 45.946 -13.236 1.00 6.85 322 ARG A O 1
ATOM 2551 N N . HIS A 1 323 ? 16.348 45.221 -14.775 1.00 9.92 323 HIS A N 1
ATOM 2552 C CA . HIS A 1 323 ? 17.264 45.344 -15.900 1.00 9.99 323 HIS A CA 1
ATOM 2553 C C . HIS A 1 323 ? 17.752 46.782 -16.063 1.00 9.94 323 HIS A C 1
ATOM 2554 O O . HIS A 1 323 ? 17.143 47.738 -15.575 1.00 9.68 323 HIS A O 1
ATOM 2561 N N . TYR A 1 324 ? 18.853 46.925 -16.798 1.00 15.23 324 TYR A N 1
ATOM 2562 C CA . TYR A 1 324 ? 19.533 48.198 -16.997 1.00 16.41 324 TYR A CA 1
ATOM 2563 C C . TYR A 1 324 ? 19.428 48.588 -18.464 1.00 18.79 324 TYR A C 1
ATOM 2564 O O . TYR A 1 324 ? 19.859 47.831 -19.341 1.00 19.89 324 TYR A O 1
ATOM 2573 N N . GLU A 1 325 ? 18.863 49.762 -18.731 1.00 20.33 325 GLU A N 1
ATOM 2574 C CA . GLU A 1 325 ? 18.692 50.260 -20.091 1.00 22.08 325 GLU A CA 1
ATOM 2575 C C . GLU A 1 325 ? 19.758 51.301 -20.411 1.00 22.07 325 GLU A C 1
ATOM 2576 O O . GLU A 1 325 ? 20.161 52.079 -19.542 1.00 21.56 325 GLU A O 1
ATOM 2582 N N . GLY A 1 326 ? 20.208 51.312 -21.664 1.00 22.94 326 GLY A N 1
ATOM 2583 C CA . GLY A 1 326 ? 21.198 52.263 -22.110 1.00 22.95 326 GLY A CA 1
ATOM 2584 C C . GLY A 1 326 ? 22.615 51.783 -21.872 1.00 21.01 326 GLY A C 1
ATOM 2585 O O . GLY A 1 326 ? 22.844 50.705 -21.315 1.00 19.20 326 GLY A O 1
ATOM 2586 N N . PRO A 1 327 ? 23.598 52.578 -22.299 1.00 21.93 327 PRO A N 1
ATOM 2587 C CA . PRO A 1 327 ? 25.001 52.195 -22.091 1.00 20.98 327 PRO A CA 1
ATOM 2588 C C . PRO A 1 327 ? 25.350 52.142 -20.611 1.00 19.50 327 PRO A C 1
ATOM 2589 O O . PRO A 1 327 ? 24.913 52.979 -19.819 1.00 19.96 327 PRO A O 1
ATOM 2593 N N . VAL A 1 328 ? 26.149 51.148 -20.249 1.00 17.60 328 VAL A N 1
ATOM 2594 C CA . VAL A 1 328 ? 26.551 50.936 -18.857 1.00 16.15 328 VAL A CA 1
ATOM 2595 C C . VAL A 1 328 ? 27.786 51.787 -18.586 1.00 16.10 328 VAL A C 1
ATOM 2596 O O . VAL A 1 328 ? 28.802 51.624 -19.275 1.00 14.86 328 VAL A O 1
ATOM 2600 N N . PRO A 1 329 ? 27.742 52.695 -17.609 1.00 16.41 329 PRO A N 1
ATOM 2601 C CA . PRO A 1 329 ? 28.918 53.525 -17.316 1.00 16.97 329 PRO A CA 1
ATOM 2602 C C . PRO A 1 329 ? 30.129 52.687 -16.934 1.00 16.24 329 PRO A C 1
ATOM 2603 O O . PRO A 1 329 ? 30.010 51.612 -16.341 1.00 12.06 329 PRO A O 1
ATOM 2607 N N . LYS A 1 330 ? 31.313 53.201 -17.284 1.00 13.90 330 LYS A N 1
ATOM 2608 C CA . LYS A 1 330 ? 32.554 52.522 -16.934 1.00 12.93 330 LYS A CA 1
ATOM 2609 C C . LYS A 1 330 ? 32.767 52.458 -15.428 1.00 13.66 330 LYS A C 1
ATOM 2610 O O . LYS A 1 330 ? 33.494 51.580 -14.950 1.00 12.80 330 LYS A O 1
ATOM 2612 N N . THR A 1 331 ? 32.148 53.361 -14.670 1.00 11.85 331 THR A N 1
ATOM 2613 C CA . THR A 1 331 ? 32.239 53.325 -13.217 1.00 10.83 331 THR A CA 1
ATOM 2614 C C . THR A 1 331 ? 31.294 52.309 -12.586 1.00 9.83 331 THR A C 1
ATOM 2615 O O . THR A 1 331 ? 31.323 52.142 -11.363 1.00 9.07 331 THR A O 1
ATOM 2619 N N . ASP A 1 332 ? 30.468 51.629 -13.378 1.00 9.95 332 ASP A N 1
ATOM 2620 C CA . ASP A 1 332 ? 29.548 50.645 -12.824 1.00 9.15 332 ASP A CA 1
ATOM 2621 C C . ASP A 1 332 ? 30.310 49.479 -12.204 1.00 8.04 332 ASP A C 1
ATOM 2622 O O . ASP A 1 332 ? 31.281 48.975 -12.774 1.00 13.30 332 ASP A O 1
ATOM 2627 N N . PHE A 1 333 ? 29.859 49.054 -11.025 1.00 7.37 333 PHE A N 1
ATOM 2628 C CA . PHE A 1 333 ? 30.426 47.901 -10.337 1.00 7.56 333 PHE A CA 1
ATOM 2629 C C . PHE A 1 333 ? 29.399 46.856 -9.923 1.00 6.90 333 PHE A C 1
ATOM 2630 O O . PHE A 1 333 ? 29.791 45.712 -9.664 1.00 6.25 333 PHE A O 1
ATOM 2638 N N . LEU A 1 334 ? 28.108 47.201 -9.845 1.00 6.51 334 LEU A N 1
ATOM 2639 C CA . LEU A 1 334 ? 27.104 46.230 -9.421 1.00 6.79 334 LEU A CA 1
ATOM 2640 C C . LEU A 1 334 ? 26.847 45.176 -10.489 1.00 7.48 334 LEU A C 1
ATOM 2641 O O . LEU A 1 334 ? 26.476 44.043 -10.161 1.00 7.79 334 LEU A O 1
ATOM 2646 N N . GLY A 1 335 ? 27.024 45.526 -11.762 1.00 7.54 335 GLY A N 1
ATOM 2647 C CA . GLY A 1 335 ? 26.772 44.583 -12.834 1.00 7.10 335 GLY A CA 1
ATOM 2648 C C . GLY A 1 335 ? 25.567 44.935 -13.683 1.00 7.89 335 GLY A C 1
ATOM 2649 O O . GLY A 1 335 ? 24.811 44.049 -14.092 1.00 8.13 335 GLY A O 1
ATOM 2650 N N . ALA A 1 336 ? 25.377 46.230 -13.945 1.00 8.51 336 ALA A N 1
ATOM 2651 C CA . ALA A 1 336 ? 24.343 46.724 -14.855 1.00 14.11 336 ALA A CA 1
ATOM 2652 C C . ALA A 1 336 ? 22.951 46.250 -14.434 1.00 9.53 336 ALA A C 1
ATOM 2653 O O . ALA A 1 336 ? 22.261 45.533 -15.161 1.00 9.90 336 ALA A O 1
ATOM 2655 N N . ILE A 1 337 ? 22.551 46.656 -13.228 1.00 7.84 337 ILE A N 1
ATOM 2656 C CA . ILE A 1 337 ? 21.191 46.454 -12.738 1.00 8.53 337 ILE A CA 1
ATOM 2657 C C . ILE A 1 337 ? 20.746 47.718 -12.017 1.00 7.36 337 ILE A C 1
ATOM 2658 O O . ILE A 1 337 ? 21.526 48.645 -11.795 1.00 8.71 337 ILE A O 1
ATOM 2663 N N . HIS A 1 338 ? 19.468 47.742 -11.652 1.00 7.26 338 HIS A N 1
ATOM 2664 C CA . HIS A 1 338 ? 18.939 48.699 -10.691 1.00 8.79 338 HIS A CA 1
ATOM 2665 C C . HIS A 1 338 ? 18.412 47.923 -9.493 1.00 8.29 338 HIS A C 1
ATOM 2666 O O . HIS A 1 338 ? 17.734 46.903 -9.660 1.00 6.82 338 HIS A O 1
ATOM 2673 N N . GLU A 1 339 ? 18.741 48.393 -8.293 1.00 7.06 339 GLU A N 1
ATOM 2674 C CA . GLU A 1 339 ? 18.325 47.739 -7.060 1.00 8.35 339 GLU A CA 1
ATOM 2675 C C . GLU A 1 339 ? 17.021 48.337 -6.545 1.00 9.46 339 GLU A C 1
ATOM 2676 O O . GLU A 1 339 ? 16.818 49.552 -6.600 1.00 8.98 339 GLU A O 1
ATOM 2682 N N . HIS A 1 340 ? 16.148 47.475 -6.023 1.00 7.49 340 HIS A N 1
ATOM 2683 C CA . HIS A 1 340 ? 14.835 47.897 -5.554 1.00 7.93 340 HIS A CA 1
ATOM 2684 C C . HIS A 1 340 ? 14.429 47.073 -4.341 1.00 8.36 340 HIS A C 1
ATOM 2685 O O . HIS A 1 340 ? 14.813 45.910 -4.205 1.00 9.73 340 HIS A O 1
ATOM 2692 N N . GLN A 1 341 ? 13.646 47.693 -3.460 1.00 9.12 341 GLN A N 1
ATOM 2693 C CA . GLN A 1 341 ? 13.080 47.011 -2.303 1.00 15.04 341 GLN A CA 1
ATOM 2694 C C . GLN A 1 341 ? 11.583 46.765 -2.438 1.00 10.07 341 GLN A C 1
ATOM 2695 O O . GLN A 1 341 ? 10.968 46.238 -1.506 1.00 10.87 341 GLN A O 1
ATOM 2701 N N . GLU A 1 342 ? 10.987 47.137 -3.571 1.00 9.61 342 GLU A N 1
ATOM 2702 C CA . GLU A 1 342 ? 9.648 46.716 -3.958 1.00 9.83 342 GLU A CA 1
ATOM 2703 C C . GLU A 1 342 ? 9.719 46.118 -5.355 1.00 9.20 342 GLU A C 1
ATOM 2704 O O . GLU A 1 342 ? 10.594 46.477 -6.147 1.00 8.69 342 GLU A O 1
ATOM 2710 N N . ASN A 1 343 ? 8.797 45.205 -5.658 1.00 9.50 343 ASN A N 1
ATOM 2711 C CA . ASN A 1 343 ? 8.764 44.593 -6.977 1.00 9.36 343 ASN A CA 1
ATOM 2712 C C . ASN A 1 343 ? 7.701 45.275 -7.839 1.00 9.92 343 ASN A C 1
ATOM 2713 O O . ASN A 1 343 ? 7.175 46.336 -7.489 1.00 10.46 343 ASN A O 1
ATOM 2718 N N . LYS A 1 344 ? 7.374 44.660 -8.980 1.00 12.98 344 LYS A N 1
ATOM 2719 C CA . LYS A 1 344 ? 6.448 45.287 -9.919 1.00 14.34 344 LYS A CA 1
ATOM 2720 C C . LYS A 1 344 ? 5.059 45.469 -9.318 1.00 14.44 344 LYS A C 1
ATOM 2721 O O . LYS A 1 344 ? 4.337 46.397 -9.698 1.00 12.81 344 LYS A O 1
ATOM 2725 N N . ASP A 1 345 ? 4.670 44.607 -8.384 1.00 14.48 345 ASP A N 1
ATOM 2726 C CA . ASP A 1 345 ? 3.370 44.699 -7.734 1.00 15.98 345 ASP A CA 1
ATOM 2727 C C . ASP A 1 345 ? 3.371 45.635 -6.538 1.00 16.10 345 ASP A C 1
ATOM 2728 O O . ASP A 1 345 ? 2.336 45.776 -5.879 1.00 17.28 345 ASP A O 1
ATOM 2733 N N . GLY A 1 346 ? 4.497 46.276 -6.243 1.00 14.92 346 GLY A N 1
ATOM 2734 C CA . GLY A 1 346 ? 4.636 47.048 -5.030 1.00 14.15 346 GLY A CA 1
ATOM 2735 C C . GLY A 1 346 ? 4.883 46.225 -3.785 1.00 12.92 346 GLY A C 1
ATOM 2736 O O . GLY A 1 346 ? 4.914 46.792 -2.686 1.00 12.35 346 GLY A O 1
ATOM 2737 N N . SER A 1 347 ? 5.057 44.913 -3.918 1.00 11.84 347 SER A N 1
ATOM 2738 C CA . SER A 1 347 ? 5.293 44.068 -2.753 1.00 11.40 347 SER A CA 1
ATOM 2739 C C . SER A 1 347 ? 6.665 44.367 -2.163 1.00 10.55 347 SER A C 1
ATOM 2740 O O . SER A 1 347 ? 7.667 44.315 -2.883 1.00 10.01 347 SER A O 1
ATOM 2743 N N . PRO A 1 348 ? 6.754 44.685 -0.872 1.00 10.37 348 PRO A N 1
ATOM 2744 C CA . PRO A 1 348 ? 8.071 44.882 -0.257 1.00 8.77 348 PRO A CA 1
ATOM 2745 C C . PRO A 1 348 ? 8.884 43.598 -0.283 1.00 10.80 348 PRO A C 1
ATOM 2746 O O . PRO A 1 348 ? 8.344 42.491 -0.242 1.00 8.38 348 PRO A O 1
ATOM 2750 N N . VAL A 1 349 ? 10.206 43.761 -0.358 1.00 7.51 349 VAL A N 1
ATOM 2751 C CA . VAL A 1 349 ? 11.087 42.600 -0.347 1.00 13.14 349 VAL A CA 1
ATOM 2752 C C . VAL A 1 349 ? 11.075 41.927 1.023 1.00 7.27 349 VAL A C 1
ATOM 2753 O O . VAL A 1 349 ? 11.241 40.705 1.121 1.00 7.36 349 VAL A O 1
ATOM 2757 N N . GLY A 1 350 ? 10.854 42.692 2.089 1.00 7.51 350 GLY A N 1
ATOM 2758 C CA . GLY A 1 350 ? 10.822 42.132 3.429 1.00 10.65 350 GLY A CA 1
ATOM 2759 C C . GLY A 1 350 ? 10.399 43.178 4.438 1.00 10.94 350 GLY A C 1
ATOM 2760 O O . GLY A 1 350 ? 10.067 44.313 4.089 1.00 11.18 350 GLY A O 1
ATOM 2761 N N . GLU A 1 351 ? 10.418 42.780 5.708 1.00 11.01 351 GLU A N 1
ATOM 2762 C CA . GLU A 1 351 ? 9.971 43.662 6.779 1.00 12.93 351 GLU A CA 1
ATOM 2763 C C . GLU A 1 351 ? 11.083 44.612 7.207 1.00 13.93 351 GLU A C 1
ATOM 2764 O O . GLU A 1 351 ? 12.251 44.224 7.307 1.00 8.49 351 GLU A O 1
ATOM 2770 N N . GLU A 1 352 ? 10.709 45.865 7.459 1.00 9.43 352 GLU A N 1
ATOM 2771 C CA . GLU A 1 352 ? 11.681 46.871 7.861 1.00 9.27 352 GLU A CA 1
ATOM 2772 C C . GLU A 1 352 ? 12.294 46.525 9.211 1.00 9.51 352 GLU A C 1
ATOM 2773 O O . GLU A 1 352 ? 11.624 45.992 10.100 1.00 10.21 352 GLU A O 1
ATOM 2779 N N . SER A 1 353 ? 13.582 46.833 9.356 1.00 9.09 353 SER A N 1
ATOM 2780 C CA . SER A 1 353 ? 14.324 46.638 10.587 1.00 10.60 353 SER A CA 1
ATOM 2781 C C . SER A 1 353 ? 14.740 48.002 11.140 1.00 11.47 353 SER A C 1
ATOM 2782 O O . SER A 1 353 ? 14.142 49.034 10.798 1.00 10.09 353 SER A O 1
ATOM 2785 N N . GLY A 1 354 ? 15.779 48.009 11.974 1.00 12.01 354 GLY A N 1
ATOM 2786 C CA . GLY A 1 354 ? 16.304 49.243 12.523 1.00 12.34 354 GLY A CA 1
ATOM 2787 C C . GLY A 1 354 ? 17.181 50.056 11.600 1.00 11.89 354 GLY A C 1
ATOM 2788 O O . GLY A 1 354 ? 17.564 51.171 11.967 1.00 12.13 354 GLY A O 1
ATOM 2789 N N . ILE A 1 355 ? 17.514 49.541 10.419 1.00 9.26 355 ILE A N 1
ATOM 2790 C CA . ILE A 1 355 ? 18.341 50.275 9.469 1.00 11.71 355 ILE A CA 1
ATOM 2791 C C . ILE A 1 355 ? 17.783 50.044 8.068 1.00 11.94 355 ILE A C 1
ATOM 2792 O O . ILE A 1 355 ? 17.323 48.943 7.744 1.00 8.17 355 ILE A O 1
ATOM 2797 N N . PHE A 1 356 ? 17.809 51.098 7.244 1.00 8.89 356 PHE A N 1
ATOM 2798 C CA . PHE A 1 356 ? 16.986 51.122 6.037 1.00 11.82 356 PHE A CA 1
ATOM 2799 C C . PHE A 1 356 ? 17.393 50.056 5.025 1.00 11.25 356 PHE A C 1
ATOM 2800 O O . PHE A 1 356 ? 16.535 49.538 4.301 1.00 10.94 356 PHE A O 1
ATOM 2808 N N . TRP A 1 357 ? 18.677 49.707 4.955 1.00 7.88 357 TRP A N 1
ATOM 2809 C CA . TRP A 1 357 ? 19.106 48.737 3.954 1.00 7.45 357 TRP A CA 1
ATOM 2810 C C . TRP A 1 357 ? 18.768 47.301 4.332 1.00 7.02 357 TRP A C 1
ATOM 2811 O O . TRP A 1 357 ? 18.742 46.436 3.451 1.00 6.75 357 TRP A O 1
ATOM 2822 N N . LEU A 1 358 ? 18.507 47.027 5.606 1.00 7.13 358 LEU A N 1
ATOM 2823 C CA . LEU A 1 358 ? 18.329 45.665 6.094 1.00 8.98 358 LEU A CA 1
ATOM 2824 C C . LEU A 1 358 ? 16.842 45.362 6.235 1.00 8.47 358 LEU A C 1
ATOM 2825 O O . LEU A 1 358 ? 16.153 45.968 7.062 1.00 8.43 358 LEU A O 1
ATOM 2830 N N . ARG A 1 359 ? 16.357 44.417 5.438 1.00 6.84 359 ARG A N 1
ATOM 2831 C CA . ARG A 1 359 ? 14.995 43.918 5.526 1.00 8.72 359 ARG A CA 1
ATOM 2832 C C . ARG A 1 359 ? 15.029 42.435 5.866 1.00 9.28 359 ARG A C 1
ATOM 2833 O O . ARG A 1 359 ? 15.953 41.714 5.476 1.00 9.04 359 ARG A O 1
ATOM 2841 N N . SER A 1 360 ? 14.016 41.981 6.601 1.00 10.04 360 SER A N 1
ATOM 2842 C CA . SER A 1 360 ? 13.913 40.579 6.996 1.00 10.39 360 SER A CA 1
ATOM 2843 C C . SER A 1 360 ? 13.168 39.817 5.904 1.00 10.96 360 SER A C 1
ATOM 2844 O O . SER A 1 360 ? 11.945 39.932 5.779 1.00 8.56 360 SER A O 1
ATOM 2847 N N . CYS A 1 361 ? 13.908 39.031 5.121 1.00 7.99 361 CYS A N 1
ATOM 2848 C CA . CYS A 1 361 ? 13.374 38.294 3.978 1.00 8.02 361 CYS A CA 1
ATOM 2849 C C . CYS A 1 361 ? 13.708 36.816 4.147 1.00 10.04 361 CYS A C 1
ATOM 2850 O O . CYS A 1 361 ? 14.557 36.275 3.423 1.00 10.07 361 CYS A O 1
ATOM 2853 N N . PRO A 1 362 ? 13.056 36.133 5.094 1.00 12.99 362 PRO A N 1
ATOM 2854 C CA . PRO A 1 362 ? 13.432 34.736 5.369 1.00 12.16 362 PRO A CA 1
ATOM 2855 C C . PRO A 1 362 ? 13.157 33.786 4.216 1.00 12.25 362 PRO A C 1
ATOM 2856 O O . PRO A 1 362 ? 13.926 32.835 4.026 1.00 11.22 362 PRO A O 1
ATOM 2860 N N . ASP A 1 363 ? 12.092 34.004 3.442 1.00 12.34 363 ASP A N 1
ATOM 2861 C CA . ASP A 1 363 ? 11.806 33.101 2.329 1.00 18.01 363 ASP A CA 1
ATOM 2862 C C . ASP A 1 363 ? 12.906 33.156 1.275 1.00 15.72 363 ASP A C 1
ATOM 2863 O O . ASP A 1 363 ? 13.274 32.127 0.696 1.00 11.33 363 ASP A O 1
ATOM 2868 N N . MET A 1 364 ? 13.442 34.346 1.011 1.00 14.64 364 MET A N 1
ATOM 2869 C CA . MET A 1 364 ? 14.486 34.471 0.004 1.00 14.22 364 MET A CA 1
ATOM 2870 C C . MET A 1 364 ? 15.827 33.967 0.517 1.00 11.57 364 MET A C 1
ATOM 2871 O O . MET A 1 364 ? 16.656 33.508 -0.278 1.00 10.39 364 MET A O 1
ATOM 2876 N N . PHE A 1 365 ? 16.042 34.034 1.835 1.00 10.31 365 PHE A N 1
ATOM 2877 C CA . PHE A 1 365 ? 17.234 33.447 2.439 1.00 8.29 365 PHE A CA 1
ATOM 2878 C C . PHE A 1 365 ? 17.313 31.952 2.156 1.00 6.38 365 PHE A C 1
ATOM 2879 O O . PHE A 1 365 ? 18.401 31.417 1.911 1.00 8.15 365 PHE A O 1
ATOM 2887 N N . ARG A 1 366 ? 16.170 31.262 2.170 1.00 7.44 366 ARG A N 1
ATOM 2888 C CA . ARG A 1 366 ? 16.167 29.837 1.852 1.00 8.02 366 ARG A CA 1
ATOM 2889 C C . ARG A 1 366 ? 16.633 29.590 0.422 1.00 8.97 366 ARG A C 1
ATOM 2890 O O . ARG A 1 366 ? 17.503 28.746 0.176 1.00 8.21 366 ARG A O 1
ATOM 2898 N N . LYS A 1 367 ? 16.059 30.319 -0.537 1.00 9.08 367 LYS A N 1
ATOM 2899 C CA . LYS A 1 367 ? 16.478 30.183 -1.927 1.00 9.76 367 LYS A CA 1
ATOM 2900 C C . LYS A 1 367 ? 17.936 30.585 -2.111 1.00 8.78 367 LYS A C 1
ATOM 2901 O O . LYS A 1 367 ? 18.636 30.019 -2.960 1.00 9.34 367 LYS A O 1
ATOM 2907 N N . HIS A 1 368 ? 18.403 31.558 -1.325 1.00 5.98 368 HIS A N 1
ATOM 2908 C CA . HIS A 1 368 ? 19.805 31.971 -1.354 1.00 5.68 368 HIS A CA 1
ATOM 2909 C C . HIS A 1 368 ? 20.727 30.807 -1.011 1.00 6.56 368 HIS A C 1
ATOM 2910 O O . HIS A 1 368 ? 21.717 30.554 -1.709 1.00 5.78 368 HIS A O 1
ATOM 2917 N N . LEU A 1 369 ? 20.407 30.078 0.061 1.00 7.00 369 LEU A N 1
ATOM 2918 C CA . LEU A 1 369 ? 21.214 28.926 0.453 1.00 7.20 369 LEU A CA 1
ATOM 2919 C C . LEU A 1 369 ? 21.200 27.845 -0.621 1.00 7.71 369 LEU A C 1
ATOM 2920 O O . LEU A 1 369 ? 22.247 27.282 -0.958 1.00 8.82 369 LEU A O 1
ATOM 2925 N N . ALA A 1 370 ? 20.018 27.535 -1.159 1.00 6.61 370 ALA A N 1
ATOM 2926 C CA . ALA A 1 370 ? 19.914 26.488 -2.170 1.00 7.86 370 ALA A CA 1
ATOM 2927 C C . ALA A 1 370 ? 20.708 26.842 -3.421 1.00 8.03 370 ALA A C 1
ATOM 2928 O O . ALA A 1 370 ? 21.352 25.974 -4.024 1.00 8.36 370 ALA A O 1
ATOM 2930 N N . ARG A 1 371 ? 20.683 28.114 -3.821 1.00 7.03 371 ARG A N 1
ATOM 2931 C CA . ARG A 1 371 ? 21.429 28.525 -5.005 1.00 7.16 371 ARG A CA 1
ATOM 2932 C C . ARG A 1 371 ? 22.933 28.414 -4.779 1.00 6.99 371 ARG A C 1
ATOM 2933 O O . ARG A 1 371 ? 23.662 27.924 -5.650 1.00 7.34 371 ARG A O 1
ATOM 2941 N N . VAL A 1 372 ? 23.412 28.867 -3.619 1.00 7.21 372 VAL A N 1
ATOM 2942 C CA . VAL A 1 372 ? 24.840 28.792 -3.319 1.00 6.95 372 VAL A CA 1
ATOM 2943 C C . VAL A 1 372 ? 25.289 27.338 -3.232 1.00 6.78 372 VAL A C 1
ATOM 2944 O O . VAL A 1 372 ? 26.389 26.983 -3.672 1.00 7.02 372 VAL A O 1
ATOM 2948 N N . HIS A 1 373 ? 24.440 26.471 -2.675 1.00 6.93 373 HIS A N 1
ATOM 2949 C CA . HIS A 1 373 ? 24.755 25.045 -2.625 1.00 7.42 373 HIS A CA 1
ATOM 2950 C C . HIS A 1 373 ? 24.896 24.465 -4.028 1.00 9.49 373 HIS A C 1
ATOM 2951 O O . HIS A 1 373 ? 25.870 23.763 -4.329 1.00 8.39 373 HIS A O 1
ATOM 2958 N N . GLY A 1 374 ? 23.929 24.753 -4.904 1.00 8.20 374 GLY A N 1
ATOM 2959 C CA . GLY A 1 374 ? 23.967 24.198 -6.247 1.00 9.58 374 GLY A CA 1
ATOM 2960 C C . GLY A 1 374 ? 25.091 24.754 -7.103 1.00 8.85 374 GLY A C 1
ATOM 2961 O O . GLY A 1 374 ? 25.558 24.088 -8.028 1.00 11.07 374 GLY A O 1
ATOM 2962 N N . LEU A 1 375 ? 25.550 25.971 -6.813 1.00 8.28 375 LEU A N 1
ATOM 2963 C CA . LEU A 1 375 ? 26.581 26.575 -7.650 1.00 8.36 375 LEU A CA 1
ATOM 2964 C C . LEU A 1 375 ? 27.979 26.121 -7.248 1.00 9.15 375 LEU A C 1
ATOM 2965 O O . LEU A 1 375 ? 28.790 25.779 -8.113 1.00 8.91 375 LEU A O 1
ATOM 2970 N N . TYR A 1 376 ? 28.276 26.090 -5.950 1.00 8.06 376 TYR A N 1
ATOM 2971 C CA . TYR A 1 376 ? 29.638 25.875 -5.489 1.00 11.27 376 TYR A CA 1
ATOM 2972 C C . TYR A 1 376 ? 29.839 24.572 -4.725 1.00 11.45 376 TYR A C 1
ATOM 2973 O O . TYR A 1 376 ? 30.991 24.201 -4.475 1.00 11.71 376 TYR A O 1
ATOM 2982 N N . GLY A 1 377 ? 28.768 23.866 -4.365 1.00 11.54 377 GLY A N 1
ATOM 2983 C CA . GLY A 1 377 ? 28.885 22.514 -3.835 1.00 11.97 377 GLY A CA 1
ATOM 2984 C C . GLY A 1 377 ? 29.686 22.387 -2.558 1.00 12.37 377 GLY A C 1
ATOM 2985 O O . GLY A 1 377 ? 30.324 21.353 -2.336 1.00 12.92 377 GLY A O 1
ATOM 2986 N N . LYS A 1 378 ? 29.671 23.409 -1.704 1.00 11.79 378 LYS A N 1
ATOM 2987 C CA . LYS A 1 378 ? 30.427 23.358 -0.462 1.00 11.05 378 LYS A CA 1
ATOM 2988 C C . LYS A 1 378 ? 29.493 23.401 0.740 1.00 9.73 378 LYS A C 1
ATOM 2989 O O . LYS A 1 378 ? 28.411 23.995 0.673 1.00 7.15 378 LYS A O 1
ATOM 2995 N N . PRO A 1 379 ? 29.883 22.781 1.853 1.00 9.87 379 PRO A N 1
ATOM 2996 C CA . PRO A 1 379 ? 29.138 22.986 3.099 1.00 9.33 379 PRO A CA 1
ATOM 2997 C C . PRO A 1 379 ? 29.206 24.446 3.519 1.00 9.14 379 PRO A C 1
ATOM 2998 O O . PRO A 1 379 ? 30.190 25.141 3.263 1.00 9.51 379 PRO A O 1
ATOM 3002 N N . ILE A 1 380 ? 28.140 24.911 4.164 1.00 8.35 380 ILE A N 1
ATOM 3003 C CA . ILE A 1 380 ? 27.956 26.325 4.464 1.00 7.53 380 ILE A CA 1
ATOM 3004 C C . ILE A 1 380 ? 27.913 26.514 5.973 1.00 7.09 380 ILE A C 1
ATOM 3005 O O . ILE A 1 380 ? 27.232 25.764 6.681 1.00 7.26 380 ILE A O 1
ATOM 3010 N N . TYR A 1 381 ? 28.648 27.509 6.459 1.00 6.76 381 TYR A N 1
ATOM 3011 C CA . TYR A 1 381 ? 28.469 28.048 7.798 1.00 6.03 381 TYR A CA 1
ATOM 3012 C C . TYR A 1 381 ? 27.939 29.468 7.671 1.00 5.68 381 TYR A C 1
ATOM 3013 O O . TYR A 1 381 ? 28.528 30.292 6.963 1.00 5.89 381 TYR A O 1
ATOM 3022 N N . ILE A 1 382 ? 26.821 29.747 8.337 1.00 5.29 382 ILE A N 1
ATOM 3023 C CA . ILE A 1 382 ? 26.322 31.113 8.417 1.00 4.00 382 ILE A CA 1
ATOM 3024 C C . ILE A 1 382 ? 27.236 31.872 9.367 1.00 5.56 382 ILE A C 1
ATOM 3025 O O . ILE A 1 382 ? 27.045 31.838 10.587 1.00 5.99 382 ILE A O 1
ATOM 3030 N N . THR A 1 383 ? 28.252 32.540 8.818 1.00 5.53 383 THR A N 1
ATOM 3031 C CA . THR A 1 383 ? 29.233 33.211 9.658 1.00 5.39 383 THR A CA 1
ATOM 3032 C C . THR A 1 383 ? 28.749 34.559 10.183 1.00 5.11 383 THR A C 1
ATOM 3033 O O . THR A 1 383 ? 29.380 35.101 11.094 1.00 3.81 383 THR A O 1
ATOM 3037 N N . GLU A 1 384 ? 27.643 35.095 9.656 1.00 4.83 384 GLU A N 1
ATOM 3038 C CA . GLU A 1 384 ? 27.043 36.332 10.151 1.00 4.62 384 GLU A CA 1
ATOM 3039 C C . GLU A 1 384 ? 25.571 36.384 9.766 1.00 5.62 384 GLU A C 1
ATOM 3040 O O . GLU A 1 384 ? 25.219 36.139 8.606 1.00 5.33 384 GLU A O 1
ATOM 3046 N N . ASN A 1 385 ? 24.727 36.725 10.741 1.00 5.90 385 ASN A N 1
ATOM 3047 C CA . ASN A 1 385 ? 23.307 36.976 10.514 1.00 6.34 385 ASN A CA 1
ATOM 3048 C C . ASN A 1 385 ? 22.765 37.668 11.751 1.00 6.72 385 ASN A C 1
ATOM 3049 O O . ASN A 1 385 ? 23.031 37.224 12.870 1.00 7.01 385 ASN A O 1
ATOM 3054 N N . GLY A 1 386 ? 22.044 38.762 11.548 1.00 6.51 386 GLY A N 1
ATOM 3055 C CA . GLY A 1 386 ? 21.608 39.584 12.660 1.00 6.41 386 GLY A CA 1
ATOM 3056 C C . GLY A 1 386 ? 20.904 40.812 12.139 1.00 6.44 386 GLY A C 1
ATOM 3057 O O . GLY A 1 386 ? 20.694 40.954 10.936 1.00 6.23 386 GLY A O 1
ATOM 3058 N N . CYS A 1 387 ? 20.539 41.700 13.057 1.00 6.20 387 CYS A N 1
ATOM 3059 C CA . CYS A 1 387 ? 19.768 42.879 12.694 1.00 6.23 387 CYS A CA 1
ATOM 3060 C C . CYS A 1 387 ? 19.766 43.852 13.864 1.00 7.10 387 CYS A C 1
ATOM 3061 O O . CYS A 1 387 ? 19.965 43.447 15.005 1.00 4.90 387 CYS A O 1
ATOM 3064 N N . PRO A 1 388 ? 19.583 45.139 13.585 1.00 7.51 388 PRO A N 1
ATOM 3065 C CA . PRO A 1 388 ? 19.099 46.070 14.604 1.00 7.93 388 PRO A CA 1
ATOM 3066 C C . PRO A 1 388 ? 17.578 46.174 14.541 1.00 6.97 388 PRO A C 1
ATOM 3067 O O . PRO A 1 388 ? 16.946 45.878 13.527 1.00 6.03 388 PRO A O 1
ATOM 3071 N N . CYS A 1 389 ? 16.978 46.591 15.690 1.00 7.10 389 CYS A N 1
ATOM 3072 C CA . CYS A 1 389 ? 15.516 46.600 15.693 1.00 6.71 389 CYS A CA 1
ATOM 3073 C C . CYS A 1 389 ? 14.970 47.982 15.347 1.00 7.35 389 CYS A C 1
ATOM 3074 O O . CYS A 1 389 ? 15.664 48.989 15.518 1.00 7.62 389 CYS A O 1
ATOM 3077 N N . PRO A 1 390 ? 13.737 48.054 14.839 1.00 7.67 390 PRO A N 1
ATOM 3078 C CA . PRO A 1 390 ? 13.150 49.358 14.498 1.00 10.15 390 PRO A CA 1
ATOM 3079 C C . PRO A 1 390 ? 13.162 50.323 15.675 1.00 11.44 390 PRO A C 1
ATOM 3080 O O . PRO A 1 390 ? 12.734 49.988 16.781 1.00 8.97 390 PRO A O 1
ATOM 3084 N N . GLY A 1 391 ? 13.674 51.528 15.431 1.00 12.11 391 GLY A N 1
ATOM 3085 C CA . GLY A 1 391 ? 13.772 52.540 16.461 1.00 13.35 391 GLY A CA 1
ATOM 3086 C C . GLY A 1 391 ? 14.798 52.280 17.541 1.00 12.84 391 GLY A C 1
ATOM 3087 O O . GLY A 1 391 ? 14.859 53.049 18.505 1.00 12.67 391 GLY A O 1
ATOM 3088 N N . GLU A 1 392 ? 15.621 51.233 17.411 1.00 12.59 392 GLU A N 1
ATOM 3089 C CA . GLU A 1 392 ? 16.553 50.902 18.486 1.00 12.90 392 GLU A CA 1
ATOM 3090 C C . GLU A 1 392 ? 17.628 51.969 18.659 1.00 14.00 392 GLU A C 1
ATOM 3091 O O . GLU A 1 392 ? 18.142 52.148 19.770 1.00 14.22 392 GLU A O 1
ATOM 3097 N N . ASP A 1 393 ? 17.966 52.700 17.591 1.00 17.26 393 ASP A N 1
ATOM 3098 C CA . ASP A 1 393 ? 18.987 53.738 17.702 1.00 18.85 393 ASP A CA 1
ATOM 3099 C C . ASP A 1 393 ? 18.582 54.846 18.668 1.00 19.98 393 ASP A C 1
ATOM 3100 O O . ASP A 1 393 ? 19.455 55.551 19.186 1.00 21.15 393 ASP A O 1
ATOM 3105 N N . LYS A 1 394 ? 17.285 55.003 18.936 1.00 19.76 394 LYS A N 1
ATOM 3106 C CA . LYS A 1 394 ? 16.792 55.982 19.894 1.00 20.07 394 LYS A CA 1
ATOM 3107 C C . LYS A 1 394 ? 16.325 55.355 21.201 1.00 19.16 394 LYS A C 1
ATOM 3108 O O . LYS A 1 394 ? 15.881 56.081 22.098 1.00 20.08 394 LYS A O 1
ATOM 3110 N N . MET A 1 395 ? 16.416 54.035 21.339 1.00 17.46 395 MET A N 1
ATOM 3111 C CA . MET A 1 395 ? 15.954 53.369 22.547 1.00 15.97 395 MET A CA 1
ATOM 3112 C C . MET A 1 395 ? 16.942 53.539 23.692 1.00 15.25 395 MET A C 1
ATOM 3113 O O . MET A 1 395 ? 18.158 53.597 23.494 1.00 14.80 395 MET A O 1
ATOM 3118 N N . THR A 1 396 ? 16.398 53.600 24.902 1.00 15.57 396 THR A N 1
ATOM 3119 C CA . THR A 1 396 ? 17.205 53.453 26.098 1.00 15.03 396 THR A CA 1
ATOM 3120 C C . THR A 1 396 ? 17.601 51.988 26.268 1.00 13.26 396 THR A C 1
ATOM 3121 O O . THR A 1 396 ? 17.131 51.104 25.548 1.00 12.36 396 THR A O 1
ATOM 3125 N N . CYS A 1 397 ? 18.485 51.729 27.234 1.00 12.74 397 CYS A N 1
ATOM 3126 C CA . CYS A 1 397 ? 18.852 50.349 27.534 1.00 12.28 397 CYS A CA 1
ATOM 3127 C C . CYS A 1 397 ? 17.628 49.539 27.942 1.00 11.85 397 CYS A C 1
ATOM 3128 O O . CYS A 1 397 ? 17.409 48.430 27.445 1.00 9.87 397 CYS A O 1
ATOM 3131 N N . GLU A 1 398 ? 16.804 50.095 28.831 1.00 12.60 398 GLU A N 1
ATOM 3132 C CA . GLU A 1 398 ? 15.623 49.375 29.296 1.00 12.82 398 GLU A CA 1
ATOM 3133 C C . GLU A 1 398 ? 14.655 49.065 28.158 1.00 10.98 398 GLU A C 1
ATOM 3134 O O . GLU A 1 398 ? 13.962 48.043 28.192 1.00 12.52 398 GLU A O 1
ATOM 3136 N N . GLU A 1 399 ? 14.581 49.929 27.151 1.00 11.19 399 GLU A N 1
ATOM 3137 C CA . GLU A 1 399 ? 13.682 49.653 26.036 1.00 13.39 399 GLU A CA 1
ATOM 3138 C C . GLU A 1 399 ? 14.264 48.606 25.092 1.00 12.60 399 GLU A C 1
ATOM 3139 O O . GLU A 1 399 ? 13.524 47.776 24.554 1.00 12.63 399 GLU A O 1
ATOM 3145 N N . ALA A 1 400 ? 15.582 48.621 24.888 1.00 11.46 400 ALA A N 1
ATOM 3146 C CA . ALA A 1 400 ? 16.210 47.726 23.923 1.00 10.51 400 ALA A CA 1
ATOM 3147 C C . ALA A 1 400 ? 16.307 46.287 24.411 1.00 9.46 400 ALA A C 1
ATOM 3148 O O . ALA A 1 400 ? 16.418 45.375 23.584 1.00 7.71 400 ALA A O 1
ATOM 3150 N N . ILE A 1 401 ? 16.262 46.062 25.725 1.00 8.48 401 ILE A N 1
ATOM 3151 C CA . ILE A 1 401 ? 16.508 44.727 26.262 1.00 13.47 401 ILE A CA 1
ATOM 3152 C C . ILE A 1 401 ? 15.389 43.757 25.884 1.00 12.75 401 ILE A C 1
ATOM 3153 O O . ILE A 1 401 ? 15.614 42.542 25.795 1.00 11.72 401 ILE A O 1
ATOM 3158 N N . ASN A 1 402 ? 14.182 44.258 25.633 1.00 8.42 402 ASN A N 1
ATOM 3159 C CA . ASN A 1 402 ? 13.076 43.424 25.165 1.00 8.51 402 ASN A CA 1
ATOM 3160 C C . ASN A 1 402 ? 12.988 43.581 23.650 1.00 8.28 402 ASN A C 1
ATOM 3161 O O . ASN A 1 402 ? 12.444 44.569 23.150 1.00 8.73 402 ASN A O 1
ATOM 3166 N N . ASP A 1 403 ? 13.524 42.602 22.915 1.00 7.68 403 ASP A N 1
ATOM 3167 C CA . ASP A 1 403 ? 13.711 42.712 21.468 1.00 9.39 403 ASP A CA 1
ATOM 3168 C C . ASP A 1 403 ? 12.987 41.593 20.720 1.00 9.22 403 ASP A C 1
ATOM 3169 O O . ASP A 1 403 ? 13.626 40.722 20.113 1.00 8.94 403 ASP A O 1
ATOM 3174 N N . PRO A 1 404 ? 11.650 41.611 20.702 1.00 9.92 404 PRO A N 1
ATOM 3175 C CA . PRO A 1 404 ? 10.929 40.579 19.934 1.00 8.33 404 PRO A CA 1
ATOM 3176 C C . PRO A 1 404 ? 11.226 40.613 18.441 1.00 8.12 404 PRO A C 1
ATOM 3177 O O . PRO A 1 404 ? 11.153 39.567 17.784 1.00 8.16 404 PRO A O 1
ATOM 3181 N N . PHE A 1 405 ? 11.566 41.776 17.880 1.00 8.14 405 PHE A N 1
ATOM 3182 C CA . PHE A 1 405 ? 11.880 41.830 16.456 1.00 8.06 405 PHE A CA 1
ATOM 3183 C C . PHE A 1 405 ? 13.106 40.983 16.137 1.00 9.21 405 PHE A C 1
ATOM 3184 O O . PHE A 1 405 ? 13.104 40.207 15.175 1.00 7.21 405 PHE A O 1
ATOM 3192 N N . ARG A 1 406 ? 14.171 41.135 16.931 1.00 6.74 406 ARG A N 1
ATOM 3193 C CA . ARG A 1 406 ? 15.384 40.352 16.718 1.00 6.85 406 ARG A CA 1
ATOM 3194 C C . ARG A 1 4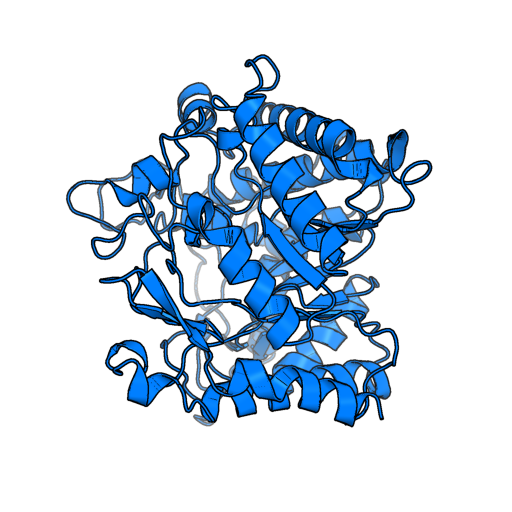06 ? 15.139 38.872 16.977 1.00 5.98 406 ARG A C 1
ATOM 3195 O O . ARG A 1 406 ? 15.653 38.017 16.247 1.00 5.72 406 ARG A O 1
ATOM 3203 N N . ILE A 1 407 ? 14.371 38.552 18.021 1.00 6.27 407 ILE A N 1
ATOM 3204 C CA . ILE A 1 407 ? 14.009 37.161 18.280 1.00 6.40 407 ILE A CA 1
ATOM 3205 C C . ILE A 1 407 ? 13.298 36.568 17.071 1.00 6.75 407 ILE A C 1
ATOM 3206 O O . ILE A 1 407 ? 13.633 35.472 16.607 1.00 8.18 407 ILE A O 1
ATOM 3211 N N . GLN A 1 408 ? 12.313 37.295 16.535 1.00 7.29 408 GLN A N 1
ATOM 3212 C CA . GLN A 1 408 ? 11.601 36.816 15.354 1.00 9.87 408 GLN A CA 1
ATOM 3213 C C . GLN A 1 408 ? 12.508 36.770 14.132 1.00 7.38 408 GLN A C 1
ATOM 3214 O O . GLN A 1 408 ? 12.359 35.881 13.285 1.00 7.61 408 GLN A O 1
ATOM 3220 N N . TYR A 1 409 ? 13.447 37.711 14.021 1.00 6.90 409 TYR A N 1
ATOM 3221 C CA . TYR A 1 409 ? 14.432 37.645 12.947 1.00 10.13 409 TYR A CA 1
ATOM 3222 C C . TYR A 1 409 ? 15.234 36.351 13.031 1.00 9.92 409 TYR A C 1
ATOM 3223 O O . TYR A 1 409 ? 15.368 35.626 12.039 1.00 6.25 409 TYR A O 1
ATOM 3232 N N . PHE A 1 410 ? 15.756 36.034 14.221 1.00 10.06 410 PHE A N 1
ATOM 3233 C CA . PHE A 1 410 ? 16.480 34.779 14.408 1.00 9.71 410 PHE A CA 1
ATOM 3234 C C . PHE A 1 410 ? 15.596 33.583 14.080 1.00 9.60 410 PHE A C 1
ATOM 3235 O O . PHE A 1 410 ? 16.009 32.666 13.361 1.00 9.77 410 PHE A O 1
ATOM 3243 N N . ASP A 1 411 ? 14.370 33.577 14.606 1.00 9.32 411 ASP A N 1
ATOM 3244 C CA . ASP A 1 411 ? 13.476 32.441 14.402 1.00 10.42 411 ASP A CA 1
ATOM 3245 C C . ASP A 1 411 ? 13.170 32.231 12.924 1.00 10.51 411 ASP A C 1
ATOM 3246 O O . ASP A 1 411 ? 13.184 31.094 12.436 1.00 8.02 411 ASP A O 1
ATOM 3251 N N . SER A 1 412 ? 12.907 33.317 12.192 1.00 10.63 412 SER A N 1
ATOM 3252 C CA . SER A 1 412 ? 12.568 33.206 10.776 1.00 12.23 412 SER A CA 1
ATOM 3253 C C . SER A 1 412 ? 13.733 32.644 9.969 1.00 11.68 412 SER A C 1
ATOM 3254 O O . SER A 1 412 ? 13.551 31.761 9.121 1.00 8.31 412 SER A O 1
ATOM 3257 N N . HIS A 1 413 ? 14.935 33.156 10.206 1.00 7.03 413 HIS A N 1
ATOM 3258 C CA . HIS A 1 413 ? 16.074 32.708 9.419 1.00 6.73 413 HIS A CA 1
ATOM 3259 C C . HIS A 1 413 ? 16.560 31.332 9.852 1.00 6.66 413 HIS A C 1
ATOM 3260 O O . HIS A 1 413 ? 17.145 30.610 9.039 1.00 7.15 413 HIS A O 1
ATOM 3267 N N . LEU A 1 414 ? 16.319 30.940 11.106 1.00 6.61 414 LEU A N 1
ATOM 3268 C CA . LEU A 1 414 ? 16.575 29.552 11.470 1.00 8.88 414 LEU A CA 1
ATOM 3269 C C . LEU A 1 414 ? 15.633 28.609 10.733 1.00 10.35 414 LEU A C 1
ATOM 3270 O O . LEU A 1 414 ? 16.042 27.508 10.345 1.00 8.02 414 LEU A O 1
ATOM 3275 N N . ASP A 1 415 ? 14.381 29.028 10.517 1.00 10.54 415 ASP A N 1
ATOM 3276 C CA . ASP A 1 415 ? 13.459 28.238 9.705 1.00 11.84 415 ASP A CA 1
ATOM 3277 C C . ASP A 1 415 ? 13.985 28.064 8.285 1.00 9.39 415 ASP A C 1
ATOM 3278 O O . ASP A 1 415 ? 13.921 26.966 7.722 1.00 10.04 415 ASP A O 1
ATOM 3283 N N . SER A 1 416 ? 14.497 29.143 7.688 1.00 10.45 416 SER A N 1
ATOM 3284 C CA . SER A 1 416 ? 15.016 29.064 6.325 1.00 10.72 416 SER A CA 1
ATOM 3285 C C . SER A 1 416 ? 16.158 28.064 6.228 1.00 10.40 416 SER A C 1
ATOM 3286 O O . SER A 1 416 ? 16.264 27.320 5.245 1.00 10.36 416 SER A O 1
ATOM 3289 N N . ILE A 1 417 ? 17.024 28.036 7.243 1.00 10.17 417 ILE A N 1
ATOM 3290 C CA . ILE A 1 417 ? 18.126 27.079 7.267 1.00 7.94 417 ILE A CA 1
ATOM 3291 C C . ILE A 1 417 ? 17.586 25.658 7.342 1.00 8.77 417 ILE A C 1
ATOM 3292 O O . ILE A 1 417 ? 18.021 24.767 6.604 1.00 10.51 417 ILE A O 1
ATOM 3297 N N . SER A 1 418 ? 16.619 25.434 8.236 1.00 11.25 418 SER A N 1
ATOM 3298 C CA . SER A 1 418 ? 16.039 24.105 8.403 1.00 12.59 418 SER A CA 1
ATOM 3299 C C . SER A 1 418 ? 15.406 23.604 7.110 1.00 13.07 418 SER A C 1
ATOM 3300 O O . SER A 1 418 ? 15.598 22.444 6.726 1.00 11.78 418 SER A O 1
ATOM 3303 N N . LYS A 1 419 ? 14.651 24.465 6.421 1.00 11.22 419 LYS A N 1
ATOM 3304 C CA . LYS A 1 419 ? 14.057 24.074 5.146 1.00 12.24 419 LYS A CA 1
ATOM 3305 C C . LYS A 1 419 ? 15.127 23.811 4.092 1.00 14.60 419 LYS A C 1
ATOM 3306 O O . LYS A 1 419 ? 15.029 22.842 3.330 1.00 13.02 419 LYS A O 1
ATOM 3312 N N . ALA A 1 420 ? 16.144 24.675 4.018 1.00 11.05 420 ALA A N 1
ATOM 3313 C CA . ALA A 1 420 ? 17.205 24.475 3.036 1.00 12.98 420 ALA A CA 1
ATOM 3314 C C . ALA A 1 420 ? 17.901 23.139 3.247 1.00 13.09 420 ALA A C 1
ATOM 3315 O O . ALA A 1 420 ? 18.266 22.460 2.281 1.00 11.89 420 ALA A O 1
ATOM 3317 N N . ILE A 1 421 ? 18.078 22.739 4.507 1.00 12.16 421 ILE A N 1
ATOM 3318 C CA . ILE A 1 421 ? 18.713 21.461 4.809 1.00 12.92 421 ILE A CA 1
ATOM 3319 C C . ILE A 1 421 ? 17.789 20.304 4.452 1.00 14.95 421 ILE A C 1
ATOM 3320 O O . ILE A 1 421 ? 18.206 19.325 3.817 1.00 15.23 421 ILE A O 1
ATOM 3325 N N . SER A 1 422 ? 16.518 20.397 4.856 1.00 16.27 422 SER A N 1
ATOM 3326 C CA . SER A 1 422 ? 15.628 19.246 4.753 1.00 18.93 422 SER A CA 1
ATOM 3327 C C . SER A 1 422 ? 14.959 19.141 3.391 1.00 21.11 422 SER A C 1
ATOM 3328 O O . SER A 1 422 ? 14.564 18.045 2.988 1.00 23.36 422 SER A O 1
ATOM 3331 N N . GLN A 1 423 ? 14.815 20.250 2.674 1.00 20.61 423 GLN A N 1
ATOM 3332 C CA . GLN A 1 423 ? 14.132 20.245 1.387 1.00 21.96 423 GLN A CA 1
ATOM 3333 C C . GLN A 1 423 ? 15.048 20.500 0.204 1.00 21.17 423 GLN A C 1
ATOM 3334 O O . GLN A 1 423 ? 14.766 20.010 -0.892 1.00 22.18 423 GLN A O 1
ATOM 3340 N N . ASP A 1 424 ? 16.137 21.239 0.394 1.00 16.26 424 ASP A N 1
ATOM 3341 C CA . ASP A 1 424 ? 17.020 21.603 -0.702 1.00 16.68 424 ASP A CA 1
ATOM 3342 C C . ASP A 1 424 ? 18.352 20.871 -0.668 1.00 16.14 424 ASP A C 1
ATOM 3343 O O . ASP A 1 424 ? 19.203 21.129 -1.526 1.00 16.08 424 ASP A O 1
ATOM 3348 N N . GLY A 1 425 ? 18.558 19.970 0.292 1.00 15.86 425 GLY A N 1
ATOM 3349 C CA . GLY A 1 425 ? 19.796 19.216 0.361 1.00 15.68 425 GLY A CA 1
ATOM 3350 C C . GLY A 1 425 ? 21.024 20.030 0.700 1.00 14.46 425 GLY A C 1
ATOM 3351 O O . GLY A 1 425 ? 22.143 19.584 0.435 1.00 14.61 425 GLY A O 1
ATOM 3352 N N . VAL A 1 426 ? 20.852 21.210 1.284 1.00 10.75 426 VAL A N 1
ATOM 3353 C CA . VAL A 1 426 ? 21.979 22.071 1.618 1.00 13.55 426 VAL A CA 1
ATOM 3354 C C . VAL A 1 426 ? 22.601 21.602 2.925 1.00 13.40 426 VAL A C 1
ATOM 3355 O O . VAL A 1 426 ? 21.897 21.243 3.877 1.00 9.73 426 VAL A O 1
ATOM 3359 N N . VAL A 1 427 ? 23.928 21.592 2.973 1.00 12.28 427 VAL A N 1
ATOM 3360 C CA . VAL A 1 427 ? 24.663 21.175 4.164 1.00 11.44 427 VAL A CA 1
ATOM 3361 C C . VAL A 1 427 ? 25.049 22.454 4.898 1.00 10.69 427 VAL A C 1
ATOM 3362 O O . VAL A 1 427 ? 26.115 23.028 4.672 1.00 10.23 427 VAL A O 1
ATOM 3366 N N . VAL A 1 428 ? 24.168 22.911 5.784 1.00 10.43 428 VAL A N 1
ATOM 3367 C CA . VAL A 1 428 ? 24.439 24.054 6.648 1.00 9.02 428 VAL A CA 1
ATOM 3368 C C . VAL A 1 428 ? 24.877 23.507 8.000 1.00 8.82 428 VAL A C 1
ATOM 3369 O O . VAL A 1 428 ? 24.091 22.871 8.710 1.00 7.68 428 VAL A O 1
ATOM 3373 N N . LYS A 1 429 ? 26.133 23.756 8.363 1.00 7.38 429 LYS A N 1
ATOM 3374 C CA . LYS A 1 429 ? 26.719 23.134 9.539 1.00 10.41 429 LYS A CA 1
ATOM 3375 C C . LYS A 1 429 ? 26.778 24.056 10.748 1.00 9.37 429 LYS A C 1
ATOM 3376 O O . LYS A 1 429 ? 27.048 23.575 11.855 1.00 9.39 429 LYS A O 1
ATOM 3382 N N . GLY A 1 430 ? 26.527 25.352 10.577 1.00 8.41 430 GLY A N 1
ATOM 3383 C CA . GLY A 1 430 ? 26.639 26.252 11.709 1.00 7.49 430 GLY A CA 1
ATOM 3384 C C . GLY A 1 430 ? 26.028 27.609 11.446 1.00 7.16 430 GLY A C 1
ATOM 3385 O O . GLY A 1 430 ? 25.593 27.921 10.336 1.00 7.04 430 GLY A O 1
ATOM 3386 N N . TYR A 1 431 ? 26.017 28.425 12.500 1.00 5.27 431 TYR A N 1
ATOM 3387 C CA . TYR A 1 431 ? 25.320 29.706 12.490 1.00 7.16 431 TYR A CA 1
ATOM 3388 C C . TYR A 1 431 ? 25.946 30.613 13.538 1.00 4.68 431 TYR A C 1
ATOM 3389 O O . TYR A 1 431 ? 26.039 30.232 14.706 1.00 4.71 431 TYR A O 1
ATOM 3398 N N . PHE A 1 432 ? 26.363 31.805 13.128 1.00 4.49 432 PHE A N 1
ATOM 3399 C CA . PHE A 1 432 ? 26.922 32.790 14.048 1.00 4.30 432 PHE A CA 1
ATOM 3400 C C . PHE A 1 432 ? 26.095 34.062 13.957 1.00 5.29 432 PHE A C 1
ATOM 3401 O O . PHE A 1 432 ? 25.989 34.664 12.883 1.00 5.26 432 PHE A O 1
ATOM 3409 N N . ALA A 1 433 ? 25.497 34.457 15.080 1.00 5.32 433 ALA A N 1
ATOM 3410 C CA . ALA A 1 433 ? 24.686 35.663 15.133 1.00 5.34 433 ALA A CA 1
ATOM 3411 C C . ALA A 1 433 ? 25.574 36.894 15.251 1.00 5.73 433 ALA A C 1
ATOM 3412 O O . ALA A 1 433 ? 26.465 36.949 16.106 1.00 5.19 433 ALA A O 1
ATOM 3414 N N . TRP A 1 434 ? 25.338 37.874 14.384 1.00 5.74 434 TRP A N 1
ATOM 3415 C CA . TRP A 1 434 ? 25.952 39.187 14.528 1.00 5.34 434 TRP A CA 1
ATOM 3416 C C . TRP A 1 434 ? 25.004 40.114 15.282 1.00 5.99 434 TRP A C 1
ATOM 3417 O O . TRP A 1 434 ? 23.912 40.393 14.796 1.00 6.10 434 TRP A O 1
ATOM 3428 N N . ALA A 1 435 ? 25.406 40.610 16.452 1.00 5.93 435 ALA A N 1
ATOM 3429 C CA . ALA A 1 435 ? 26.719 40.370 17.038 1.00 5.86 435 ALA A CA 1
ATOM 3430 C C . ALA A 1 435 ? 26.568 40.000 18.510 1.00 5.47 435 ALA A C 1
ATOM 3431 O O . ALA A 1 435 ? 25.459 40.016 19.047 1.00 4.59 435 ALA A O 1
ATOM 3433 N N . LEU A 1 436 ? 27.686 39.675 19.164 1.00 5.50 436 LEU A N 1
ATOM 3434 C CA . LEU A 1 436 ? 27.633 39.355 20.588 1.00 6.34 436 LEU A CA 1
ATOM 3435 C C . LEU A 1 436 ? 27.148 40.547 21.402 1.00 6.48 436 LEU A C 1
ATOM 3436 O O . LEU A 1 436 ? 26.412 40.382 22.381 1.00 6.30 436 LEU A O 1
ATOM 3441 N N . LEU A 1 437 ? 27.548 41.756 21.011 1.00 4.47 437 LEU A N 1
ATOM 3442 C CA . LEU A 1 437 ? 27.120 42.967 21.696 1.00 4.70 437 LEU A CA 1
ATOM 3443 C C . LEU A 1 437 ? 27.147 44.121 20.708 1.00 4.74 437 LEU A C 1
ATOM 3444 O O . LEU A 1 437 ? 27.791 44.047 19.657 1.00 4.62 437 LEU A O 1
ATOM 3449 N N . ASP A 1 438 ? 26.423 45.186 21.055 1.00 4.98 438 ASP A N 1
ATOM 3450 C CA . ASP A 1 438 ? 26.443 46.404 20.256 1.00 5.14 438 ASP A CA 1
ATOM 3451 C C . ASP A 1 438 ? 27.874 46.893 20.092 1.00 5.26 438 ASP A C 1
ATOM 3452 O O . ASP A 1 438 ? 28.684 46.810 21.018 1.00 6.65 438 ASP A O 1
ATOM 3457 N N . ASN A 1 439 ? 28.186 47.405 18.906 1.00 5.27 439 ASN A N 1
ATOM 3458 C CA . ASN A 1 439 ? 29.558 47.745 18.568 1.00 6.24 439 ASN A CA 1
ATOM 3459 C C . ASN A 1 439 ? 29.559 48.840 17.510 1.00 6.16 439 ASN A C 1
ATOM 3460 O O . ASN A 1 439 ? 28.509 49.358 17.116 1.00 6.16 439 ASN A O 1
ATOM 3465 N N . LEU A 1 440 ? 30.759 49.183 17.046 1.00 5.79 440 LEU A N 1
ATOM 3466 C CA . LEU A 1 440 ? 30.937 50.215 16.029 1.00 7.99 440 LEU A CA 1
ATOM 3467 C C . LEU A 1 440 ? 30.523 49.658 14.672 1.00 6.42 440 LEU A C 1
ATOM 3468 O O . LEU A 1 440 ? 31.165 48.741 14.150 1.00 6.20 440 LEU A O 1
ATOM 3473 N N . GLU A 1 441 ? 29.457 50.208 14.098 1.00 5.96 441 GLU A N 1
ATOM 3474 C CA . GLU A 1 441 ? 29.007 49.814 12.763 1.00 7.86 441 GLU A CA 1
ATOM 3475 C C . GLU A 1 441 ? 29.746 50.614 11.689 1.00 8.26 441 GLU A C 1
ATOM 3476 O O . GLU A 1 441 ? 29.152 51.285 10.845 1.00 6.49 441 GLU A O 1
ATOM 3482 N N . TRP A 1 442 ? 31.077 50.558 11.759 1.00 6.27 442 TRP A N 1
ATOM 3483 C CA . TRP A 1 442 ? 31.996 51.141 10.772 1.00 8.35 442 TRP A CA 1
ATOM 3484 C C . TRP A 1 442 ? 31.612 52.602 10.527 1.00 8.77 442 TRP A C 1
ATOM 3485 O O . TRP A 1 442 ? 31.433 53.352 11.497 1.00 7.34 442 TRP A O 1
ATOM 3496 N N . SER A 1 443 ? 31.462 53.037 9.273 1.00 9.02 443 SER A N 1
ATOM 3497 C CA . SER A 1 443 ? 31.191 54.434 8.952 1.00 10.29 443 SER A CA 1
ATOM 3498 C C . SER A 1 443 ? 29.816 54.895 9.411 1.00 9.85 443 SER A C 1
ATOM 3499 O O . SER A 1 443 ? 29.543 56.099 9.374 1.00 8.67 443 SER A O 1
ATOM 3502 N N . ASP A 1 444 ? 28.944 53.979 9.825 1.00 7.64 444 ASP A N 1
ATOM 3503 C CA . ASP A 1 444 ? 27.637 54.356 10.344 1.00 10.29 444 ASP A CA 1
ATOM 3504 C C . ASP A 1 444 ? 27.675 54.728 11.819 1.00 10.47 444 ASP A C 1
ATOM 3505 O O . ASP A 1 444 ? 26.666 55.206 12.348 1.00 10.92 444 ASP A O 1
ATOM 3510 N N . GLY A 1 445 ? 28.805 54.524 12.491 1.00 9.67 445 GLY A N 1
ATOM 3511 C CA . GLY A 1 445 ? 28.908 54.879 13.890 1.00 7.77 445 GLY A CA 1
ATOM 3512 C C . GLY A 1 445 ? 28.290 53.830 14.799 1.00 7.29 445 GLY A C 1
ATOM 3513 O O . GLY A 1 445 ? 28.046 52.683 14.414 1.00 6.81 445 GLY A O 1
ATOM 3514 N N . TYR A 1 446 ? 28.038 54.246 16.037 1.00 7.48 446 TYR A N 1
ATOM 3515 C CA . TYR A 1 446 ? 27.508 53.361 17.063 1.00 9.81 446 TYR A CA 1
ATOM 3516 C C . TYR A 1 446 ? 25.985 53.334 17.095 1.00 9.65 446 TYR A C 1
ATOM 3517 O O . TYR A 1 446 ? 25.411 52.568 17.873 1.00 6.93 446 TYR A O 1
ATOM 3526 N N . GLY A 1 447 ? 25.324 54.137 16.267 1.00 10.39 447 GLY A N 1
ATOM 3527 C CA . GLY A 1 447 ? 23.879 54.169 16.195 1.00 10.38 447 GLY A CA 1
ATOM 3528 C C . GLY A 1 447 ? 23.223 52.815 15.988 1.00 7.16 447 GLY A C 1
ATOM 3529 O O . GLY A 1 447 ? 22.373 52.391 16.781 1.00 7.11 447 GLY A O 1
ATOM 3530 N N . PRO A 1 448 ? 23.578 52.118 14.907 1.00 6.83 448 PRO A N 1
ATOM 3531 C CA . PRO A 1 448 ? 22.996 50.787 14.657 1.00 7.51 448 PRO A CA 1
ATOM 3532 C C . PRO A 1 448 ? 23.462 49.779 15.699 1.00 6.84 448 PRO A C 1
ATOM 3533 O O . PRO A 1 448 ? 24.660 49.536 15.857 1.00 7.17 448 PRO A O 1
ATOM 3537 N N . ARG A 1 449 ? 22.505 49.181 16.398 1.00 5.91 449 ARG A N 1
ATOM 3538 C CA . ARG A 1 449 ? 22.783 48.241 17.478 1.00 5.62 449 ARG A CA 1
ATOM 3539 C C . ARG A 1 449 ? 22.401 46.838 17.013 1.00 5.38 449 ARG A C 1
ATOM 3540 O O . ARG A 1 449 ? 21.221 46.474 17.008 1.00 5.34 449 ARG A O 1
ATOM 3548 N N . PHE A 1 450 ? 23.412 46.053 16.632 1.00 4.95 450 PHE A N 1
ATOM 3549 C CA . PHE A 1 450 ? 23.228 44.683 16.169 1.00 8.63 450 PHE A CA 1
ATOM 3550 C C . PHE A 1 450 ? 23.391 43.649 17.276 1.00 8.69 450 PHE A C 1
ATOM 3551 O O . PHE A 1 450 ? 23.185 42.457 17.025 1.00 4.32 450 PHE A O 1
ATOM 3559 N N . GLY A 1 451 ? 23.761 44.064 18.482 1.00 4.60 451 GLY A N 1
ATOM 3560 C CA . GLY A 1 451 ? 24.102 43.104 19.509 1.00 4.50 451 GLY A CA 1
ATOM 3561 C C . GLY A 1 451 ? 22.891 42.398 20.089 1.00 7.49 451 GLY A C 1
ATOM 3562 O O . GLY A 1 451 ? 21.776 42.918 20.106 1.00 4.74 451 GLY A O 1
ATOM 3563 N N . VAL A 1 452 ? 23.125 41.168 20.559 1.00 7.38 452 VAL A N 1
ATOM 3564 C CA . VAL A 1 452 ? 22.208 40.547 21.512 1.00 6.88 452 VAL A CA 1
ATOM 3565 C C . VAL A 1 452 ? 22.482 41.031 22.925 1.00 6.43 452 VAL A C 1
ATOM 3566 O O . VAL A 1 452 ? 21.766 40.649 23.859 1.00 7.07 452 VAL A O 1
ATOM 3570 N N . THR A 1 453 ? 23.501 41.869 23.104 1.00 6.10 453 THR A N 1
ATOM 3571 C CA . THR A 1 453 ? 23.839 42.495 24.373 1.00 6.22 453 THR A CA 1
ATOM 3572 C C . THR A 1 453 ? 23.899 43.999 24.156 1.00 7.03 453 THR A C 1
ATOM 3573 O O . THR A 1 453 ? 24.566 44.468 23.227 1.00 7.47 453 THR A O 1
ATOM 3577 N N . TYR A 1 454 ? 23.202 44.751 25.003 1.00 7.13 454 TYR A N 1
ATOM 3578 C CA . TYR A 1 454 ? 23.220 46.203 24.907 1.00 7.38 454 TYR A CA 1
ATOM 3579 C C . TYR A 1 454 ? 24.524 46.743 25.480 1.00 7.82 454 TYR A C 1
ATOM 3580 O O . TYR A 1 454 ? 24.948 46.340 26.568 1.00 8.56 454 TYR A O 1
ATOM 3589 N N . THR A 1 455 ? 25.156 47.656 24.749 1.00 7.55 455 THR A N 1
ATOM 3590 C CA . THR A 1 455 ? 26.409 48.275 25.168 1.00 7.12 455 THR A CA 1
ATOM 3591 C C . THR A 1 455 ? 26.147 49.745 25.464 1.00 7.36 455 THR A C 1
ATOM 3592 O O . THR A 1 455 ? 25.885 50.532 24.549 1.00 7.11 455 THR A O 1
ATOM 3596 N N . ASP A 1 456 ? 26.204 50.109 26.741 1.00 7.51 456 ASP A N 1
ATOM 3597 C CA . ASP A 1 456 ? 26.160 51.511 27.134 1.00 8.41 456 ASP A CA 1
ATOM 3598 C C . ASP A 1 456 ? 27.541 52.109 26.909 1.00 8.31 456 ASP A C 1
ATOM 3599 O O . ASP A 1 456 ? 28.513 51.668 27.522 1.00 8.36 456 ASP A O 1
ATOM 3604 N N . TYR A 1 457 ? 27.639 53.100 26.031 1.00 8.47 457 TYR A N 1
ATOM 3605 C CA . TYR A 1 457 ? 28.958 53.628 25.714 1.00 11.14 457 TYR A CA 1
ATOM 3606 C C . TYR A 1 457 ? 29.417 54.710 26.685 1.00 12.28 457 TYR A C 1
ATOM 3607 O O . TYR A 1 457 ? 30.562 55.164 26.583 1.00 12.44 457 TYR A O 1
ATOM 3616 N N . THR A 1 458 ? 28.565 55.120 27.627 1.00 13.03 458 THR A N 1
ATOM 3617 C CA . THR A 1 458 ? 28.998 56.034 28.678 1.00 14.17 458 THR A CA 1
ATOM 3618 C C . THR A 1 458 ? 29.730 55.290 29.790 1.00 13.69 458 THR A C 1
ATOM 3619 O O . THR A 1 458 ? 30.734 55.785 30.314 1.00 14.18 458 THR A O 1
ATOM 3623 N N . THR A 1 459 ? 29.253 54.095 30.145 1.00 13.42 459 THR A N 1
ATOM 3624 C CA . THR A 1 459 ? 29.825 53.302 31.225 1.00 13.43 459 THR A CA 1
ATOM 3625 C C . THR A 1 459 ? 30.484 52.013 30.752 1.00 12.69 459 THR A C 1
ATOM 3626 O O . THR A 1 459 ? 31.153 51.353 31.556 1.00 9.96 459 THR A O 1
ATOM 3630 N N . LEU A 1 460 ? 30.304 51.639 29.482 1.00 9.16 460 LEU A N 1
ATOM 3631 C CA . LEU A 1 460 ? 30.764 50.372 28.906 1.00 8.56 460 LEU A CA 1
ATOM 3632 C C . LEU A 1 460 ? 30.103 49.164 29.565 1.00 8.45 460 LEU A C 1
ATOM 3633 O O . LEU A 1 460 ? 30.547 48.026 29.382 1.00 7.98 460 LEU A O 1
ATOM 3638 N N . LYS A 1 461 ? 29.023 49.394 30.307 1.00 8.55 461 LYS A N 1
ATOM 3639 C CA . LYS A 1 461 ? 28.278 48.300 30.911 1.00 12.07 461 LYS A CA 1
ATOM 3640 C C . LYS A 1 461 ? 27.552 47.490 29.844 1.00 11.00 461 LYS A C 1
ATOM 3641 O O . LYS A 1 461 ? 26.929 48.044 28.936 1.00 7.53 461 LYS A O 1
ATOM 3647 N N . ARG A 1 462 ? 27.636 46.170 29.960 1.00 10.25 462 ARG A N 1
ATOM 3648 C CA . ARG A 1 462 ? 26.895 45.252 29.106 1.00 9.07 462 ARG A CA 1
ATOM 3649 C C . ARG A 1 462 ? 25.602 44.845 29.798 1.00 8.91 462 ARG A C 1
ATOM 3650 O O . ARG A 1 462 ? 25.594 44.542 30.995 1.00 8.57 462 ARG A O 1
ATOM 3658 N N . THR A 1 463 ? 24.507 44.842 29.041 1.00 8.70 463 THR A N 1
ATOM 3659 C CA . THR A 1 463 ? 23.210 44.411 29.550 1.00 9.06 463 THR A CA 1
ATOM 3660 C C . THR A 1 463 ? 22.621 43.432 28.534 1.00 6.44 463 THR A C 1
ATOM 3661 O O . THR A 1 463 ? 22.392 43.821 27.372 1.00 6.19 463 THR A O 1
ATOM 3665 N N . PRO A 1 464 ? 22.387 42.178 28.912 1.00 8.34 464 PRO A N 1
ATOM 3666 C CA . PRO A 1 464 ? 21.886 41.199 27.934 1.00 7.83 464 PRO A CA 1
ATOM 3667 C C . PRO A 1 464 ? 20.477 41.537 27.471 1.00 7.66 464 PRO A C 1
ATOM 3668 O O . PRO A 1 464 ? 19.605 41.866 28.278 1.00 6.46 464 PRO A O 1
ATOM 3672 N N . LYS A 1 465 ? 20.262 41.460 26.159 1.00 5.75 465 LYS A N 1
ATOM 3673 C CA . LYS A 1 465 ? 18.919 41.545 25.614 1.00 6.78 465 LYS A CA 1
ATOM 3674 C C . LYS A 1 465 ? 18.255 40.169 25.655 1.00 6.87 465 LYS A C 1
ATOM 3675 O O . LYS A 1 465 ? 18.916 39.138 25.807 1.00 5.66 465 LYS A O 1
ATOM 3681 N N . LYS A 1 466 ? 16.926 40.162 25.514 1.00 6.07 466 LYS A N 1
ATOM 3682 C CA . LYS A 1 466 ? 16.171 38.920 25.666 1.00 6.18 466 LYS A CA 1
ATOM 3683 C C . LYS A 1 466 ? 16.618 37.865 24.662 1.00 5.82 466 LYS A C 1
ATOM 3684 O O . LYS A 1 466 ? 16.735 36.683 25.007 1.00 5.84 466 LYS A O 1
ATOM 3690 N N . SER A 1 467 ? 16.883 38.276 23.419 1.00 5.56 467 SER A N 1
ATOM 3691 C CA . SER A 1 467 ? 17.327 37.336 22.392 1.00 6.87 467 SER A CA 1
ATOM 3692 C C . SER A 1 467 ? 18.579 36.576 22.815 1.00 6.65 467 SER A C 1
ATOM 3693 O O . SER A 1 467 ? 18.742 35.403 22.458 1.00 5.04 467 SER A O 1
ATOM 3696 N N . ALA A 1 468 ? 19.471 37.220 23.569 1.00 6.18 468 ALA A N 1
ATOM 3697 C CA . ALA A 1 468 ? 20.687 36.543 24.005 1.00 6.02 468 ALA A CA 1
ATOM 3698 C C . ALA A 1 468 ? 20.379 35.380 24.938 1.00 7.00 468 ALA A C 1
ATOM 3699 O O . ALA A 1 468 ? 21.130 34.399 24.977 1.00 6.97 468 ALA A O 1
ATOM 3701 N N . LEU A 1 469 ? 19.285 35.465 25.691 1.00 7.94 469 LEU A N 1
ATOM 3702 C CA . LEU A 1 469 ? 18.924 34.414 26.634 1.00 8.72 469 LEU A CA 1
ATOM 3703 C C . LEU A 1 469 ? 18.064 33.322 26.013 1.00 9.29 469 LEU A C 1
ATOM 3704 O O . LEU A 1 469 ? 18.142 32.166 26.445 1.00 9.75 469 LEU A O 1
ATOM 3709 N N . VAL A 1 470 ? 17.242 33.653 25.015 1.00 9.02 470 VAL A N 1
ATOM 3710 C CA . VAL A 1 470 ? 16.340 32.661 24.439 1.00 9.27 470 VAL A CA 1
ATOM 3711 C C . VAL A 1 470 ? 16.943 31.915 23.256 1.00 9.61 470 VAL A C 1
ATOM 3712 O O . VAL A 1 470 ? 16.422 30.855 22.879 1.00 10.52 470 VAL A O 1
ATOM 3716 N N . LEU A 1 471 ? 18.023 32.428 22.662 1.00 15.04 471 LEU A N 1
ATOM 3717 C CA . LEU A 1 471 ? 18.573 31.790 21.469 1.00 14.52 471 LEU A CA 1
ATOM 3718 C C . LEU A 1 471 ? 19.009 30.357 21.758 1.00 14.67 471 LEU A C 1
ATOM 3719 O O . LEU A 1 471 ? 18.812 29.463 20.927 1.00 14.71 471 LEU A O 1
ATOM 3724 N N . LYS A 1 472 ? 19.585 30.111 22.937 1.00 15.36 472 LYS A N 1
ATOM 3725 C CA . LYS A 1 472 ? 19.987 28.749 23.275 1.00 15.99 472 LYS A CA 1
ATOM 3726 C C . LYS A 1 472 ? 18.782 27.842 23.495 1.00 11.98 472 LYS A C 1
ATOM 3727 O O . LYS A 1 472 ? 18.868 26.633 23.247 1.00 12.33 472 LYS A O 1
ATOM 3733 N N . ASP A 1 473 ? 17.659 28.396 23.962 1.00 12.45 473 ASP A N 1
ATOM 3734 C CA . ASP A 1 473 ? 16.432 27.609 24.032 1.00 13.94 473 ASP A CA 1
ATOM 3735 C C . ASP A 1 473 ? 15.915 27.288 22.638 1.00 13.80 473 ASP A C 1
ATOM 3736 O O . ASP A 1 473 ? 15.451 26.170 22.381 1.00 14.31 473 ASP A O 1
ATOM 3741 N N . MET A 1 474 ? 15.992 28.261 21.728 1.00 13.21 474 MET A N 1
ATOM 3742 C CA . MET A 1 474 ? 15.500 28.060 20.369 1.00 13.46 474 MET A CA 1
ATOM 3743 C C . MET A 1 474 ? 16.266 26.951 19.658 1.00 13.92 474 MET A C 1
ATOM 3744 O O . MET A 1 474 ? 15.672 26.138 18.940 1.00 15.52 474 MET A O 1
ATOM 3749 N N . PHE A 1 475 ? 17.585 26.892 19.854 1.00 13.22 475 PHE A N 1
ATOM 3750 C CA . PHE A 1 475 ? 18.358 25.824 19.229 1.00 13.62 475 PHE A CA 1
ATOM 3751 C C . PHE A 1 475 ? 18.066 24.478 19.882 1.00 14.12 475 PHE A C 1
ATOM 3752 O O . PHE A 1 475 ? 17.934 23.464 19.188 1.00 14.00 475 PHE A O 1
ATOM 3760 N N . ALA A 1 476 ? 17.952 24.448 21.214 1.00 13.46 476 ALA A N 1
ATOM 3761 C CA . ALA A 1 476 ? 17.635 23.199 21.901 1.00 14.72 476 ALA A CA 1
ATOM 3762 C C . ALA A 1 476 ? 16.282 22.653 21.460 1.00 20.35 476 ALA A C 1
ATOM 3763 O O . ALA A 1 476 ? 16.116 21.438 21.300 1.00 17.30 476 ALA A O 1
ATOM 3765 N N . ASP A 1 477 ? 15.304 23.538 21.260 1.00 20.41 477 ASP A N 1
ATOM 3766 C CA . ASP A 1 477 ? 13.992 23.105 20.792 1.00 22.31 477 ASP A CA 1
ATOM 3767 C C . ASP A 1 477 ? 14.071 22.519 19.387 1.00 21.98 477 ASP A C 1
ATOM 3768 O O . ASP A 1 477 ? 13.486 21.465 19.113 1.00 19.58 477 ASP A O 1
ATOM 3773 N N . ARG A 1 478 ? 14.801 23.183 18.486 1.00 20.24 478 ARG A N 1
ATOM 3774 C CA . ARG A 1 478 ? 14.911 22.694 17.115 1.00 20.94 478 ARG A CA 1
ATOM 3775 C C . ARG A 1 478 ? 15.789 21.453 17.026 1.00 21.92 478 ARG A C 1
ATOM 3776 O O . ARG A 1 478 ? 15.625 20.649 16.101 1.00 22.78 478 ARG A O 1
ATOM 3784 N N . GLN A 1 479 ? 16.721 21.285 17.962 1.00 21.92 479 GLN A N 1
ATOM 3785 C CA . GLN A 1 479 ? 17.528 20.076 18.048 1.00 23.52 479 GLN A CA 1
ATOM 3786 C C . GLN A 1 479 ? 16.863 18.987 18.880 1.00 25.67 479 GLN A C 1
ATOM 3787 O O . GLN A 1 479 ? 17.401 17.879 18.970 1.00 26.39 479 GLN A O 1
ATOM 3793 N N . ARG A 1 480 ? 15.717 19.274 19.486 1.00 27.00 480 ARG A N 1
ATOM 3794 C CA . ARG A 1 480 ? 14.962 18.269 20.221 1.00 29.66 480 ARG A CA 1
ATOM 3795 C C . ARG A 1 480 ? 14.173 17.396 19.258 1.00 31.83 480 ARG A C 1
ATOM 3796 O O . ARG A 1 480 ? 14.748 16.732 18.393 1.00 32.13 480 ARG A O 1
#

Radius of gyration: 20.96 Å; Cα contacts (8 Å, |Δi|>4): 1061; chains: 1; bounding box: 56×49×53 Å